Protein AF-0000000066266612 (afdb_homodimer)

pLDDT: mean 92.15, std 7.73, range [61.84, 98.81]

Sequence (566 aa):
MQKLVAFWQLMRADRPIGTYLLAWPTIWALMIAGAGEPPLRIVVIFLLGTFVMRSAGCVINDFADRNYDGHVRRTRQRPIPAGRISATEAMIGFIALLAIAFGLVMQLNTETVMLSFFAAGVAALYPFCKRWTHLPQIVLGIAFSFGIPMAFTALESDQWFIAGLLFLANILWTVAYDTEYAMADREDDLKIGLQSTAILFGRFDRLAIGLLQLATLALLGWILHLITVELWVWLALAAIFLLFAYQHWLIRHREPGKCFQAFLHNHYIGMVFAIGLAVHYWFMQKLVAFWQLMRADRPIGTYLLAWPTIWALMIAGAGEPPLRIVVIFLLGTFVMRSAGCVINDFADRNYDGHVRRTRQRPIPAGRISATEAMIGFIALLAIAFGLVMQLNTETVMLSFFAAGVAALYPFCKRWTHLPQIVLGIAFSFGIPMAFTALESDQWFIAGLLFLANILWTVAYDTEYAMADREDDLKIGLQSTAILFGRFDRLAIGLLQLATLALLGWILHLITVELWVWLALAAIFLLFAYQHWLIRHREPGKCFQAFLHNHYIGMVFAIGLAVHYWF

Solvent-accessible surface area (backbone atoms only — not comparable to full-atom values): 27824 Å² total; per-residue (Å²): 115,68,55,60,51,36,49,40,54,41,35,36,67,84,53,52,62,65,38,45,60,36,38,30,55,29,50,45,26,32,34,60,40,31,67,46,52,40,56,41,65,58,53,52,44,51,52,52,36,38,46,35,48,47,20,30,45,40,34,52,37,50,59,72,36,39,87,53,29,57,78,35,82,87,39,25,72,35,35,55,52,58,63,65,37,52,72,67,56,48,50,52,52,30,50,52,32,50,51,51,37,48,59,48,42,66,75,49,49,69,69,25,41,55,47,48,53,52,35,51,50,42,47,66,44,41,63,57,28,35,79,73,34,54,55,35,43,54,48,46,10,49,37,52,24,40,48,26,58,35,30,21,48,58,57,70,38,85,58,54,69,56,45,50,44,52,35,50,24,43,23,36,41,36,32,29,41,48,29,31,40,37,46,37,41,43,74,63,32,58,76,72,68,51,43,33,49,30,64,72,40,48,95,43,36,66,58,52,33,50,53,28,46,51,50,22,51,52,40,53,49,51,49,45,59,75,69,64,56,58,76,74,42,52,50,30,56,53,50,40,51,53,51,52,51,49,34,52,61,42,37,67,79,62,42,35,70,37,14,38,48,35,33,60,52,48,48,53,47,39,48,39,50,40,49,26,50,48,50,53,56,74,105,115,70,55,61,51,36,49,40,54,42,33,36,66,84,53,52,61,66,38,44,60,35,38,31,54,28,50,45,26,32,34,61,41,31,67,45,51,41,55,40,64,59,53,51,44,50,52,53,36,38,46,36,49,48,20,30,46,39,34,50,37,49,59,72,35,39,88,52,27,55,78,35,84,89,38,27,74,36,36,54,52,58,63,65,38,51,73,67,56,48,49,53,51,31,50,51,32,48,50,52,36,48,59,47,42,65,74,48,49,67,70,25,41,55,48,47,52,54,35,50,49,44,48,67,44,42,63,57,28,34,78,74,35,54,54,35,44,54,49,47,11,50,37,53,24,42,48,28,58,34,31,23,47,58,56,68,39,84,58,55,68,58,45,49,44,51,35,50,23,44,23,36,41,35,34,28,40,49,29,30,41,38,46,37,41,42,72,63,32,60,75,72,68,50,42,32,48,33,64,72,38,49,93,42,38,65,58,51,33,51,52,27,47,50,51,22,51,51,39,53,49,52,48,43,57,74,71,63,56,58,75,73,42,53,49,30,56,54,49,40,51,53,52,52,52,49,34,51,60,43,37,68,80,61,41,36,71,36,14,38,50,35,31,61,51,48,49,54,46,38,48,40,50,42,49,26,49,46,50,53,55,75,103

Foldseek 3Di:
DLLVVLLCVLLVVVPCLQLLLLLLLLLVLLCVLVLLCRPPLLNVLLSLLSSLVSSLLSLLLCLLCVVPQCVFPVRVPRCDNVVVADSVRSVVSNVVSVVVSLVSQVVFDPVLSVLVVVLSVLSNCLSVCQPPDLASQLSVLQSSLSSNVSSNVRSVGPVVVLSVLSSLLSSLLSLLLVLLLCLLCVVRCVVSVTHYVVVVCPVCSLVSSVVSLVSSLVSLVVSCVVVPFDPVLCVLSVVLVVLSVVLSVQCVVSHSVSSVVSSSSCSVNSVSNSVSSNVRSVD/DLLVVLLCVLLVVVPCLQLLLLLLLLLVLLCVLVLNCRPPLLNVLLSLLSSLVSSLLSLLLCLLCLVPQCVFPVRVPRCDNVVVADSVRSVVSNVVSVVVSLVSQVVFDPVLSVLVVVLSVLSNCLSVCQVPDLASQLSVLQSSLSSNVSSNVRSVGPVVVLSVLSSLLSSLLSLLLVLLLCLLCVVRCVVRVTHYVVVVCPVCSLVSSVVSLVSSLVSLVVSCVVVPFDPVLCVLSVVLVVLSVVLSVQCVVSHSVSSVVSSSSCSVNSVSNSVSSNVRSVD

Nearest PDB structures (foldseek):
  4od4-assembly1_A  TM=8.817E-01  e=1.599E-09  Aeropyrum pernix K1
  7bpu-assembly2_B  TM=7.519E-01  e=1.281E-09  Methanocaldococcus jannaschii DSM 2661
  4tq3-assembly1_A  TM=7.484E-01  e=1.674E-07  Archaeoglobus fulgidus DSM 4304
  4tq6-assembly2_B  TM=7.559E-01  e=1.677E-05  Archaeoglobus fulgidus DSM 4304
  8j8j-assembly1_B  TM=6.733E-01  e=4.255E-04  Mycobacterium tuberculosis H37Rv

Radius of gyration: 25.24 Å; Cα contacts (8 Å, |Δi|>4): 787; chains: 2; bounding box: 48×69×57 Å

Structure (mmCIF, N/CA/C/O backbone):
data_AF-0000000066266612-model_v1
#
loop_
_entity.id
_entity.type
_entity.pdbx_description
1 polymer '4-hydroxybenzoate octaprenyltransferase'
#
loop_
_atom_site.group_PDB
_atom_site.id
_atom_site.type_symbol
_atom_site.label_atom_id
_atom_site.label_alt_id
_atom_site.label_comp_id
_atom_site.label_asym_id
_atom_site.label_entity_id
_atom_site.label_seq_id
_atom_site.pdbx_PDB_ins_code
_atom_site.Cartn_x
_atom_site.Cartn_y
_atom_site.Cartn_z
_atom_site.occupancy
_atom_site.B_iso_or_equiv
_atom_site.auth_seq_id
_atom_site.auth_comp_id
_atom_site.auth_asym_id
_atom_site.auth_atom_id
_atom_site.pdbx_PDB_model_num
ATOM 1 N N . MET A 1 1 ? -13.867 -13.344 16.516 1 61.84 1 MET A N 1
ATOM 2 C CA . MET A 1 1 ? -14.031 -12.602 15.273 1 61.84 1 MET A CA 1
ATOM 3 C C . MET A 1 1 ? -14.523 -11.18 15.547 1 61.84 1 MET A C 1
ATOM 5 O O . MET A 1 1 ? -13.969 -10.219 15.008 1 61.84 1 MET A O 1
ATOM 9 N N . GLN A 1 2 ? -15.258 -11.055 16.641 1 75.81 2 GLN A N 1
ATOM 10 C CA . GLN A 1 2 ? -15.875 -9.766 16.938 1 75.81 2 GLN A CA 1
ATOM 11 C C . GLN A 1 2 ? -14.883 -8.812 17.594 1 75.81 2 GLN A C 1
ATOM 13 O O . GLN A 1 2 ? -14.836 -7.625 17.266 1 75.81 2 GLN A O 1
ATOM 18 N N . LYS A 1 3 ? -13.93 -9.391 18.359 1 85.25 3 LYS A N 1
ATOM 19 C CA . LYS A 1 3 ? -12.984 -8.539 19.062 1 85.25 3 LYS A CA 1
ATOM 20 C C . LYS A 1 3 ? -11.906 -8 18.125 1 85.25 3 LYS A C 1
ATOM 22 O O . LYS A 1 3 ? -11.484 -6.852 18.25 1 85.25 3 LYS A O 1
ATOM 27 N N . LEU A 1 4 ? -11.492 -8.781 17.172 1 82.88 4 LEU A N 1
ATOM 28 C CA . LEU A 1 4 ? -10.484 -8.367 16.188 1 82.88 4 LEU A CA 1
ATOM 29 C C . LEU A 1 4 ? -11.008 -7.223 15.328 1 82.88 4 LEU A C 1
ATOM 31 O O . LEU A 1 4 ? -10.273 -6.281 15.023 1 82.88 4 LEU A O 1
ATOM 35 N N . VAL A 1 5 ? -12.156 -7.375 15.055 1 83.06 5 VAL A N 1
ATOM 36 C CA . VAL A 1 5 ? -12.789 -6.332 14.25 1 83.06 5 VAL A CA 1
ATOM 37 C C . VAL A 1 5 ? -12.875 -5.039 15.062 1 83.06 5 VAL A C 1
ATOM 39 O O . VAL A 1 5 ? -12.625 -3.951 14.531 1 83.06 5 VAL A O 1
ATOM 42 N N . ALA A 1 6 ? -13.219 -5.184 16.312 1 86.12 6 ALA A N 1
ATOM 43 C CA . ALA A 1 6 ? -13.312 -4.027 17.203 1 86.12 6 ALA A CA 1
ATOM 44 C C . ALA A 1 6 ? -11.961 -3.346 17.359 1 86.12 6 ALA A C 1
ATOM 46 O O . ALA A 1 6 ? -11.875 -2.115 17.359 1 86.12 6 ALA A O 1
ATOM 47 N N . PHE A 1 7 ? -10.992 -4.102 17.422 1 88.5 7 PHE A N 1
ATOM 48 C CA . PHE A 1 7 ? -9.656 -3.523 17.562 1 88.5 7 PHE A CA 1
ATOM 49 C C . PHE A 1 7 ? -9.234 -2.857 16.25 1 88.5 7 PHE A C 1
ATOM 51 O O . PHE A 1 7 ? -8.57 -1.814 16.266 1 88.5 7 PHE A O 1
ATOM 58 N N . TRP A 1 8 ? -9.539 -3.449 15.164 1 87.5 8 TRP A N 1
ATOM 59 C CA . TRP A 1 8 ? -9.266 -2.881 13.844 1 87.5 8 TRP A CA 1
ATOM 60 C C . TRP A 1 8 ? -9.922 -1.513 13.695 1 87.5 8 TRP A C 1
ATOM 62 O O . TRP A 1 8 ? -9.328 -0.591 13.133 1 87.5 8 TRP A O 1
ATOM 72 N N . GLN A 1 9 ? -11.055 -1.433 14.258 1 87.44 9 GLN A N 1
ATOM 73 C CA . GLN A 1 9 ? -11.789 -0.171 14.234 1 87.44 9 GLN A CA 1
ATOM 74 C C . GLN A 1 9 ? -11.195 0.831 15.219 1 87.44 9 GLN A C 1
ATOM 76 O O . GLN A 1 9 ? -11.109 2.025 14.922 1 87.44 9 GLN A O 1
ATOM 81 N N . LEU A 1 10 ? -10.773 0.302 16.328 1 88.44 10 LEU A N 1
ATOM 82 C CA . LEU A 1 10 ? -10.133 1.136 17.344 1 88.44 10 LEU A CA 1
ATOM 83 C C . LEU A 1 10 ? -8.859 1.767 16.812 1 88.44 10 LEU A C 1
ATOM 85 O O . LEU A 1 10 ? -8.562 2.93 17.094 1 88.44 10 LEU A O 1
ATOM 89 N N . MET A 1 11 ? -8.219 1.008 15.961 1 88.88 11 MET A N 1
ATOM 90 C CA . MET A 1 11 ? -6.969 1.452 15.336 1 88.88 11 MET A CA 1
ATOM 91 C C . MET A 1 11 ? -7.25 2.334 14.125 1 88.88 11 MET A C 1
ATOM 93 O O . MET A 1 11 ? -6.332 2.922 13.555 1 88.88 11 MET A O 1
ATOM 97 N N . ARG A 1 12 ? -8.516 2.439 13.719 1 90.06 12 ARG A N 1
ATOM 98 C CA . ARG A 1 12 ? -8.969 3.16 12.531 1 90.06 12 ARG A CA 1
ATOM 99 C C . ARG A 1 12 ? -8.273 2.633 11.281 1 90.06 12 ARG A C 1
ATOM 101 O O . ARG A 1 12 ? -7.914 3.408 10.391 1 90.06 12 ARG A O 1
ATOM 108 N N . ALA A 1 13 ? -8.062 1.418 11.266 1 85.81 13 ALA A N 1
ATOM 109 C CA . ALA A 1 13 ? -7.469 0.791 10.086 1 85.81 13 ALA A CA 1
ATOM 110 C C . ALA A 1 13 ? -8.461 0.747 8.93 1 85.81 13 ALA A C 1
ATOM 112 O O . ALA A 1 13 ? -8.07 0.641 7.766 1 85.81 13 ALA A O 1
ATOM 113 N N . ASP A 1 14 ? -9.703 0.951 9.227 1 84.19 14 ASP A N 1
ATOM 114 C CA . ASP A 1 14 ? -10.766 0.96 8.227 1 84.19 14 ASP A CA 1
ATOM 115 C C . ASP A 1 14 ? -10.938 2.352 7.617 1 84.19 14 ASP A C 1
ATOM 117 O O . ASP A 1 14 ? -11.617 2.512 6.605 1 84.19 14 ASP A O 1
ATOM 121 N N . ARG A 1 15 ? -10.312 3.34 8.234 1 87.44 15 ARG A N 1
ATOM 122 C CA . ARG A 1 15 ? -10.32 4.723 7.766 1 87.44 15 ARG A CA 1
ATOM 123 C C . ARG A 1 15 ? -8.898 5.266 7.629 1 87.44 15 ARG A C 1
ATOM 125 O O . ARG A 1 15 ? -8.445 6.047 8.469 1 87.44 15 ARG A O 1
ATOM 132 N N . PRO A 1 16 ? -8.391 4.98 6.508 1 90.81 16 PRO A N 1
ATOM 133 C CA . PRO A 1 16 ? -6.934 5.152 6.457 1 90.81 16 PRO A CA 1
ATOM 134 C C . PRO A 1 16 ? -6.516 6.586 6.133 1 90.81 16 PRO A C 1
ATOM 136 O O . PRO A 1 16 ? -5.328 6.859 5.949 1 90.81 16 PRO A O 1
ATOM 139 N N . ILE A 1 17 ? -7.391 7.52 6.152 1 93.19 17 ILE A N 1
ATOM 140 C CA . ILE A 1 17 ? -7.074 8.891 5.758 1 93.19 17 ILE A CA 1
ATOM 141 C C . ILE A 1 17 ? -6.004 9.461 6.684 1 93.19 17 ILE A C 1
ATOM 143 O O . ILE A 1 17 ? -5.059 10.109 6.23 1 93.19 17 ILE A O 1
ATOM 147 N N . GLY A 1 18 ? -6.16 9.219 7.992 1 94.44 18 GLY A N 1
ATOM 148 C CA . GLY A 1 18 ? -5.16 9.703 8.93 1 94.44 18 GLY A CA 1
ATOM 149 C C . GLY A 1 18 ? -3.773 9.148 8.664 1 94.44 18 GLY A C 1
ATOM 150 O O . GLY A 1 18 ? -2.779 9.875 8.773 1 94.44 18 GLY A O 1
ATOM 151 N N . THR A 1 19 ? -3.764 7.926 8.312 1 95.62 19 THR A N 1
ATOM 152 C CA . THR A 1 19 ? -2.494 7.285 7.992 1 95.62 19 THR A CA 1
ATOM 153 C C . THR A 1 19 ? -1.873 7.91 6.746 1 95.62 19 THR A C 1
ATOM 155 O O . THR A 1 19 ? -0.667 8.164 6.703 1 95.62 19 THR A O 1
ATOM 158 N N . TYR A 1 20 ? -2.686 8.203 5.781 1 96.62 20 TYR A N 1
ATOM 159 C CA . TYR A 1 20 ? -2.193 8.82 4.555 1 96.62 20 TYR A CA 1
ATOM 160 C C . TYR A 1 20 ? -1.634 10.211 4.832 1 96.62 20 TYR A C 1
ATOM 162 O O . TYR A 1 20 ? -0.56 10.57 4.34 1 96.62 20 TYR A O 1
ATOM 170 N N . LEU A 1 21 ? -2.348 10.914 5.613 1 97.44 21 LEU A N 1
ATOM 171 C CA . LEU A 1 21 ? -1.968 12.297 5.879 1 97.44 21 LEU A CA 1
ATOM 172 C C . LEU A 1 21 ? -0.696 12.359 6.719 1 97.44 21 LEU A C 1
ATOM 174 O O . LEU A 1 21 ? 0.023 13.367 6.688 1 97.44 21 LEU A O 1
ATOM 178 N N . LEU A 1 22 ? -0.469 11.289 7.438 1 97.06 22 LEU A N 1
ATOM 179 C CA . LEU A 1 22 ? 0.788 11.18 8.164 1 97.06 22 LEU A CA 1
ATOM 180 C C . LEU A 1 22 ? 1.899 10.656 7.262 1 97.06 22 LEU A C 1
ATOM 182 O O . LEU A 1 22 ? 3.051 11.086 7.375 1 97.06 22 LEU A O 1
ATOM 186 N N . ALA A 1 23 ? 1.57 9.844 6.395 1 97.94 23 ALA A N 1
ATOM 187 C CA . ALA A 1 23 ? 2.547 9.156 5.551 1 97.94 23 ALA A CA 1
ATOM 188 C C . ALA A 1 23 ? 3.096 10.102 4.48 1 97.94 23 ALA A C 1
ATOM 190 O O . ALA A 1 23 ? 4.293 10.078 4.184 1 97.94 23 ALA A O 1
ATOM 191 N N . TRP A 1 24 ? 2.291 10.898 3.875 1 98.38 24 TRP A N 1
ATOM 192 C CA . TRP A 1 24 ? 2.707 11.695 2.725 1 98.38 24 TRP A CA 1
ATOM 193 C C . TRP A 1 24 ? 3.824 12.664 3.105 1 98.38 24 TRP A C 1
ATOM 195 O O . TRP A 1 24 ? 4.883 12.672 2.475 1 98.38 24 TRP A O 1
ATOM 205 N N . PRO A 1 25 ? 3.645 13.43 4.172 1 98.5 25 PRO A N 1
ATOM 206 C CA . PRO A 1 25 ? 4.75 14.328 4.527 1 98.5 25 PRO A CA 1
ATOM 207 C C . PRO A 1 25 ? 6.02 13.57 4.914 1 98.5 25 PRO A C 1
ATOM 209 O O . PRO A 1 25 ? 7.129 14.055 4.684 1 98.5 25 PRO A O 1
ATOM 212 N N . THR A 1 26 ? 5.812 12.398 5.488 1 98.56 26 THR A N 1
ATOM 213 C CA . THR A 1 26 ? 6.965 11.562 5.793 1 98.56 26 THR A CA 1
ATOM 214 C C . THR A 1 26 ? 7.668 11.117 4.516 1 98.56 26 THR A C 1
ATOM 216 O O . THR A 1 26 ? 8.898 11.141 4.438 1 98.56 26 THR A O 1
ATOM 219 N N . ILE A 1 27 ? 6.918 10.789 3.52 1 98.62 27 ILE A N 1
ATOM 220 C CA . ILE A 1 27 ? 7.453 10.383 2.225 1 98.62 27 ILE A CA 1
ATOM 221 C C . ILE A 1 27 ? 8.156 11.57 1.566 1 98.62 27 ILE A C 1
ATOM 223 O O . ILE A 1 27 ? 9.234 11.422 0.993 1 98.62 27 ILE A O 1
ATOM 227 N N . TRP A 1 28 ? 7.539 12.836 1.667 1 98.69 28 TRP A N 1
ATOM 228 C CA . TRP A 1 28 ? 8.195 14.031 1.161 1 98.69 28 TRP A CA 1
ATOM 229 C C . TRP A 1 28 ? 9.602 14.172 1.745 1 98.69 28 TRP A C 1
ATOM 231 O O . TRP A 1 28 ? 10.562 14.398 1.012 1 98.69 28 TRP A O 1
ATOM 241 N N . ALA A 1 29 ? 9.648 13.969 3.049 1 98.81 29 ALA A N 1
ATOM 242 C CA . ALA A 1 29 ? 10.898 14.156 3.777 1 98.81 29 ALA A CA 1
ATOM 243 C C . ALA A 1 29 ? 11.93 13.094 3.387 1 98.81 29 ALA A C 1
ATOM 245 O O . ALA A 1 29 ? 13.102 13.406 3.178 1 98.81 29 ALA A O 1
ATOM 246 N N . LEU A 1 30 ? 11.492 11.867 3.252 1 98.69 30 LEU A N 1
ATOM 247 C CA . LEU A 1 30 ? 12.391 10.781 2.869 1 98.69 30 LEU A CA 1
ATOM 248 C C . LEU A 1 30 ? 12.945 11 1.468 1 98.69 30 LEU A C 1
ATOM 250 O O . LEU A 1 30 ? 14.133 10.773 1.226 1 98.69 30 LEU A O 1
ATOM 254 N N . MET A 1 31 ? 12.117 11.477 0.587 1 98.31 31 MET A N 1
ATOM 255 C CA . MET A 1 31 ? 12.539 11.719 -0.791 1 98.31 31 MET A CA 1
ATOM 256 C C . MET A 1 31 ? 13.57 12.844 -0.86 1 98.31 31 MET A C 1
ATOM 258 O O . MET A 1 31 ? 14.57 12.727 -1.563 1 98.31 31 MET A O 1
ATOM 262 N N . ILE A 1 32 ? 13.336 13.859 -0.105 1 98.38 32 ILE A N 1
ATOM 263 C CA . ILE A 1 32 ? 14.227 15.016 -0.143 1 98.38 32 ILE A CA 1
ATOM 264 C C . ILE A 1 32 ? 15.531 14.68 0.581 1 98.38 32 ILE A C 1
ATOM 266 O O . ILE A 1 32 ? 16.609 14.859 0.027 1 98.38 32 ILE A O 1
ATOM 270 N N . ALA A 1 33 ? 15.398 14.109 1.777 1 98.44 33 ALA A N 1
ATOM 271 C CA . ALA A 1 33 ? 16.578 13.789 2.576 1 98.44 33 ALA A CA 1
ATOM 272 C C . ALA A 1 33 ? 17.422 12.719 1.892 1 98.44 33 ALA A C 1
ATOM 274 O O . ALA A 1 33 ? 18.656 12.719 2.014 1 98.44 33 ALA A O 1
ATOM 275 N N . GLY A 1 34 ? 16.766 11.859 1.168 1 98 34 GLY A N 1
ATOM 276 C CA . GLY A 1 34 ? 17.453 10.773 0.489 1 98 34 GLY A CA 1
ATOM 277 C C . GLY A 1 34 ? 17.812 11.094 -0.949 1 98 34 GLY A C 1
ATOM 278 O O . GLY A 1 34 ? 18.281 10.227 -1.69 1 98 34 GLY A O 1
ATOM 279 N N . ALA A 1 35 ? 17.562 12.281 -1.364 1 97.06 35 ALA A N 1
ATOM 280 C CA . ALA A 1 35 ? 17.828 12.719 -2.732 1 97.06 35 ALA A CA 1
ATOM 281 C C . ALA A 1 35 ? 17.203 11.758 -3.746 1 97.06 35 ALA A C 1
ATOM 283 O O . ALA A 1 35 ? 17.875 11.336 -4.695 1 97.06 35 ALA A O 1
ATOM 284 N N . GLY A 1 36 ? 16.031 11.336 -3.408 1 96 36 GLY A N 1
ATOM 285 C CA . GLY A 1 36 ? 15.273 10.516 -4.34 1 96 36 GLY A CA 1
ATOM 286 C C . GLY A 1 36 ? 15.508 9.031 -4.148 1 96 36 GLY A C 1
ATOM 287 O O . GLY A 1 36 ? 14.766 8.203 -4.695 1 96 36 GLY A O 1
ATOM 288 N N . GLU A 1 37 ? 16.5 8.688 -3.383 1 96.69 37 GLU A N 1
ATOM 289 C CA . GLU A 1 37 ? 16.812 7.266 -3.242 1 96.69 37 GLU A CA 1
ATOM 290 C C . GLU A 1 37 ? 17.078 6.902 -1.786 1 96.69 37 GLU A C 1
ATOM 292 O O . GLU A 1 37 ? 18.156 6.375 -1.464 1 96.69 37 GLU A O 1
ATOM 297 N N . PRO A 1 38 ? 16.094 7.176 -0.93 1 97.38 38 PRO A N 1
ATOM 298 C CA . PRO A 1 38 ? 16.266 6.633 0.42 1 97.38 38 PRO A CA 1
ATOM 299 C C . PRO A 1 38 ? 16.281 5.105 0.44 1 97.38 38 PRO A C 1
ATOM 301 O O . PRO A 1 38 ? 15.594 4.461 -0.358 1 97.38 38 PRO A O 1
ATOM 304 N N . PRO A 1 39 ? 17.141 4.551 1.3 1 97.25 39 PRO A N 1
ATOM 305 C CA . PRO A 1 39 ? 17.156 3.09 1.386 1 97.25 39 PRO A CA 1
ATOM 306 C C . PRO A 1 39 ? 15.781 2.496 1.646 1 97.25 39 PRO A C 1
ATOM 308 O O . PRO A 1 39 ? 15.016 3.037 2.447 1 97.25 39 PRO A O 1
ATOM 311 N N . LEU A 1 40 ? 15.477 1.444 0.949 1 96.31 40 LEU A N 1
ATOM 312 C CA . LEU A 1 40 ? 14.18 0.787 1.041 1 96.31 40 LEU A CA 1
ATOM 313 C C . LEU A 1 40 ? 13.875 0.382 2.48 1 96.31 40 LEU A C 1
ATOM 315 O O . LEU A 1 40 ? 12.742 0.52 2.941 1 96.31 40 LEU A O 1
ATOM 319 N N . ARG A 1 41 ? 14.867 -0.11 3.178 1 96.38 41 ARG A N 1
ATOM 320 C CA . ARG A 1 41 ? 14.703 -0.511 4.57 1 96.38 41 ARG A CA 1
ATOM 321 C C . ARG A 1 41 ? 14.156 0.639 5.41 1 96.38 41 ARG A C 1
ATOM 323 O O . ARG A 1 41 ? 13.219 0.454 6.191 1 96.38 41 ARG A O 1
ATOM 330 N N . ILE A 1 42 ? 14.727 1.823 5.207 1 97.81 42 ILE A N 1
ATOM 331 C CA . ILE A 1 42 ? 14.328 2.992 5.984 1 97.81 42 ILE A CA 1
ATOM 332 C C . ILE A 1 42 ? 12.922 3.424 5.59 1 97.81 42 ILE A C 1
ATOM 334 O O . ILE A 1 42 ? 12.102 3.752 6.453 1 97.81 42 ILE A O 1
ATOM 338 N N . VAL A 1 43 ? 12.641 3.375 4.285 1 98.12 43 VAL A N 1
ATOM 339 C CA . VAL A 1 43 ? 11.305 3.73 3.801 1 98.12 43 VAL A CA 1
ATOM 340 C C . VAL A 1 43 ? 10.266 2.816 4.438 1 98.12 43 VAL A C 1
ATOM 342 O O . VAL A 1 43 ? 9.242 3.287 4.949 1 98.12 43 VAL A O 1
ATOM 345 N N . VAL A 1 44 ? 10.508 1.538 4.461 1 97.38 44 VAL A N 1
ATOM 346 C CA . VAL A 1 44 ? 9.562 0.559 4.984 1 97.38 44 VAL A CA 1
ATOM 347 C C . VAL A 1 44 ? 9.398 0.761 6.488 1 97.38 44 VAL A C 1
ATOM 349 O O . VAL A 1 44 ? 8.273 0.726 7.004 1 97.38 44 VAL A O 1
ATOM 352 N N . ILE A 1 45 ? 10.469 1.006 7.191 1 97.5 45 ILE A N 1
ATOM 353 C CA . ILE A 1 45 ? 10.414 1.237 8.633 1 97.5 45 ILE A CA 1
ATOM 354 C C . ILE A 1 45 ? 9.547 2.457 8.922 1 97.5 45 ILE A C 1
ATOM 356 O O . ILE A 1 45 ? 8.688 2.414 9.805 1 97.5 45 ILE A O 1
ATOM 360 N N . PHE A 1 46 ? 9.734 3.502 8.172 1 98.44 46 PHE A N 1
ATOM 361 C CA . PHE A 1 46 ? 8.992 4.738 8.406 1 98.44 46 PHE A CA 1
ATOM 362 C C . PHE A 1 46 ? 7.512 4.551 8.078 1 98.44 46 PHE A C 1
ATOM 364 O O . PHE A 1 46 ? 6.648 5.035 8.812 1 98.44 46 PHE A O 1
ATOM 371 N N . LEU A 1 47 ? 7.211 3.844 7.004 1 97.69 47 LEU A N 1
ATOM 372 C CA . LEU A 1 47 ? 5.816 3.648 6.629 1 97.69 47 LEU A CA 1
ATOM 373 C C . LEU A 1 47 ? 5.102 2.754 7.641 1 97.69 47 LEU A C 1
ATOM 375 O O . LEU A 1 47 ? 3.959 3.023 8.016 1 97.69 47 LEU A O 1
ATOM 379 N N . LEU A 1 48 ? 5.742 1.692 8.062 1 97.06 48 LEU A N 1
ATOM 380 C CA . LEU A 1 48 ? 5.172 0.855 9.117 1 97.06 48 LEU A CA 1
ATOM 381 C C . LEU A 1 48 ? 4.996 1.647 10.406 1 97.06 48 LEU A C 1
ATOM 383 O O . LEU A 1 48 ? 3.979 1.516 11.086 1 97.06 48 LEU A O 1
ATOM 387 N N . GLY A 1 49 ? 5.957 2.434 10.719 1 96.81 49 GLY A N 1
ATOM 388 C CA . GLY A 1 49 ? 5.867 3.275 11.898 1 96.81 49 GLY A CA 1
ATOM 389 C C . GLY A 1 49 ? 4.707 4.254 11.852 1 96.81 49 GLY A C 1
ATOM 390 O O . GLY A 1 49 ? 4.027 4.465 12.852 1 96.81 49 GLY A O 1
ATOM 391 N N . THR A 1 50 ? 4.57 4.84 10.68 1 96.62 50 THR A N 1
ATOM 392 C CA . THR A 1 50 ? 3.467 5.777 10.5 1 96.62 50 THR A CA 1
ATOM 393 C C . THR A 1 50 ? 2.129 5.09 10.758 1 96.62 50 THR A C 1
ATOM 395 O O . THR A 1 50 ? 1.263 5.641 11.445 1 96.62 50 THR A O 1
ATOM 398 N N . PHE A 1 51 ? 1.979 3.945 10.25 1 96.12 51 PHE A N 1
ATOM 399 C CA . PHE A 1 51 ? 0.739 3.205 10.445 1 96.12 51 PHE A CA 1
ATOM 400 C C . PHE A 1 51 ? 0.544 2.863 11.922 1 96.12 51 PHE A C 1
ATOM 402 O O . PHE A 1 51 ? -0.53 3.096 12.477 1 96.12 51 PHE A O 1
ATOM 409 N N . VAL A 1 52 ? 1.567 2.328 12.523 1 96.56 52 VAL A N 1
ATOM 410 C CA . VAL A 1 52 ? 1.498 1.854 13.906 1 96.56 52 VAL A CA 1
ATOM 411 C C . VAL A 1 52 ? 1.261 3.033 14.844 1 96.56 52 VAL A C 1
ATOM 413 O O . VAL A 1 52 ? 0.401 2.967 15.727 1 96.56 52 VAL A O 1
ATOM 416 N N . MET A 1 53 ? 1.921 4.066 14.617 1 95.69 53 MET A N 1
ATOM 417 C CA . MET A 1 53 ? 1.815 5.207 15.523 1 95.69 53 MET A CA 1
ATOM 418 C C . MET A 1 53 ? 0.493 5.941 15.32 1 95.69 53 MET A C 1
ATOM 420 O O . MET A 1 53 ? -0.079 6.473 16.281 1 95.69 53 MET A O 1
ATOM 424 N N . ARG A 1 54 ? 0.021 6.043 14.086 1 95 54 ARG A N 1
ATOM 425 C CA . ARG A 1 54 ? -1.312 6.59 13.867 1 95 54 ARG A CA 1
ATOM 426 C C . ARG A 1 54 ? -2.369 5.777 14.609 1 95 54 ARG A C 1
ATOM 428 O O . ARG A 1 54 ? -3.27 6.34 15.234 1 95 54 ARG A O 1
ATOM 435 N N . SER A 1 55 ? -2.215 4.477 14.484 1 95.19 55 SER A N 1
ATOM 436 C CA . SER A 1 55 ? -3.133 3.574 15.18 1 95.19 55 SER A CA 1
ATOM 437 C C . SER A 1 55 ? -3.062 3.766 16.688 1 95.19 55 SER A C 1
ATOM 439 O O . SER A 1 55 ? -4.094 3.855 17.359 1 95.19 55 SER A O 1
ATOM 441 N N . ALA A 1 56 ? -1.875 3.826 17.172 1 94 56 ALA A N 1
ATOM 442 C CA . ALA A 1 56 ? -1.693 4.059 18.594 1 94 56 ALA A CA 1
ATOM 443 C C . ALA A 1 56 ? -2.324 5.383 19.016 1 94 56 ALA A C 1
ATOM 445 O O . ALA A 1 56 ? -2.957 5.465 20.078 1 94 56 ALA A O 1
ATOM 446 N N . GLY A 1 57 ? -2.088 6.375 18.25 1 91.81 57 GLY A N 1
ATOM 447 C CA . GLY A 1 57 ? -2.691 7.668 18.531 1 91.81 57 GLY A CA 1
ATOM 448 C C . GLY A 1 57 ? -4.203 7.617 18.609 1 91.81 57 GLY A C 1
ATOM 449 O O . GLY A 1 57 ? -4.812 8.266 19.469 1 91.81 57 GLY A O 1
ATOM 450 N N . CYS A 1 58 ? -4.816 6.898 17.766 1 91.94 58 CYS A N 1
ATOM 451 C CA . CYS A 1 58 ? -6.27 6.758 17.766 1 91.94 58 CYS A CA 1
ATOM 452 C C . CYS A 1 58 ? -6.746 6.016 19.016 1 91.94 58 CYS A C 1
ATOM 454 O O . CYS A 1 58 ? -7.77 6.371 19.594 1 91.94 58 CYS A O 1
ATOM 456 N N . VAL A 1 59 ? -6.035 4.988 19.328 1 91.69 59 VAL A N 1
ATOM 457 C CA . VAL A 1 59 ? -6.418 4.188 20.484 1 91.69 59 VAL A CA 1
ATOM 458 C C . VAL A 1 59 ? -6.379 5.051 21.75 1 91.69 59 VAL A C 1
ATOM 460 O O . VAL A 1 59 ? -7.332 5.055 22.531 1 91.69 59 VAL A O 1
ATOM 463 N N . ILE A 1 60 ? -5.336 5.789 21.922 1 89.69 60 ILE A N 1
ATOM 464 C CA . ILE A 1 60 ? -5.195 6.594 23.125 1 89.69 60 ILE A CA 1
ATOM 465 C C . ILE A 1 60 ? -6.199 7.742 23.109 1 89.69 60 ILE A C 1
ATOM 467 O O . ILE A 1 60 ? -6.707 8.156 24.156 1 89.69 60 ILE A O 1
ATOM 471 N N . ASN A 1 61 ? -6.426 8.297 21.969 1 88.44 61 ASN A N 1
ATOM 472 C CA . ASN A 1 61 ? -7.438 9.336 21.828 1 88.44 61 ASN A CA 1
ATOM 473 C C . ASN A 1 61 ? -8.812 8.844 22.266 1 88.44 61 ASN A C 1
ATOM 475 O O . ASN A 1 61 ? -9.523 9.523 23 1 88.44 61 ASN A O 1
ATOM 479 N N . ASP A 1 62 ? -9.188 7.695 21.766 1 88.94 62 ASP A N 1
ATOM 480 C CA . ASP A 1 62 ? -10.477 7.129 22.141 1 88.94 62 ASP A CA 1
ATOM 481 C C . ASP A 1 62 ? -10.523 6.777 23.625 1 88.94 62 ASP A C 1
ATOM 483 O O . ASP A 1 62 ? -11.57 6.879 24.25 1 88.94 62 ASP A O 1
ATOM 487 N N . PHE A 1 63 ? -9.43 6.336 24.094 1 88.25 63 PHE A N 1
ATOM 488 C CA . PHE A 1 63 ? -9.344 6.031 25.531 1 88.25 63 PHE A CA 1
ATOM 489 C C . PHE A 1 63 ? -9.555 7.289 26.359 1 88.25 63 PHE A C 1
ATOM 491 O O . PHE A 1 63 ? -10.312 7.273 27.328 1 88.25 63 PHE A O 1
ATOM 498 N N . ALA A 1 64 ? -8.914 8.32 26 1 85.19 64 ALA A N 1
ATOM 499 C CA . ALA A 1 64 ? -9.016 9.586 26.734 1 85.19 64 ALA A CA 1
ATOM 500 C C . ALA A 1 64 ? -10.43 10.148 26.656 1 85.19 64 ALA A C 1
ATOM 502 O O . ALA A 1 64 ? -10.906 10.781 27.609 1 85.19 64 ALA A O 1
ATOM 503 N N . ASP A 1 65 ? -11.086 9.914 25.547 1 84.31 65 ASP A N 1
ATOM 504 C CA . ASP A 1 65 ? -12.414 10.477 25.328 1 84.31 65 ASP A CA 1
ATOM 505 C C . ASP A 1 65 ? -13.508 9.5 25.75 1 84.31 65 ASP A C 1
ATOM 507 O O . ASP A 1 65 ? -14.688 9.727 25.484 1 84.31 65 ASP A O 1
ATOM 511 N N . ARG A 1 66 ? -13.125 8.492 26.344 1 84.19 66 ARG A N 1
ATOM 512 C CA . ARG A 1 66 ? -14.039 7.375 26.562 1 84.19 66 ARG A CA 1
ATOM 513 C C . ARG A 1 66 ? -15.258 7.809 27.375 1 84.19 66 ARG A C 1
ATOM 515 O O . ARG A 1 66 ? -16.359 7.289 27.172 1 84.19 66 ARG A O 1
ATOM 522 N N . ASN A 1 67 ? -15.109 8.758 28.25 1 80.25 67 ASN A N 1
ATOM 523 C CA . ASN A 1 67 ? -16.219 9.18 29.109 1 80.25 67 ASN A CA 1
ATOM 524 C C . ASN A 1 67 ? -17.109 10.195 28.406 1 80.25 67 ASN A C 1
ATOM 526 O O . ASN A 1 67 ? -18.219 10.484 28.875 1 80.25 67 ASN A O 1
ATOM 530 N N . TYR A 1 68 ? -16.625 10.695 27.297 1 75.69 68 TYR A N 1
ATOM 531 C CA . TYR A 1 68 ? -17.359 11.734 26.594 1 75.69 68 TYR A CA 1
ATOM 532 C C . TYR A 1 68 ? -17.953 11.188 25.297 1 75.69 68 TYR A C 1
ATOM 534 O O . TYR A 1 68 ? -19.031 11.617 24.859 1 75.69 68 TYR A O 1
ATOM 542 N N . ASP A 1 69 ? -17.359 10.227 24.703 1 77.5 69 ASP A N 1
ATOM 543 C CA . ASP A 1 69 ? -17.734 9.719 23.391 1 77.5 69 ASP A CA 1
ATOM 544 C C . ASP A 1 69 ? -19.141 9.117 23.391 1 77.5 69 ASP A C 1
ATOM 546 O O . ASP A 1 69 ? -19.844 9.156 22.391 1 77.5 69 ASP A O 1
ATOM 550 N N . GLY A 1 70 ? -19.469 8.672 24.438 1 74.56 70 GLY A N 1
ATOM 551 C CA . GLY A 1 70 ? -20.781 8.062 24.547 1 74.56 70 GLY A CA 1
ATOM 552 C C . GLY A 1 70 ? -21.906 9.062 24.406 1 74.56 70 GLY A C 1
ATOM 553 O O . GLY A 1 70 ? -23.047 8.688 24.109 1 74.56 70 GLY A O 1
ATOM 554 N N . HIS A 1 71 ? -21.547 10.32 24.516 1 71.81 71 HIS A N 1
ATOM 555 C CA . HIS A 1 71 ? -22.578 11.352 24.516 1 71.81 71 HIS A CA 1
ATOM 556 C C . HIS A 1 71 ? -22.672 12.039 23.156 1 71.81 71 HIS A C 1
ATOM 558 O O . HIS A 1 71 ? -23.516 12.914 22.953 1 71.81 71 HIS A O 1
ATOM 564 N N . VAL A 1 72 ? -21.781 11.648 22.297 1 69.06 72 VAL A N 1
ATOM 565 C CA . VAL A 1 72 ? -21.734 12.25 20.969 1 69.06 72 VAL A CA 1
ATOM 566 C C . VAL A 1 72 ? -22.188 11.227 19.922 1 69.06 72 VAL A C 1
ATOM 568 O O . VAL A 1 72 ? -21.75 10.07 19.953 1 69.06 72 VAL A O 1
ATOM 571 N N . ARG A 1 73 ? -23.062 11.539 19.109 1 70.06 73 ARG A N 1
ATOM 572 C CA . ARG A 1 73 ? -23.688 10.664 18.125 1 70.06 73 ARG A CA 1
ATOM 573 C C . ARG A 1 73 ? -22.656 9.961 17.266 1 70.06 73 ARG A C 1
ATOM 575 O O . ARG A 1 73 ? -22.734 8.758 17.016 1 70.06 73 ARG A O 1
ATOM 582 N N . ARG A 1 74 ? -21.656 10.648 16.875 1 70.31 74 ARG A N 1
ATOM 583 C CA . ARG A 1 74 ? -20.703 10.141 15.898 1 70.31 74 ARG A CA 1
ATOM 584 C C . ARG A 1 74 ? -19.719 9.172 16.562 1 70.31 74 ARG A C 1
ATOM 586 O O . ARG A 1 74 ? -19.156 8.305 15.891 1 70.31 74 ARG A O 1
ATOM 593 N N . THR A 1 75 ? -19.625 9.352 17.875 1 77 75 THR A N 1
ATOM 594 C CA . THR A 1 75 ? -18.562 8.594 18.5 1 77 75 THR A CA 1
ATOM 595 C C . THR A 1 75 ? -19.141 7.559 19.469 1 77 75 THR A C 1
ATOM 597 O O . THR A 1 75 ? -18.391 6.746 20.031 1 77 75 THR A O 1
ATOM 600 N N . ARG A 1 76 ? -20.422 7.598 19.594 1 78.19 76 ARG A N 1
ATOM 601 C CA . ARG A 1 76 ? -21.062 6.68 20.531 1 78.19 76 ARG A CA 1
ATOM 602 C C . ARG A 1 76 ? -20.891 5.23 20.078 1 78.19 76 ARG A C 1
ATOM 604 O O . ARG A 1 76 ? -20.891 4.316 20.906 1 78.19 76 ARG A O 1
ATOM 611 N N . GLN A 1 77 ? -20.578 5.031 18.797 1 81.81 77 GLN A N 1
ATOM 612 C CA . GLN A 1 77 ? -20.469 3.678 18.266 1 81.81 77 GLN A CA 1
ATOM 613 C C . GLN A 1 77 ? -19.016 3.213 18.234 1 81.81 77 GLN A C 1
ATOM 615 O O . GLN A 1 77 ? -18.734 2.088 17.828 1 81.81 77 GLN A O 1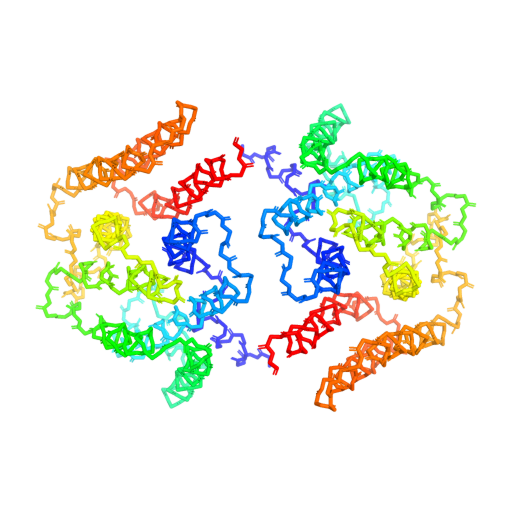
ATOM 620 N N . ARG A 1 78 ? -18.25 4.066 18.781 1 86.38 78 ARG A N 1
ATOM 621 C CA . ARG A 1 78 ? -16.844 3.66 18.891 1 86.38 78 ARG A CA 1
ATOM 622 C C . ARG A 1 78 ? -16.703 2.455 19.812 1 86.38 78 ARG A C 1
ATOM 624 O O . ARG A 1 78 ? -17.547 2.219 20.672 1 86.38 78 ARG A O 1
ATOM 631 N N . PRO A 1 79 ? -15.703 1.704 19.609 1 87.56 79 PRO A N 1
ATOM 632 C CA . PRO A 1 79 ? -15.578 0.405 20.266 1 87.56 79 PRO A CA 1
ATOM 633 C C . PRO A 1 79 ? -15.617 0.516 21.797 1 87.56 79 PRO A C 1
ATOM 635 O O . PRO A 1 79 ? -16.203 -0.337 22.469 1 87.56 79 PRO A O 1
ATOM 638 N N . ILE A 1 80 ? -15.125 1.544 22.391 1 84.88 80 ILE A N 1
ATOM 639 C CA . ILE A 1 80 ? -15.031 1.635 23.844 1 84.88 80 ILE A CA 1
ATOM 640 C C . ILE A 1 80 ? -16.375 2.049 24.422 1 84.88 80 ILE A C 1
ATOM 642 O O . ILE A 1 80 ? -16.969 1.324 25.234 1 84.88 80 ILE A O 1
ATOM 646 N N . PRO A 1 81 ? -16.953 3.125 23.938 1 84.38 81 PRO A N 1
ATOM 647 C CA . PRO A 1 81 ? -18.266 3.5 24.484 1 84.38 81 PRO A CA 1
ATOM 648 C C . PRO A 1 81 ? -19.344 2.467 24.172 1 84.38 81 PRO A C 1
ATOM 650 O O . PRO A 1 81 ? -20.281 2.303 24.953 1 84.38 81 PRO A O 1
ATOM 653 N N . ALA A 1 82 ? -19.172 1.742 23.125 1 87.19 82 ALA A N 1
ATOM 654 C CA . ALA A 1 82 ? -20.141 0.722 22.734 1 87.19 82 ALA A CA 1
ATOM 655 C C . ALA A 1 82 ? -19.938 -0.566 23.531 1 87.19 82 ALA A C 1
ATOM 657 O O . ALA A 1 82 ? -20.719 -1.506 23.406 1 87.19 82 ALA A O 1
ATOM 658 N N . GLY A 1 83 ? -18.828 -0.617 24.281 1 86.19 83 GLY A N 1
ATOM 659 C CA . GLY A 1 83 ? -18.594 -1.749 25.172 1 86.19 83 GLY A CA 1
ATOM 660 C C . GLY A 1 83 ? -17.969 -2.936 24.453 1 86.19 83 GLY A C 1
ATOM 661 O O . GLY A 1 83 ? -17.891 -4.031 25.016 1 86.19 83 GLY A O 1
ATOM 662 N N . ARG A 1 84 ? -17.484 -2.789 23.266 1 91.44 84 ARG A N 1
ATOM 663 C CA . ARG A 1 84 ? -16.922 -3.885 22.484 1 91.44 84 ARG A CA 1
ATOM 664 C C . ARG A 1 84 ? -15.477 -4.164 22.891 1 91.44 84 ARG A C 1
ATOM 666 O O . ARG A 1 84 ? -14.977 -5.273 22.703 1 91.44 84 ARG A O 1
ATOM 673 N N . ILE A 1 85 ? -14.859 -3.168 23.375 1 92.44 85 ILE A N 1
ATOM 674 C CA . ILE A 1 85 ? -13.5 -3.254 23.906 1 92.44 85 ILE A CA 1
ATOM 675 C C . ILE A 1 85 ? -13.414 -2.547 25.25 1 92.44 85 ILE A C 1
ATOM 677 O O . ILE A 1 85 ? -13.922 -1.436 25.406 1 92.44 85 ILE A O 1
ATOM 681 N N . SER A 1 86 ? -12.891 -3.199 26.203 1 92.62 86 SER A N 1
ATOM 682 C CA . SER A 1 86 ? -12.742 -2.572 27.516 1 92.62 86 SER A CA 1
ATOM 683 C C . SER A 1 86 ? -11.594 -1.567 27.516 1 92.62 86 SER A C 1
ATOM 685 O O . SER A 1 86 ? -10.742 -1.588 26.625 1 92.62 86 SER A O 1
ATOM 687 N N . ALA A 1 87 ? -11.617 -0.724 28.547 1 92.06 87 ALA A N 1
ATOM 688 C CA . ALA A 1 87 ? -10.547 0.253 28.703 1 92.06 87 ALA A CA 1
ATOM 689 C C . ALA A 1 87 ? -9.203 -0.439 28.891 1 92.06 87 ALA A C 1
ATOM 691 O O . ALA A 1 87 ? -8.188 0.006 28.359 1 92.06 87 ALA A O 1
ATOM 692 N N . THR A 1 88 ? -9.219 -1.474 29.609 1 93.94 88 THR A N 1
ATOM 693 C CA . THR A 1 88 ? -7.992 -2.229 29.859 1 93.94 88 THR A CA 1
ATOM 694 C C . THR A 1 88 ? -7.473 -2.855 28.562 1 93.94 88 THR A C 1
ATOM 696 O O . THR A 1 88 ? -6.27 -2.812 28.281 1 93.94 88 THR A O 1
ATOM 699 N N . GLU A 1 89 ? -8.352 -3.387 27.844 1 93.62 89 GLU A N 1
ATOM 700 C CA . GLU A 1 89 ? -7.965 -3.98 26.562 1 93.62 89 GLU A CA 1
ATOM 701 C C . GLU A 1 89 ? -7.402 -2.926 25.609 1 93.62 89 GLU A C 1
ATOM 703 O O . GLU A 1 89 ? -6.438 -3.186 24.891 1 93.62 89 GLU A O 1
ATOM 708 N N . ALA A 1 90 ? -8.008 -1.799 25.578 1 93.19 90 ALA A N 1
ATOM 709 C CA . ALA A 1 90 ? -7.535 -0.699 24.75 1 93.19 90 ALA A CA 1
ATOM 710 C C . ALA A 1 90 ? -6.117 -0.285 25.125 1 93.19 90 ALA A C 1
ATOM 712 O O . ALA A 1 90 ? -5.27 -0.07 24.25 1 93.19 90 ALA A O 1
ATOM 713 N N . MET A 1 91 ? -5.867 -0.247 26.422 1 93.62 91 MET A N 1
ATOM 714 C CA . MET A 1 91 ? -4.551 0.163 26.906 1 93.62 91 MET A CA 1
ATOM 715 C C . MET A 1 91 ? -3.496 -0.886 26.578 1 93.62 91 MET A C 1
ATOM 717 O O . MET A 1 91 ? -2.365 -0.545 26.219 1 93.62 91 MET A O 1
ATOM 721 N N . ILE A 1 92 ? -3.85 -2.109 26.656 1 94.62 92 ILE A N 1
ATOM 722 C CA . ILE A 1 92 ? -2.941 -3.186 26.281 1 94.62 92 ILE A CA 1
ATOM 723 C C . ILE A 1 92 ? -2.605 -3.074 24.797 1 94.62 92 ILE A C 1
ATOM 725 O O . ILE A 1 92 ? -1.446 -3.227 24.391 1 94.62 92 ILE A O 1
ATOM 729 N N . GLY A 1 93 ? -3.639 -2.816 23.969 1 93.56 93 GLY A N 1
ATOM 730 C CA . GLY A 1 93 ? -3.402 -2.592 22.562 1 93.56 93 GLY A CA 1
ATOM 731 C C . GLY A 1 93 ? -2.494 -1.409 22.281 1 93.56 93 GLY A C 1
ATOM 732 O O . GLY A 1 93 ? -1.604 -1.487 21.438 1 93.56 93 GLY A O 1
ATOM 733 N N . PHE A 1 94 ? -2.703 -0.384 23.094 1 93.5 94 PHE A N 1
ATOM 734 C CA . PHE A 1 94 ? -1.884 0.814 22.953 1 93.5 94 PHE A CA 1
ATOM 735 C C . PHE A 1 94 ? -0.421 0.507 23.25 1 93.5 94 PHE A C 1
ATOM 737 O O . PHE A 1 94 ? 0.465 0.866 22.469 1 93.5 94 PHE A O 1
ATOM 744 N N . ILE A 1 95 ? -0.192 -0.189 24.281 1 94.69 95 ILE A N 1
ATOM 745 C CA . ILE A 1 95 ? 1.162 -0.525 24.703 1 94.69 95 ILE A CA 1
ATOM 746 C C . ILE A 1 95 ? 1.811 -1.448 23.672 1 94.69 95 ILE A C 1
ATOM 748 O O . ILE A 1 95 ? 2.992 -1.3 23.359 1 94.69 95 ILE A O 1
ATOM 752 N N . ALA A 1 96 ? 1.081 -2.326 23.188 1 96.19 96 ALA A N 1
ATOM 753 C CA . ALA A 1 96 ? 1.59 -3.234 22.156 1 96.19 96 ALA A CA 1
ATOM 754 C C . ALA A 1 96 ? 2.002 -2.473 20.906 1 96.19 96 ALA A C 1
ATOM 756 O O . ALA A 1 96 ? 3.051 -2.75 20.328 1 96.19 96 ALA A O 1
ATOM 757 N N . LEU A 1 97 ? 1.197 -1.573 20.5 1 95.88 97 LEU A N 1
ATOM 758 C CA . LEU A 1 97 ? 1.505 -0.762 19.328 1 95.88 97 LEU A CA 1
ATOM 759 C C . LEU A 1 97 ? 2.754 0.082 19.562 1 95.88 97 LEU A C 1
ATOM 761 O O . LEU A 1 97 ? 3.607 0.192 18.672 1 95.88 97 LEU A O 1
ATOM 765 N N . LEU A 1 98 ? 2.861 0.615 20.766 1 95.38 98 LEU A N 1
ATOM 766 C CA . LEU A 1 98 ? 4.043 1.403 21.094 1 95.38 98 LEU A CA 1
ATOM 767 C C . LEU A 1 98 ? 5.297 0.535 21.078 1 95.38 98 LEU A C 1
ATOM 769 O O . LEU A 1 98 ? 6.363 0.985 20.656 1 95.38 98 LEU A O 1
ATOM 773 N N . ALA A 1 99 ? 5.137 -0.636 21.562 1 96.75 99 ALA A N 1
ATOM 774 C CA . ALA A 1 99 ? 6.266 -1.562 21.562 1 96.75 99 ALA A CA 1
ATOM 775 C C . ALA A 1 99 ? 6.711 -1.886 20.141 1 96.75 99 ALA A C 1
ATOM 777 O O . ALA A 1 99 ? 7.91 -1.942 19.859 1 96.75 99 ALA A O 1
ATOM 778 N N . ILE A 1 100 ? 5.812 -2.053 19.297 1 97 100 ILE A N 1
ATOM 779 C CA . ILE A 1 100 ? 6.125 -2.314 17.906 1 97 100 ILE A CA 1
ATOM 780 C C . ILE A 1 100 ? 6.816 -1.098 17.297 1 97 100 ILE A C 1
ATOM 782 O O . ILE A 1 100 ? 7.84 -1.231 16.609 1 97 100 ILE A O 1
ATOM 786 N N . ALA A 1 101 ? 6.242 0.039 17.562 1 97.12 101 ALA A N 1
ATOM 787 C CA . ALA A 1 101 ? 6.836 1.273 17.047 1 97.12 101 ALA A CA 1
ATOM 788 C C . ALA A 1 101 ? 8.258 1.454 17.578 1 97.12 101 ALA A C 1
ATOM 790 O O . ALA A 1 101 ? 9.156 1.87 16.844 1 97.12 101 ALA A O 1
ATOM 791 N N . PHE A 1 102 ? 8.406 1.113 18.797 1 96.44 102 PHE A N 1
ATOM 792 C CA . PHE A 1 102 ? 9.727 1.222 19.406 1 96.44 102 PHE A CA 1
ATOM 793 C C . PHE A 1 102 ? 10.703 0.24 18.766 1 96.44 102 PHE A C 1
ATOM 795 O O . PHE A 1 102 ? 11.859 0.583 18.516 1 96.44 102 PHE A O 1
ATOM 802 N N . GLY A 1 103 ? 10.258 -0.946 18.562 1 96.62 103 GLY A N 1
ATOM 803 C CA . GLY A 1 103 ? 11.086 -1.913 17.844 1 96.62 103 GLY A CA 1
ATOM 804 C C . GLY A 1 103 ? 11.516 -1.435 16.469 1 96.62 103 GLY A C 1
ATOM 805 O O . GLY A 1 103 ? 12.656 -1.664 16.062 1 96.62 103 GLY A O 1
ATOM 806 N N . LEU A 1 104 ? 10.688 -0.76 15.828 1 96.56 104 LEU A N 1
ATOM 807 C CA . LEU A 1 104 ? 10.984 -0.235 14.5 1 96.56 104 LEU A CA 1
ATOM 808 C C . LEU A 1 104 ? 12.008 0.894 14.578 1 96.56 104 LEU A C 1
ATOM 810 O O . LEU A 1 104 ? 13 0.889 13.844 1 96.56 104 LEU A O 1
ATOM 814 N N . VAL A 1 105 ? 11.789 1.851 15.492 1 97 105 VAL A N 1
ATOM 815 C CA . VAL A 1 105 ? 12.641 3.033 15.531 1 97 105 VAL A CA 1
ATOM 816 C C . VAL A 1 105 ? 14.023 2.656 16.078 1 97 105 VAL A C 1
ATOM 818 O O . VAL A 1 105 ? 15.023 3.291 15.727 1 97 105 VAL A O 1
ATOM 821 N N . MET A 1 106 ? 14.086 1.545 16.812 1 96.75 106 MET A N 1
ATOM 822 C CA . MET A 1 106 ? 15.359 1.083 17.344 1 96.75 106 MET A CA 1
ATOM 823 C C . MET A 1 106 ? 16.281 0.601 16.234 1 96.75 106 MET A C 1
ATOM 825 O O . MET A 1 106 ? 17.484 0.453 16.438 1 96.75 106 MET A O 1
ATOM 829 N N . GLN 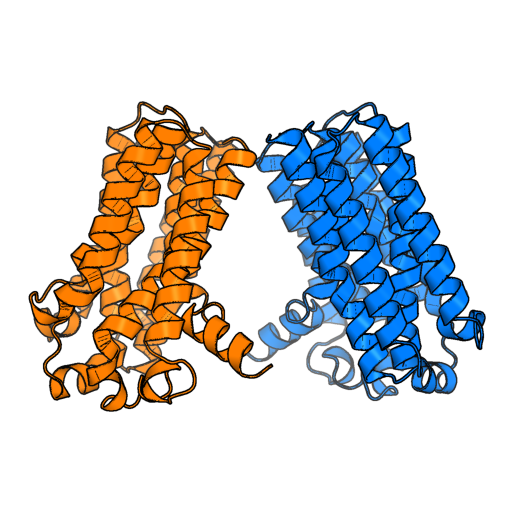A 1 107 ? 15.727 0.397 15.062 1 96.19 107 GLN A N 1
ATOM 830 C CA . GLN A 1 107 ? 16.531 -0.017 13.914 1 96.19 107 GLN A CA 1
ATOM 831 C C . GLN A 1 107 ? 17.203 1.181 13.266 1 96.19 107 GLN A C 1
ATOM 833 O O . GLN A 1 107 ? 17.984 1.02 12.32 1 96.19 107 GLN A O 1
ATOM 838 N N . LEU A 1 108 ? 16.938 2.391 13.75 1 97.12 108 LEU A N 1
ATOM 839 C CA . LEU A 1 108 ? 17.484 3.613 13.18 1 97.12 108 LEU A CA 1
ATOM 840 C C . LEU A 1 108 ? 18.562 4.199 14.086 1 97.12 108 LEU A C 1
ATOM 842 O O . LEU A 1 108 ? 18.922 3.594 15.094 1 97.12 108 LEU A O 1
ATOM 846 N N . ASN A 1 109 ? 19.188 5.273 13.742 1 97.25 109 ASN A N 1
ATOM 847 C CA . ASN A 1 109 ? 20.297 5.859 14.508 1 97.25 109 ASN A CA 1
ATOM 848 C C . ASN A 1 109 ? 19.781 6.527 15.789 1 97.25 109 ASN A C 1
ATOM 850 O O . ASN A 1 109 ? 18.578 6.723 15.953 1 97.25 109 ASN A O 1
ATOM 854 N N . THR A 1 110 ? 20.594 6.863 16.672 1 96.81 110 THR A N 1
ATOM 855 C CA . THR A 1 110 ? 20.281 7.355 18.016 1 96.81 110 THR A CA 1
ATOM 856 C C . THR A 1 110 ? 19.531 8.688 17.938 1 96.81 110 THR A C 1
ATOM 858 O O . THR A 1 110 ? 18.609 8.922 18.719 1 96.81 110 THR A O 1
ATOM 861 N N . GLU A 1 111 ? 19.969 9.531 17.062 1 96.44 111 GLU A N 1
ATOM 862 C CA . GLU A 1 111 ? 19.312 10.828 16.922 1 96.44 111 GLU A CA 1
ATOM 863 C C . GLU A 1 111 ? 17.844 10.664 16.578 1 96.44 111 GLU A C 1
ATOM 865 O O . GLU A 1 111 ? 16.984 11.375 17.125 1 96.44 111 GLU A O 1
ATOM 870 N N . THR A 1 112 ? 17.531 9.734 15.672 1 97.94 112 THR A N 1
ATOM 871 C CA . THR A 1 112 ? 16.156 9.477 15.266 1 97.94 112 THR A CA 1
ATOM 872 C C . THR A 1 112 ? 15.352 8.875 16.422 1 97.94 112 THR A C 1
ATOM 874 O O . THR A 1 112 ? 14.195 9.25 16.641 1 97.94 112 THR A O 1
ATOM 877 N N . VAL A 1 113 ? 15.961 7.992 17.172 1 97.19 113 VAL A N 1
ATOM 878 C CA . VAL A 1 113 ? 15.297 7.383 18.328 1 97.19 113 VAL A CA 1
ATOM 879 C C . VAL A 1 113 ? 14.945 8.461 19.359 1 97.19 113 VAL A C 1
ATOM 881 O O . VAL A 1 113 ? 13.836 8.469 19.891 1 97.19 113 VAL A O 1
ATOM 884 N N . MET A 1 114 ? 15.805 9.344 19.578 1 95.75 114 MET A N 1
ATOM 885 C CA . MET A 1 114 ? 15.555 10.422 20.531 1 95.75 114 MET A CA 1
ATOM 886 C C . MET A 1 114 ? 14.391 11.297 20.078 1 95.75 114 MET A C 1
ATOM 888 O O . MET A 1 114 ? 13.531 11.664 20.875 1 95.75 114 MET A O 1
ATOM 892 N N . LEU A 1 115 ? 14.391 11.602 18.844 1 95.5 115 LEU A N 1
ATOM 893 C CA . LEU A 1 115 ? 13.312 12.414 18.297 1 95.5 115 LEU A CA 1
ATOM 894 C C . LEU A 1 115 ? 11.969 11.695 18.422 1 95.5 115 LEU A C 1
ATOM 896 O O . LEU A 1 115 ? 10.93 12.336 18.578 1 95.5 115 LEU A O 1
ATOM 900 N N . SER A 1 116 ? 12.039 10.375 18.281 1 95.81 116 SER A N 1
ATOM 901 C CA . SER A 1 116 ? 10.805 9.602 18.344 1 95.81 116 SER A CA 1
ATOM 902 C C . SER A 1 116 ? 10.148 9.734 19.719 1 95.81 116 SER A C 1
ATOM 904 O O . SER A 1 116 ? 8.922 9.672 19.828 1 95.81 116 SER A O 1
ATOM 906 N N . PHE A 1 117 ? 10.922 9.961 20.781 1 93.69 117 PHE A N 1
ATOM 907 C CA . PHE A 1 117 ? 10.352 10.164 22.109 1 93.69 117 PHE A CA 1
ATOM 908 C C . PHE A 1 117 ? 9.609 11.5 22.172 1 93.69 117 PHE A C 1
ATOM 910 O O . PHE A 1 117 ? 8.562 11.602 22.812 1 93.69 117 PHE A O 1
ATOM 917 N N . PHE A 1 118 ? 10.141 12.477 21.547 1 91.69 118 PHE A N 1
ATOM 918 C CA . PHE A 1 118 ? 9.453 13.758 21.484 1 91.69 118 PHE A CA 1
ATOM 919 C C . PHE A 1 118 ? 8.156 13.633 20.703 1 91.69 118 PHE A C 1
ATOM 921 O O . PHE A 1 118 ? 7.125 14.18 21.094 1 91.69 118 PHE A O 1
ATOM 928 N N . ALA A 1 119 ? 8.273 12.914 19.594 1 92.69 119 ALA A N 1
ATOM 929 C CA . ALA A 1 119 ? 7.09 12.688 18.766 1 92.69 119 ALA A CA 1
ATOM 930 C C . ALA A 1 119 ? 5.996 11.977 19.562 1 92.69 119 ALA A C 1
ATOM 932 O O . ALA A 1 119 ? 4.832 12.375 19.531 1 92.69 119 ALA A O 1
ATOM 933 N N . ALA A 1 120 ? 6.375 10.938 20.266 1 91.25 120 ALA A N 1
ATOM 934 C CA . ALA A 1 120 ? 5.43 10.18 21.094 1 91.25 120 ALA A CA 1
ATOM 935 C C . ALA A 1 120 ? 4.836 11.055 22.188 1 91.25 120 ALA A C 1
ATOM 937 O O . ALA A 1 120 ? 3.652 10.938 22.516 1 91.25 120 ALA A O 1
ATOM 938 N N . GLY A 1 121 ? 5.648 11.906 22.781 1 89.19 121 GLY A N 1
ATOM 939 C CA . GLY A 1 121 ? 5.176 12.828 23.797 1 89.19 121 GLY A CA 1
ATOM 940 C C . GLY A 1 121 ? 4.117 13.789 23.297 1 89.19 121 GLY A C 1
ATOM 941 O O . GLY A 1 121 ? 3.082 13.977 23.938 1 89.19 121 GLY A O 1
ATOM 942 N N . VAL A 1 122 ? 4.355 14.359 22.172 1 88.5 122 VAL A N 1
ATOM 943 C CA . VAL A 1 122 ? 3.402 15.289 21.578 1 88.5 122 VAL A CA 1
ATOM 944 C C . VAL A 1 122 ? 2.107 14.555 21.234 1 88.5 122 VAL A C 1
ATOM 946 O O . VAL A 1 122 ? 1.013 15.07 21.469 1 88.5 122 VAL A O 1
ATOM 949 N N . ALA A 1 123 ? 2.256 13.344 20.703 1 85.75 123 ALA A N 1
ATOM 950 C CA . ALA A 1 123 ? 1.096 12.539 20.344 1 85.75 123 ALA A CA 1
ATOM 951 C C . ALA A 1 123 ? 0.254 12.203 21.578 1 85.75 123 ALA A C 1
ATOM 953 O O . ALA A 1 123 ? -0.977 12.18 21.5 1 85.75 123 ALA A O 1
ATOM 954 N N . ALA A 1 124 ? 0.887 11.969 22.641 1 82.06 124 ALA A N 1
ATOM 955 C CA . ALA A 1 124 ? 0.194 11.617 23.875 1 82.06 124 ALA A CA 1
ATOM 956 C C . ALA A 1 124 ? -0.503 12.836 24.484 1 82.06 124 ALA A C 1
ATOM 958 O O . ALA A 1 124 ? -1.504 12.695 25.188 1 82.06 124 ALA A O 1
ATOM 959 N N . LEU A 1 125 ? -0.018 13.961 24.156 1 82.44 125 LEU A N 1
ATOM 960 C CA . LEU A 1 125 ? -0.557 15.195 24.719 1 82.44 125 LEU A CA 1
ATOM 961 C C . LEU A 1 125 ? -1.787 15.656 23.953 1 82.44 125 LEU A C 1
ATOM 963 O O . LEU A 1 125 ? -2.674 16.297 24.516 1 82.44 125 LEU A O 1
ATOM 967 N N . TYR A 1 126 ? -1.85 15.266 22.75 1 84.81 126 TYR A N 1
ATOM 968 C CA . TYR A 1 126 ? -2.846 15.789 21.828 1 84.81 126 TYR A CA 1
ATOM 969 C C . TYR A 1 126 ? -4.258 15.547 22.344 1 84.81 126 TYR A C 1
ATOM 971 O O . TYR A 1 126 ? -5.09 16.453 22.359 1 84.81 126 TYR A O 1
ATOM 979 N N . PRO A 1 127 ? -4.531 14.398 22.875 1 81.88 127 PRO A N 1
ATOM 980 C CA . PRO A 1 127 ? -5.914 14.133 23.281 1 81.88 127 PRO A CA 1
ATOM 981 C C . PRO A 1 127 ? -6.375 15.047 24.406 1 81.88 127 PRO A C 1
ATOM 983 O O . PRO A 1 127 ? -7.574 15.305 24.547 1 81.88 127 PRO A O 1
ATOM 986 N N . PHE A 1 128 ? -5.523 15.609 25.094 1 79.44 128 PHE A N 1
ATOM 987 C CA . PHE A 1 128 ? -5.887 16.422 26.25 1 79.44 128 PHE A CA 1
ATOM 988 C C . PHE A 1 128 ? -5.945 17.906 25.859 1 79.44 128 PHE A C 1
ATOM 990 O O . PHE A 1 128 ? -6.484 18.719 26.609 1 79.44 128 PHE A O 1
ATOM 997 N N . CYS A 1 129 ? -5.434 18.172 24.797 1 77.56 129 CYS A N 1
ATOM 998 C CA . CYS A 1 129 ? -5.355 19.562 24.375 1 77.56 129 CYS A CA 1
ATOM 999 C C . CYS A 1 129 ? -6.73 20.078 23.969 1 77.56 129 CYS A C 1
ATOM 1001 O O . CYS A 1 129 ? -6.996 21.281 24.062 1 77.56 129 CYS A O 1
ATOM 1003 N N . LYS A 1 130 ? -7.586 19.297 23.531 1 71.44 130 LYS A N 1
ATOM 1004 C CA . LYS A 1 130 ? -8.914 19.719 23.078 1 71.44 130 LYS A CA 1
ATOM 1005 C C . LYS A 1 130 ? -9.734 20.281 24.25 1 71.44 130 LYS A C 1
ATOM 1007 O O . LYS A 1 130 ? -10.742 20.953 24.031 1 71.44 130 LYS A O 1
ATOM 1012 N N . ARG A 1 131 ? -9.266 20.062 25.375 1 73.62 131 ARG A N 1
ATOM 1013 C CA . ARG A 1 131 ? -9.984 20.531 26.547 1 73.62 131 ARG A CA 1
ATOM 1014 C C . ARG A 1 131 ? -9.367 21.812 27.094 1 73.62 131 ARG A C 1
ATOM 1016 O O . ARG A 1 131 ? -10.023 22.578 27.812 1 73.62 131 ARG A O 1
ATOM 1023 N N . TRP A 1 132 ? -8.133 22.016 26.672 1 74.62 132 TRP A N 1
ATOM 1024 C CA . TRP A 1 132 ? -7.402 23.094 27.344 1 74.62 132 TRP A CA 1
ATOM 1025 C C . TRP A 1 132 ? -7.133 24.25 26.375 1 74.62 132 TRP A C 1
ATOM 1027 O O . TRP A 1 132 ? -6.883 25.375 26.812 1 74.62 132 TRP A O 1
ATOM 1037 N N . THR A 1 133 ? -7.082 23.891 25.156 1 74.88 133 THR A N 1
ATOM 1038 C CA . THR A 1 133 ? -6.707 24.938 24.203 1 74.88 133 THR A CA 1
ATOM 1039 C C . THR A 1 133 ? -7.66 24.953 23.016 1 74.88 133 THR A C 1
ATOM 1041 O O . THR A 1 133 ? -8.25 23.938 22.672 1 74.88 133 THR A O 1
ATOM 1044 N N . HIS A 1 134 ? -7.773 26.172 22.453 1 76 134 HIS A N 1
ATOM 1045 C CA . HIS A 1 134 ? -8.602 26.344 21.266 1 76 134 HIS A CA 1
ATOM 1046 C C . HIS A 1 134 ? -7.82 26 20 1 76 134 HIS A C 1
ATOM 1048 O O . HIS A 1 134 ? -8.367 26.047 18.891 1 76 134 HIS A O 1
ATOM 1054 N N . LEU A 1 135 ? -6.52 25.547 20.25 1 82 135 LEU A N 1
ATOM 1055 C CA . LEU A 1 135 ? -5.734 25.281 19.047 1 82 135 LEU A CA 1
ATOM 1056 C C . LEU A 1 135 ? -5.191 23.859 19.062 1 82 135 LEU A C 1
ATOM 1058 O O . LEU A 1 135 ? -3.994 23.656 18.844 1 82 135 LEU A O 1
ATOM 1062 N N . PRO A 1 136 ? -6.035 22.953 19.266 1 85.81 136 PRO A N 1
ATOM 1063 C CA . PRO A 1 136 ? -5.555 21.562 19.234 1 85.81 136 PRO A CA 1
ATOM 1064 C C . PRO A 1 136 ? -4.996 21.156 17.875 1 85.81 136 PRO A C 1
ATOM 1066 O O . PRO A 1 136 ? -4.109 20.312 17.797 1 85.81 136 PRO A O 1
ATOM 1069 N N . GLN A 1 137 ? -5.402 21.844 16.859 1 90.38 137 GLN A N 1
ATOM 1070 C CA . GLN A 1 137 ? -4.977 21.531 15.508 1 90.38 137 GLN A CA 1
ATOM 1071 C C . GLN A 1 137 ? -3.488 21.797 15.32 1 90.38 137 GLN A C 1
ATOM 1073 O O . GLN A 1 137 ? -2.824 21.141 14.523 1 90.38 137 GLN A O 1
ATOM 1078 N N . ILE A 1 138 ? -2.977 22.734 16.047 1 91.56 138 ILE A N 1
ATOM 1079 C CA . ILE A 1 138 ? -1.549 23.031 15.969 1 91.56 138 ILE A CA 1
ATOM 1080 C C . ILE A 1 138 ? -0.756 21.875 16.578 1 91.56 138 ILE A C 1
ATOM 1082 O O . ILE A 1 138 ? 0.261 21.453 16.031 1 91.56 138 ILE A O 1
ATOM 1086 N N . VAL A 1 139 ? -1.211 21.391 17.688 1 91.06 139 VAL A N 1
ATOM 1087 C CA . VAL A 1 139 ? -0.557 20.266 18.344 1 91.06 139 VAL A CA 1
ATOM 1088 C C . VAL A 1 139 ? -0.611 19.047 17.438 1 91.06 139 VAL A C 1
ATOM 1090 O O . VAL A 1 139 ? 0.377 18.312 17.312 1 91.06 139 VAL A O 1
ATOM 1093 N N . LEU A 1 140 ? -1.754 18.859 16.844 1 92.44 140 LEU A N 1
ATOM 1094 C CA . LEU A 1 140 ? -1.884 17.781 15.891 1 92.44 140 LEU A CA 1
ATOM 1095 C C . LEU A 1 140 ? -0.892 17.938 14.742 1 92.44 140 LEU A C 1
ATOM 1097 O O . LEU A 1 140 ? -0.251 16.969 14.32 1 92.44 140 LEU A O 1
ATOM 1101 N N . GLY A 1 141 ? -0.839 19.125 14.242 1 95.62 141 GLY A N 1
ATOM 1102 C CA . GLY A 1 141 ? 0.098 19.406 13.172 1 95.62 141 GLY A CA 1
ATOM 1103 C C . GLY A 1 141 ? 1.537 19.094 13.531 1 95.62 141 GLY A C 1
ATOM 1104 O O . GLY A 1 141 ? 2.281 18.547 12.719 1 95.62 141 GLY A O 1
ATOM 1105 N N . ILE A 1 142 ? 1.868 19.469 14.711 1 95.12 142 ILE A N 1
ATOM 1106 C CA . ILE A 1 142 ? 3.219 19.188 15.188 1 95.12 142 ILE A CA 1
ATOM 1107 C C . ILE A 1 142 ? 3.428 17.672 15.258 1 95.12 142 ILE A C 1
ATOM 1109 O O . ILE A 1 142 ? 4.43 17.156 14.75 1 95.12 142 ILE A O 1
ATOM 1113 N N . ALA A 1 143 ? 2.514 17.016 15.766 1 93.62 143 ALA A N 1
ATOM 1114 C CA . ALA A 1 143 ? 2.605 15.562 15.891 1 93.62 143 ALA A CA 1
ATOM 1115 C C . ALA A 1 143 ? 2.727 14.906 14.516 1 93.62 143 ALA A C 1
ATOM 1117 O O . ALA A 1 143 ? 3.568 14.023 14.32 1 93.62 143 ALA A O 1
ATOM 1118 N N . PHE A 1 144 ? 1.966 15.375 13.57 1 96.19 144 PHE A N 1
ATOM 1119 C CA . PHE A 1 144 ? 1.909 14.789 12.234 1 96.19 144 PHE A CA 1
ATOM 1120 C C . PHE A 1 144 ? 3.125 15.203 11.414 1 96.19 144 PHE A C 1
ATOM 1122 O O . PHE A 1 144 ? 3.32 14.711 10.297 1 96.19 144 PHE A O 1
ATOM 1129 N N . SER A 1 145 ? 3.947 16.062 12.008 1 97.69 145 SER A N 1
ATOM 1130 C CA . SER A 1 145 ? 5.082 16.547 11.234 1 97.69 145 SER A CA 1
ATOM 1131 C C . SER A 1 145 ? 6.395 15.969 11.742 1 97.69 145 SER A C 1
ATOM 1133 O O . SER A 1 145 ? 7.441 16.141 11.109 1 97.69 145 SER A O 1
ATOM 1135 N N . PHE A 1 146 ? 6.398 15.25 12.742 1 96.44 146 PHE A N 1
ATOM 1136 C CA . PHE A 1 146 ? 7.637 14.789 13.359 1 96.44 146 PHE A CA 1
ATOM 1137 C C . PHE A 1 146 ? 8.328 13.758 12.484 1 96.44 146 PHE A C 1
ATOM 1139 O O . PHE A 1 146 ? 9.539 13.539 12.609 1 96.44 146 PHE A O 1
ATOM 1146 N N . GLY A 1 147 ? 7.527 13.086 11.648 1 97.44 147 GLY A N 1
ATOM 1147 C CA . GLY A 1 147 ? 8.172 12.188 10.703 1 97.44 147 GLY A CA 1
ATOM 1148 C C . GLY A 1 147 ? 9.195 12.891 9.82 1 97.44 147 GLY A C 1
ATOM 1149 O O . GLY A 1 147 ? 10.133 12.258 9.328 1 97.44 147 GLY A O 1
ATOM 1150 N N . ILE A 1 148 ? 9.055 14.188 9.68 1 98.5 148 ILE A N 1
ATOM 1151 C CA . ILE A 1 148 ? 9.906 14.961 8.781 1 98.5 148 ILE A CA 1
ATOM 1152 C C . ILE A 1 148 ? 11.305 15.086 9.367 1 98.5 148 ILE A C 1
ATOM 1154 O O . ILE A 1 148 ? 12.273 14.594 8.773 1 98.5 148 ILE A O 1
ATOM 1158 N N . PRO A 1 149 ? 11.453 15.641 10.586 1 98.25 149 PRO A N 1
ATOM 1159 C CA . PRO A 1 149 ? 12.82 15.68 11.109 1 98.25 149 PRO A CA 1
ATOM 1160 C C . PRO A 1 149 ? 13.406 14.297 11.359 1 98.25 149 PRO A C 1
ATOM 1162 O O . PRO A 1 149 ? 14.617 14.102 11.234 1 98.25 149 PRO A O 1
ATOM 1165 N N . MET A 1 150 ? 12.594 13.32 11.695 1 98.38 150 MET A N 1
ATOM 1166 C CA . MET A 1 150 ? 13.07 11.953 11.898 1 98.38 150 MET A CA 1
ATOM 1167 C C . MET A 1 150 ? 13.656 11.383 10.609 1 98.38 150 MET A C 1
ATOM 1169 O O . MET A 1 150 ? 14.656 10.664 10.641 1 98.38 150 MET A O 1
ATOM 1173 N N . ALA A 1 151 ? 13.047 11.688 9.5 1 98.69 151 ALA A N 1
ATOM 1174 C CA . ALA A 1 151 ? 13.57 11.234 8.219 1 98.69 151 ALA A CA 1
ATOM 1175 C C . ALA A 1 151 ? 14.945 11.844 7.938 1 98.69 151 ALA A C 1
ATOM 1177 O O . ALA A 1 151 ? 15.859 11.148 7.5 1 98.69 151 ALA A O 1
ATOM 1178 N N . PHE A 1 152 ? 15.086 13.156 8.219 1 98.69 152 PHE A N 1
ATOM 1179 C CA . PHE A 1 152 ? 16.344 13.844 7.949 1 98.69 152 PHE A CA 1
ATOM 1180 C C . PHE A 1 152 ? 17.453 13.328 8.859 1 98.69 152 PHE A C 1
ATOM 1182 O O . PHE A 1 152 ? 18.609 13.219 8.438 1 98.69 152 PHE A O 1
ATOM 1189 N N . THR A 1 153 ? 17.094 12.969 10.102 1 98.38 153 THR A N 1
ATOM 1190 C CA . THR A 1 153 ? 18.109 12.391 10.992 1 98.38 153 THR A CA 1
ATOM 1191 C C . THR A 1 153 ? 18.438 10.961 10.57 1 98.38 153 THR A C 1
ATOM 1193 O O . THR A 1 153 ? 19.609 10.578 10.547 1 98.38 153 THR A O 1
ATOM 1196 N N . ALA A 1 154 ? 17.422 10.188 10.234 1 98.44 154 ALA A N 1
ATOM 1197 C CA . ALA A 1 154 ? 17.641 8.797 9.867 1 98.44 154 ALA A CA 1
ATOM 1198 C C . ALA A 1 154 ? 18.562 8.68 8.656 1 98.44 154 ALA A C 1
ATOM 1200 O O . ALA A 1 154 ? 19.359 7.742 8.562 1 98.44 154 ALA A O 1
ATOM 1201 N N . LEU A 1 155 ? 18.453 9.688 7.77 1 98.38 155 LEU A N 1
ATOM 1202 C CA . LEU A 1 155 ? 19.234 9.648 6.539 1 98.38 155 LEU A CA 1
ATOM 1203 C C . LEU A 1 155 ? 20.469 10.531 6.652 1 98.38 155 LEU A C 1
ATOM 1205 O O . LEU A 1 155 ? 21.172 10.758 5.66 1 98.38 155 LEU A O 1
ATOM 1209 N N . GLU A 1 156 ? 20.719 11.125 7.84 1 97.44 156 GLU A N 1
ATOM 1210 C CA . GLU A 1 156 ? 21.891 11.93 8.141 1 97.44 156 GLU A CA 1
ATOM 1211 C C . GLU A 1 156 ? 22.031 13.094 7.164 1 97.44 156 GLU A C 1
ATOM 1213 O O . GLU A 1 156 ? 23.125 13.383 6.684 1 97.44 156 GLU A O 1
ATOM 1218 N N . SER A 1 157 ? 20.828 13.617 6.82 1 97.25 157 SER A N 1
ATOM 1219 C CA . SER A 1 157 ? 20.812 14.797 5.961 1 97.25 157 SER A CA 1
ATOM 1220 C C . SER A 1 157 ? 21.016 16.078 6.766 1 97.25 157 SER A C 1
ATOM 1222 O O . SER A 1 157 ? 20.453 16.234 7.848 1 97.25 157 SER A O 1
ATOM 1224 N N . ASP A 1 158 ? 21.828 17 6.254 1 96.31 158 ASP A N 1
ATOM 1225 C CA . ASP A 1 158 ? 22.125 18.25 6.953 1 96.31 158 ASP A CA 1
ATOM 1226 C C . ASP A 1 158 ? 21.25 19.391 6.441 1 96.31 158 ASP A C 1
ATOM 1228 O O . ASP A 1 158 ? 21.469 20.562 6.797 1 96.31 158 ASP A O 1
ATOM 1232 N N . GLN A 1 159 ? 20.234 19.078 5.652 1 97.44 159 GLN A N 1
ATOM 1233 C CA . GLN A 1 159 ? 19.375 20.109 5.066 1 97.44 159 GLN A CA 1
ATOM 1234 C C . GLN A 1 159 ? 18.281 20.531 6.043 1 97.44 159 GLN A C 1
ATOM 1236 O O . GLN A 1 159 ? 17.094 20.516 5.699 1 97.44 159 GLN A O 1
ATOM 1241 N N . TRP A 1 160 ? 18.703 21.078 7.152 1 97.56 160 TRP A N 1
ATOM 1242 C CA . TRP A 1 160 ? 17.781 21.359 8.25 1 97.56 160 TRP A CA 1
ATOM 1243 C C . TRP A 1 160 ? 16.875 22.547 7.91 1 97.56 160 TRP A C 1
ATOM 1245 O O . TRP A 1 160 ? 15.75 22.625 8.391 1 97.56 160 TRP A O 1
ATOM 1255 N N . PHE A 1 161 ? 17.406 23.469 7.082 1 98.31 161 PHE A N 1
ATOM 1256 C CA . PHE A 1 161 ? 16.562 24.578 6.664 1 98.31 161 PHE A CA 1
ATOM 1257 C C . PHE A 1 161 ? 15.359 24.062 5.883 1 98.31 161 PHE A C 1
ATOM 1259 O O . PHE A 1 161 ? 14.227 24.5 6.133 1 98.31 161 PHE A O 1
ATOM 1266 N N . ILE A 1 162 ? 15.594 23.141 4.988 1 98.56 162 ILE A N 1
ATOM 1267 C CA . ILE A 1 162 ? 14.523 22.547 4.195 1 98.56 162 ILE A CA 1
ATOM 1268 C C . ILE A 1 162 ? 13.602 21.734 5.098 1 98.56 162 ILE A C 1
ATOM 1270 O O . ILE A 1 162 ? 12.375 21.797 4.961 1 98.56 162 ILE A O 1
ATOM 1274 N N . ALA A 1 163 ? 14.148 21 6.004 1 98.56 163 ALA A N 1
ATOM 1275 C CA . ALA A 1 163 ? 13.344 20.234 6.961 1 98.56 163 ALA A CA 1
ATOM 1276 C C . ALA A 1 163 ? 12.406 21.156 7.742 1 98.56 163 ALA A C 1
ATOM 1278 O O . ALA A 1 163 ? 11.234 20.812 7.953 1 98.56 163 ALA A O 1
ATOM 1279 N N . GLY A 1 164 ? 12.945 22.312 8.188 1 98.62 164 GLY A N 1
ATOM 1280 C CA . GLY A 1 164 ? 12.141 23.266 8.922 1 98.62 164 GLY A CA 1
ATOM 1281 C C . GLY A 1 164 ? 10.992 23.844 8.102 1 98.62 164 GLY A C 1
ATOM 1282 O O . GLY A 1 164 ? 9.875 23.969 8.602 1 98.62 164 GLY A O 1
ATOM 1283 N N . LEU A 1 165 ? 11.289 24.141 6.863 1 98.75 165 LEU A N 1
ATOM 1284 C CA . LEU A 1 165 ? 10.25 24.656 5.98 1 98.75 165 LEU A CA 1
ATOM 1285 C C . LEU A 1 165 ? 9.164 23.609 5.75 1 98.75 165 LEU A C 1
ATOM 1287 O O . LEU A 1 165 ? 7.973 23.938 5.746 1 98.75 165 LEU A O 1
ATOM 1291 N N . LEU A 1 166 ? 9.641 22.391 5.539 1 98.75 166 LEU A N 1
ATOM 1292 C CA . LEU A 1 166 ? 8.695 21.297 5.316 1 98.75 166 LEU A CA 1
ATOM 1293 C C . LEU A 1 166 ? 7.844 21.047 6.559 1 98.75 166 LEU A C 1
ATOM 1295 O O . LEU A 1 166 ? 6.645 20.797 6.453 1 98.75 166 LEU A O 1
ATOM 1299 N N . PHE A 1 167 ? 8.445 21.109 7.711 1 98.62 167 PHE A N 1
ATOM 1300 C CA . PHE A 1 167 ? 7.766 20.969 8.992 1 98.62 167 PHE A CA 1
ATOM 1301 C C . PHE A 1 167 ? 6.688 22.031 9.156 1 98.62 167 PHE A C 1
ATOM 1303 O O . PHE A 1 167 ? 5.543 21.719 9.492 1 98.62 167 PHE A O 1
ATOM 1310 N N . LEU A 1 168 ? 7.062 23.25 8.875 1 98.56 168 LEU A N 1
ATOM 1311 C CA . LEU A 1 168 ? 6.125 24.359 8.992 1 98.56 168 LEU A CA 1
ATOM 1312 C C . LEU A 1 168 ? 4.996 24.234 7.977 1 98.56 168 LEU A C 1
ATOM 1314 O O . LEU A 1 168 ? 3.83 24.453 8.305 1 98.56 168 LEU A O 1
ATOM 1318 N N . ALA A 1 169 ? 5.352 23.906 6.754 1 98.75 169 ALA A N 1
ATOM 1319 C CA . ALA A 1 169 ? 4.344 23.719 5.715 1 98.75 169 ALA A CA 1
ATOM 1320 C C . ALA A 1 169 ? 3.314 22.672 6.121 1 98.75 169 ALA A C 1
ATOM 1322 O O . ALA A 1 169 ? 2.111 22.875 5.938 1 98.75 169 ALA A O 1
ATOM 1323 N N . ASN A 1 170 ? 3.789 21.562 6.656 1 98.75 170 ASN A N 1
ATOM 1324 C CA . ASN A 1 170 ? 2.875 20.5 7.031 1 98.75 170 ASN A CA 1
ATOM 1325 C C . ASN A 1 170 ? 1.997 20.906 8.211 1 98.75 170 ASN A C 1
ATOM 1327 O O . ASN A 1 170 ? 0.833 20.5 8.289 1 98.75 170 ASN A O 1
ATOM 1331 N N . ILE A 1 171 ? 2.547 21.641 9.195 1 98.19 171 ILE A N 1
ATOM 1332 C CA . ILE A 1 171 ? 1.741 22.125 10.305 1 98.19 171 ILE A CA 1
ATOM 1333 C C . ILE A 1 171 ? 0.599 23 9.781 1 98.19 171 ILE A C 1
ATOM 1335 O O . ILE A 1 171 ? -0.561 22.797 10.148 1 98.19 171 ILE A O 1
ATOM 1339 N N . LEU A 1 172 ? 0.953 23.938 8.914 1 98.44 172 LEU A N 1
ATOM 1340 C CA . LEU A 1 172 ? -0.06 24.828 8.359 1 98.44 172 LEU A CA 1
ATOM 1341 C C . LEU A 1 172 ? -1.103 24.031 7.57 1 98.44 172 LEU A C 1
ATOM 1343 O O . LEU A 1 172 ? -2.303 24.297 7.691 1 98.44 172 LEU A O 1
ATOM 1347 N N . TRP A 1 173 ? -0.637 23.078 6.766 1 98.56 173 TRP A N 1
ATOM 1348 C CA . TRP A 1 173 ? -1.533 22.219 5.996 1 98.56 173 TRP A CA 1
ATOM 1349 C C . TRP A 1 173 ? -2.441 21.422 6.922 1 98.56 173 TRP A C 1
ATOM 1351 O O . TRP A 1 173 ? -3.645 21.312 6.676 1 98.56 173 TRP A O 1
ATOM 1361 N N . THR A 1 174 ? -1.906 20.906 7.988 1 98 174 THR A N 1
ATOM 1362 C CA . THR A 1 174 ? -2.672 20.125 8.953 1 98 174 THR A CA 1
ATOM 1363 C C . THR A 1 174 ? -3.752 20.969 9.609 1 98 174 THR A C 1
ATOM 1365 O O . THR A 1 174 ? -4.898 20.547 9.734 1 98 174 THR A O 1
ATOM 1368 N N . VAL A 1 175 ? -3.367 22.156 10.016 1 96.31 175 VAL A N 1
ATOM 1369 C CA . VAL A 1 175 ? -4.348 23.047 10.625 1 96.31 175 VAL A CA 1
ATOM 1370 C C . VAL A 1 175 ? -5.477 23.328 9.641 1 96.31 175 VAL A C 1
ATOM 1372 O O . VAL A 1 175 ? -6.652 23.328 10.016 1 96.31 175 VAL A O 1
ATOM 1375 N N . ALA A 1 176 ? -5.141 23.516 8.422 1 97.38 176 ALA A N 1
ATOM 1376 C CA . ALA A 1 176 ? -6.145 23.797 7.395 1 97.38 176 ALA A CA 1
ATOM 1377 C C . ALA A 1 176 ? -7.105 22.625 7.234 1 97.38 176 ALA A C 1
ATOM 1379 O O . ALA A 1 176 ? -8.32 22.781 7.352 1 97.38 176 ALA A O 1
ATOM 1380 N N . TYR A 1 177 ? -6.504 21.391 6.996 1 97.5 177 TYR A N 1
ATOM 1381 C CA . TYR A 1 177 ? -7.422 20.297 6.691 1 97.5 177 TYR A CA 1
ATOM 1382 C C . TYR A 1 177 ? -8.141 19.828 7.949 1 97.5 177 TYR A C 1
ATOM 1384 O O . TYR A 1 177 ? -9.266 19.328 7.875 1 97.5 177 TYR A O 1
ATOM 1392 N N . ASP A 1 178 ? -7.516 19.984 9.109 1 94.94 178 ASP A N 1
ATOM 1393 C CA . ASP A 1 178 ? -8.211 19.578 10.328 1 94.94 178 ASP A CA 1
ATOM 1394 C C . ASP A 1 178 ? -9.297 20.578 10.703 1 94.94 178 ASP A C 1
ATOM 1396 O O . ASP A 1 178 ? -10.227 20.266 11.445 1 94.94 178 ASP A O 1
ATOM 1400 N N . THR A 1 179 ? -9.141 21.844 10.305 1 94.5 179 THR A N 1
ATOM 1401 C CA . THR A 1 179 ? -10.227 22.797 10.461 1 94.5 179 THR A CA 1
ATOM 1402 C C . THR A 1 179 ? -11.422 22.406 9.602 1 94.5 179 THR A C 1
ATOM 1404 O O . THR A 1 179 ? -12.57 22.531 10.023 1 94.5 179 THR A O 1
ATOM 1407 N N . GLU A 1 180 ? -11.156 21.922 8.383 1 95.31 180 GLU A N 1
ATOM 1408 C CA . GLU A 1 180 ? -12.242 21.391 7.562 1 95.31 180 GLU A CA 1
ATOM 1409 C C . GLU A 1 180 ? -12.969 20.266 8.289 1 95.31 180 GLU A C 1
ATOM 1411 O O . GLU A 1 180 ? -14.203 20.203 8.266 1 95.31 180 GLU A O 1
ATOM 1416 N N . TYR A 1 181 ? -12.203 19.438 8.906 1 91.94 181 TYR A N 1
ATOM 1417 C CA . TYR A 1 181 ? -12.7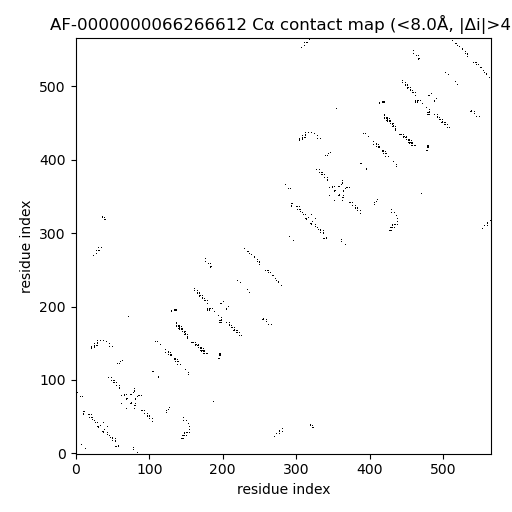66 18.328 9.672 1 91.94 181 TYR A CA 1
ATOM 1418 C C . TYR A 1 181 ? -13.625 18.828 10.82 1 91.94 181 TYR A C 1
ATOM 1420 O O . TYR A 1 181 ? -14.719 18.328 11.055 1 91.94 181 TYR A O 1
ATOM 1428 N N . ALA A 1 182 ? -13.125 19.828 11.547 1 88.5 182 ALA A N 1
ATOM 1429 C CA . ALA A 1 182 ? -13.836 20.422 12.688 1 88.5 182 ALA A CA 1
ATOM 1430 C C . ALA A 1 182 ? -15.117 21.109 12.227 1 88.5 182 ALA A C 1
ATOM 1432 O O . ALA A 1 182 ? -16.109 21.125 12.961 1 88.5 182 ALA A O 1
ATOM 1433 N N . MET A 1 183 ? -15.109 21.641 11.062 1 90.44 183 MET A N 1
ATOM 1434 C CA . MET A 1 183 ? -16.312 22.281 10.516 1 90.44 183 MET A CA 1
ATOM 1435 C C . MET A 1 183 ? -17.422 21.25 10.312 1 90.44 183 MET A C 1
ATOM 1437 O O . MET A 1 183 ? -18.594 21.578 10.484 1 90.44 183 MET A O 1
ATOM 1441 N N . ALA A 1 184 ? -17.031 20.062 10.008 1 87.56 184 ALA A N 1
ATOM 1442 C CA . ALA A 1 184 ? -18 19 9.797 1 87.56 184 ALA A CA 1
ATOM 1443 C C . ALA A 1 184 ? -18.703 18.625 11.109 1 87.56 184 ALA A C 1
ATOM 1445 O O . ALA A 1 184 ? -19.844 18.172 11.102 1 87.56 184 ALA A O 1
ATOM 1446 N N . ASP A 1 185 ? -18.078 18.922 12.203 1 82.81 185 ASP A N 1
ATOM 1447 C CA . ASP A 1 185 ? -18.609 18.531 13.508 1 82.81 185 ASP A CA 1
ATOM 1448 C C . ASP A 1 185 ? -18.922 19.75 14.359 1 82.81 185 ASP A C 1
ATOM 1450 O O . ASP A 1 185 ? -19.094 19.641 15.578 1 82.81 185 ASP A O 1
ATOM 1454 N N . ARG A 1 186 ? -19 20.812 13.852 1 83.12 186 ARG A N 1
ATOM 1455 C CA . ARG A 1 186 ? -19.078 22.078 14.594 1 83.12 186 ARG A CA 1
ATOM 1456 C C . ARG A 1 186 ? -20.281 22.078 15.531 1 83.12 186 ARG A C 1
ATOM 1458 O O . ARG A 1 186 ? -20.156 22.422 16.703 1 83.12 186 ARG A O 1
ATOM 1465 N N . GLU A 1 187 ? -21.422 21.672 15.102 1 80.88 187 GLU A N 1
ATOM 1466 C CA . GLU A 1 187 ? -22.641 21.703 15.898 1 80.88 187 GLU A CA 1
ATOM 1467 C C . GLU A 1 187 ? -22.531 20.781 17.109 1 80.88 187 GLU A C 1
ATOM 1469 O O . GLU A 1 187 ? -22.906 21.156 18.219 1 80.88 187 GLU A O 1
ATOM 1474 N N . ASP A 1 188 ? -21.953 19.656 16.859 1 76.69 188 ASP A N 1
ATOM 1475 C CA . ASP A 1 188 ? -21.812 18.688 17.953 1 76.69 188 ASP A CA 1
ATOM 1476 C C . ASP A 1 188 ? -20.75 19.141 18.953 1 76.69 188 ASP A C 1
ATOM 1478 O O . ASP A 1 188 ? -20.906 18.953 20.156 1 76.69 188 ASP A O 1
ATOM 1482 N N . ASP A 1 189 ? -19.766 19.734 18.453 1 76.62 189 ASP A N 1
ATOM 1483 C CA . ASP A 1 189 ? -18.672 20.188 19.312 1 76.62 189 ASP A CA 1
ATOM 1484 C C . ASP A 1 189 ? -19.125 21.344 20.203 1 76.62 189 ASP A C 1
ATOM 1486 O O . ASP A 1 189 ? -18.719 21.422 21.375 1 76.62 189 ASP A O 1
ATOM 1490 N N . LEU A 1 190 ? -19.891 22.156 19.75 1 73.75 190 LEU A N 1
ATOM 1491 C CA . LEU A 1 190 ? -20.422 23.266 20.531 1 73.75 190 LEU A CA 1
ATOM 1492 C C . LEU A 1 190 ? -21.297 22.781 21.672 1 73.75 190 LEU A C 1
ATOM 1494 O O . LEU A 1 190 ? -21.25 23.312 22.766 1 73.75 190 LEU A O 1
ATOM 1498 N N . LYS A 1 191 ? -22.031 21.766 21.406 1 76.62 191 LYS A N 1
ATOM 1499 C CA . LYS A 1 191 ? -22.953 21.234 22.391 1 76.62 191 LYS A CA 1
ATOM 1500 C C . LYS A 1 191 ? -22.203 20.625 23.578 1 76.62 191 LYS A C 1
ATOM 1502 O O . LYS A 1 191 ? -22.703 20.656 24.703 1 76.62 191 LYS A O 1
ATOM 1507 N N . ILE A 1 192 ? -21.031 20.141 23.266 1 72.81 192 ILE A N 1
ATOM 1508 C CA . ILE A 1 192 ? -20.328 19.438 24.344 1 72.81 192 ILE A CA 1
ATOM 1509 C C . ILE A 1 192 ? -19.156 20.297 24.844 1 72.81 192 ILE A C 1
ATOM 1511 O O . ILE A 1 192 ? -18.328 19.828 25.625 1 72.81 192 ILE A O 1
ATOM 1515 N N . GLY A 1 193 ? -18.953 21.5 24.344 1 69.38 193 GLY A N 1
ATOM 1516 C CA . GLY A 1 193 ? -17.984 22.469 24.859 1 69.38 193 GLY A CA 1
ATOM 1517 C C . GLY A 1 193 ? -16.562 22.188 24.391 1 69.38 193 GLY A C 1
ATOM 1518 O O . GLY A 1 193 ? -15.609 22.5 25.094 1 69.38 193 GLY A O 1
ATOM 1519 N N . LEU A 1 194 ? -16.453 21.5 23.344 1 69 194 LEU A N 1
ATOM 1520 C CA . LEU A 1 194 ? -15.125 21.25 22.797 1 69 194 LEU A CA 1
ATOM 1521 C C . LEU A 1 194 ? -14.617 22.453 22.016 1 69 194 LEU A C 1
ATOM 1523 O O . LEU A 1 194 ? -15.414 23.188 21.422 1 69 194 LEU A O 1
ATOM 1527 N N . GLN A 1 195 ? -13.273 22.609 22.172 1 74.12 195 GLN A N 1
ATOM 1528 C CA . GLN A 1 195 ? -12.664 23.734 21.469 1 74.12 195 GLN A CA 1
ATOM 1529 C C . GLN A 1 195 ? -11.992 23.266 20.188 1 74.12 195 GLN A C 1
ATOM 1531 O O . GLN A 1 195 ? -11.484 22.141 20.109 1 74.12 195 GLN A O 1
ATOM 1536 N N . SER A 1 196 ? -12.195 24.094 19.125 1 75.56 196 SER A N 1
ATOM 1537 C CA . SER A 1 196 ? -11.555 23.812 17.844 1 75.56 196 SER A CA 1
ATOM 1538 C C . SER A 1 196 ? -11.328 25.094 17.031 1 75.56 196 SER A C 1
ATOM 1540 O O . SER A 1 196 ? -11.844 26.156 17.391 1 75.56 196 SER A O 1
ATOM 1542 N N . THR A 1 197 ? -10.539 24.938 16.047 1 79.62 197 THR A N 1
ATOM 1543 C CA . THR A 1 197 ? -10.289 26.078 15.172 1 79.62 197 THR A CA 1
ATOM 1544 C C . THR A 1 197 ? -11.57 26.5 14.453 1 79.62 197 THR A C 1
ATOM 1546 O O . THR A 1 197 ? -11.766 27.688 14.18 1 79.62 197 THR A O 1
ATOM 1549 N N . ALA A 1 198 ? -12.359 25.578 14.188 1 80.44 198 ALA A N 1
ATOM 1550 C CA . ALA A 1 198 ? -13.625 25.922 13.539 1 80.44 198 ALA A CA 1
ATOM 1551 C C . ALA A 1 198 ? -14.453 26.859 14.406 1 80.44 198 ALA A C 1
ATOM 1553 O O . ALA A 1 198 ? -15.133 27.75 13.898 1 80.44 198 ALA A O 1
ATOM 1554 N N . ILE A 1 199 ? -14.336 26.672 15.648 1 76.81 199 ILE A N 1
ATOM 1555 C CA . ILE A 1 199 ? -15.062 27.516 16.609 1 76.81 199 ILE A CA 1
ATOM 1556 C C . ILE A 1 199 ? -14.328 28.828 16.797 1 76.81 199 ILE A C 1
ATOM 1558 O O . ILE A 1 199 ? -14.945 29.906 16.812 1 76.81 199 ILE A O 1
ATOM 1562 N N . LEU A 1 200 ? -13.055 28.719 16.859 1 77.94 200 LEU A N 1
ATOM 1563 C CA . LEU A 1 200 ? -12.227 29.906 17.078 1 77.94 200 LEU A CA 1
ATOM 1564 C C . LEU A 1 200 ? -12.367 30.891 15.906 1 77.94 200 LEU A C 1
ATOM 1566 O O . LEU A 1 200 ? -12.547 32.094 16.109 1 77.94 200 LEU A O 1
ATOM 1570 N N . PHE A 1 201 ? -12.352 30.281 14.695 1 84.31 201 PHE A N 1
ATOM 1571 C CA . PHE A 1 201 ? -12.391 31.125 13.508 1 84.31 201 PHE A CA 1
ATOM 1572 C C . PHE A 1 201 ? -13.812 31.594 13.227 1 84.31 201 PHE A C 1
ATOM 1574 O O . PHE A 1 201 ? -14.016 32.625 12.57 1 84.31 201 PHE A O 1
ATOM 1581 N N . GLY A 1 202 ? -14.758 30.859 13.672 1 83.5 202 GLY A N 1
ATOM 1582 C CA . GLY A 1 202 ? -16.141 31.25 13.508 1 83.5 202 GLY A CA 1
ATOM 1583 C C . GLY A 1 202 ? -16.547 31.469 12.062 1 83.5 202 GLY A C 1
ATOM 1584 O O . GLY A 1 202 ? -16.375 30.578 11.227 1 83.5 202 GLY A O 1
ATOM 1585 N N . ARG A 1 203 ? -16.875 32.75 11.75 1 85 203 ARG A N 1
ATOM 1586 C CA . ARG A 1 203 ? -17.328 33.062 10.406 1 85 203 ARG A CA 1
ATOM 1587 C C . ARG A 1 203 ? -16.156 33.219 9.445 1 85 203 ARG A C 1
ATOM 1589 O O . ARG A 1 203 ? -16.344 33.25 8.227 1 85 203 ARG A O 1
ATOM 1596 N N . PHE A 1 204 ? -14.938 33.188 10.023 1 90.69 204 PHE A N 1
ATOM 1597 C CA . PHE A 1 204 ? -13.758 33.406 9.195 1 90.69 204 PHE A CA 1
ATOM 1598 C C . PHE A 1 204 ? -13.047 32.094 8.922 1 90.69 204 PHE A C 1
ATOM 1600 O O . PHE A 1 204 ? -11.883 32.062 8.523 1 90.69 204 PHE A O 1
ATOM 1607 N N . ASP A 1 205 ? -13.727 31 9.109 1 93.12 205 ASP A N 1
ATOM 1608 C CA . ASP A 1 205 ? -13.109 29.688 8.953 1 93.12 205 ASP A CA 1
ATOM 1609 C C . ASP A 1 205 ? -12.625 29.484 7.52 1 93.12 205 ASP A C 1
ATOM 1611 O O . ASP A 1 205 ? -11.484 29.062 7.297 1 93.12 205 ASP A O 1
ATOM 1615 N N . ARG A 1 206 ? -13.398 29.938 6.547 1 94.88 206 ARG A N 1
ATOM 1616 C CA . ARG A 1 206 ? -13.023 29.75 5.148 1 94.88 206 ARG A CA 1
ATOM 1617 C C . ARG A 1 206 ? -11.812 30.609 4.797 1 94.88 206 ARG A C 1
ATOM 1619 O O . ARG A 1 206 ? -10.906 30.156 4.086 1 94.88 206 ARG A O 1
ATOM 1626 N N . LEU A 1 207 ? -11.875 31.797 5.281 1 95.44 207 LEU A N 1
ATOM 1627 C CA . LEU A 1 207 ? -10.75 32.688 5.035 1 95.44 207 LEU A CA 1
ATOM 1628 C C . LEU A 1 207 ? -9.469 32.156 5.664 1 95.44 207 LEU A C 1
ATOM 1630 O O . LEU A 1 207 ? -8.406 32.156 5.035 1 95.44 207 LEU A O 1
ATOM 1634 N N . ALA A 1 208 ? -9.57 31.719 6.883 1 95.94 208 ALA A N 1
ATOM 1635 C CA . ALA A 1 208 ? -8.414 31.156 7.582 1 95.94 208 ALA A CA 1
ATOM 1636 C C . ALA A 1 208 ? -7.848 29.953 6.84 1 95.94 208 ALA A C 1
ATOM 1638 O O . ALA A 1 208 ? -6.637 29.844 6.652 1 95.94 208 ALA A O 1
ATOM 1639 N N . ILE A 1 209 ? -8.734 29.062 6.383 1 97.44 209 ILE A N 1
ATOM 1640 C CA . ILE A 1 209 ? -8.32 27.875 5.641 1 97.44 209 ILE A CA 1
ATOM 1641 C C . ILE A 1 209 ? -7.602 28.297 4.359 1 97.44 209 ILE A C 1
ATOM 1643 O O . ILE A 1 209 ? -6.535 27.766 4.039 1 97.44 209 ILE A O 1
ATOM 1647 N N . GLY A 1 210 ? -8.172 29.266 3.689 1 97.62 210 GLY A N 1
ATOM 1648 C CA . GLY A 1 210 ? -7.566 29.75 2.459 1 97.62 210 GLY A CA 1
ATOM 1649 C C . GLY A 1 210 ? -6.176 30.312 2.664 1 97.62 210 GLY A C 1
ATOM 1650 O O . GLY A 1 210 ? -5.262 30.031 1.887 1 97.62 210 GLY A O 1
ATOM 1651 N N . LEU A 1 211 ? -6.031 31.094 3.662 1 97.81 211 LEU A N 1
ATOM 1652 C CA . LEU A 1 211 ? -4.738 31.703 3.959 1 97.81 211 LEU A CA 1
ATOM 1653 C C . LEU A 1 211 ? -3.707 30.641 4.328 1 97.81 211 LEU A C 1
ATOM 1655 O O . LEU A 1 211 ? -2.551 30.719 3.912 1 97.81 211 LEU A O 1
ATOM 1659 N N . LEU A 1 212 ? -4.145 29.688 5.109 1 98.06 212 LEU A N 1
ATOM 1660 C CA . LEU A 1 212 ? -3.258 28.594 5.496 1 98.06 212 LEU A CA 1
ATOM 1661 C C . LEU A 1 212 ? -2.854 27.766 4.281 1 98.06 212 LEU A C 1
ATOM 1663 O O . LEU A 1 212 ? -1.693 27.375 4.156 1 98.06 212 LEU A O 1
ATOM 1667 N N . GLN A 1 213 ? -3.775 27.531 3.391 1 98.44 213 GLN A N 1
ATOM 1668 C CA . GLN A 1 213 ? -3.496 26.781 2.166 1 98.44 213 GLN A CA 1
ATOM 1669 C C . GLN A 1 213 ? -2.51 27.531 1.278 1 98.44 213 GLN A C 1
ATOM 1671 O O . GLN A 1 213 ? -1.583 26.938 0.727 1 98.44 213 GLN A O 1
ATOM 1676 N N . LEU A 1 214 ? -2.693 28.828 1.17 1 98.38 214 LEU A N 1
ATOM 1677 C CA . LEU A 1 214 ? -1.788 29.641 0.363 1 98.38 214 LEU A CA 1
ATOM 1678 C C . LEU A 1 214 ? -0.391 29.672 0.974 1 98.38 214 LEU A C 1
ATOM 1680 O O . LEU A 1 214 ? 0.607 29.625 0.252 1 98.38 214 LEU A O 1
ATOM 1684 N N . ALA A 1 215 ? -0.357 29.797 2.281 1 98.62 215 ALA A N 1
ATOM 1685 C CA . ALA A 1 215 ? 0.931 29.766 2.971 1 98.62 215 ALA A CA 1
ATOM 1686 C C . ALA A 1 215 ? 1.634 28.422 2.764 1 98.62 215 ALA A C 1
ATOM 1688 O O . ALA A 1 215 ? 2.85 28.391 2.57 1 98.62 215 ALA A O 1
ATOM 1689 N N . THR A 1 216 ? 0.844 27.344 2.842 1 98.69 216 THR A N 1
ATOM 1690 C CA . THR A 1 216 ? 1.39 26.016 2.584 1 98.69 216 THR A CA 1
ATOM 1691 C C . THR A 1 216 ? 1.979 25.938 1.18 1 98.69 216 THR A C 1
ATOM 1693 O O . THR A 1 216 ? 3.104 25.469 0.999 1 98.69 216 THR A O 1
ATOM 1696 N N . LEU A 1 217 ? 1.27 26.438 0.221 1 98.44 217 LEU A N 1
ATOM 1697 C CA . LEU A 1 217 ? 1.707 26.438 -1.171 1 98.44 217 LEU A CA 1
ATOM 1698 C C . LEU A 1 217 ? 2.99 27.234 -1.343 1 98.44 217 LEU A C 1
ATOM 1700 O O . LEU A 1 217 ? 3.902 26.812 -2.059 1 98.44 217 LEU A O 1
ATOM 1704 N N . ALA A 1 218 ? 3.045 28.375 -0.71 1 98.5 218 ALA A N 1
ATOM 1705 C CA . ALA A 1 218 ? 4.223 29.234 -0.793 1 98.5 218 ALA A CA 1
ATOM 1706 C C . ALA A 1 218 ? 5.453 28.531 -0.222 1 98.5 218 ALA A C 1
ATOM 1708 O O . ALA A 1 218 ? 6.535 28.594 -0.808 1 98.5 218 ALA A O 1
ATOM 1709 N N . LEU A 1 219 ? 5.246 27.891 0.893 1 98.75 219 LEU A N 1
ATOM 1710 C CA . LEU A 1 219 ? 6.363 27.203 1.529 1 98.75 219 LEU A CA 1
ATOM 1711 C C . LEU A 1 219 ? 6.812 26.016 0.691 1 98.75 219 LEU A C 1
ATOM 1713 O O . LEU A 1 219 ? 8.016 25.781 0.528 1 98.75 219 LEU A O 1
ATOM 1717 N N . LEU A 1 220 ? 5.891 25.203 0.141 1 98.56 220 LEU A N 1
ATOM 1718 C CA . LEU A 1 220 ? 6.242 24.094 -0.726 1 98.56 220 LEU A CA 1
ATOM 1719 C C . LEU A 1 220 ? 6.945 24.578 -1.987 1 98.56 220 LEU A C 1
ATOM 1721 O O . LEU A 1 220 ? 7.891 23.953 -2.461 1 98.56 220 LEU A O 1
ATOM 1725 N N . GLY A 1 221 ? 6.469 25.719 -2.5 1 98.25 221 GLY A N 1
ATOM 1726 C CA . GLY A 1 221 ? 7.152 26.328 -3.631 1 98.25 221 GLY A CA 1
ATOM 1727 C C . GLY A 1 221 ? 8.578 26.75 -3.314 1 98.25 221 GLY A C 1
ATOM 1728 O O . GLY A 1 221 ? 9.477 26.562 -4.141 1 98.25 221 GLY A O 1
ATOM 1729 N N . TRP A 1 222 ? 8.75 27.328 -2.154 1 98.31 222 TRP A N 1
ATOM 1730 C CA . TRP A 1 222 ? 10.086 27.734 -1.717 1 98.31 222 TRP A CA 1
ATOM 1731 C C . TRP A 1 222 ? 11.008 26.516 -1.641 1 98.31 222 TRP A C 1
ATOM 1733 O O . TRP A 1 222 ? 12.164 26.594 -2.061 1 98.31 222 TRP A O 1
ATOM 1743 N N . ILE A 1 223 ? 10.523 25.438 -1.187 1 98.31 223 ILE A N 1
ATOM 1744 C CA . ILE A 1 223 ? 11.297 24.203 -1.08 1 98.31 223 ILE A CA 1
ATOM 1745 C C . ILE A 1 223 ? 11.68 23.719 -2.475 1 98.31 223 ILE A C 1
ATOM 1747 O O . ILE A 1 223 ? 12.836 23.344 -2.713 1 98.31 223 ILE A O 1
ATOM 1751 N N . LEU A 1 224 ? 10.727 23.688 -3.398 1 97.62 224 LEU A N 1
ATOM 1752 C CA . LEU A 1 224 ? 11.008 23.266 -4.766 1 97.62 224 LEU A CA 1
ATOM 1753 C C . LEU A 1 224 ? 12.094 24.141 -5.395 1 97.62 224 LEU A C 1
ATOM 1755 O O . LEU A 1 224 ? 12.93 23.656 -6.145 1 97.62 224 LEU A O 1
ATOM 1759 N N . HIS A 1 225 ? 12.086 25.422 -5.07 1 97 225 HIS A N 1
ATOM 1760 C CA . HIS A 1 225 ? 13.117 26.328 -5.555 1 97 225 HIS A CA 1
ATOM 1761 C C . HIS A 1 225 ? 14.477 25.984 -4.973 1 97 225 HIS A C 1
ATOM 1763 O O . HIS A 1 225 ? 15.477 25.969 -5.695 1 97 225 HIS A O 1
ATOM 1769 N N . LEU A 1 226 ? 14.469 25.703 -3.715 1 97.06 226 LEU A N 1
ATOM 1770 C CA . LEU A 1 226 ? 15.719 25.406 -3.02 1 97.06 226 LEU A CA 1
ATOM 1771 C C . LEU A 1 226 ? 16.344 24.125 -3.537 1 97.06 226 LEU A C 1
ATOM 1773 O O . LEU A 1 226 ? 17.578 24 -3.582 1 97.06 226 LEU A O 1
ATOM 1777 N N . ILE A 1 227 ? 15.508 23.156 -3.92 1 95.81 227 ILE A N 1
ATOM 1778 C CA . ILE A 1 227 ? 16.078 21.891 -4.379 1 95.81 227 ILE A CA 1
ATOM 1779 C C . ILE A 1 227 ? 16.25 21.938 -5.895 1 95.81 227 ILE A C 1
ATOM 1781 O O . ILE A 1 227 ? 16.531 20.906 -6.52 1 95.81 227 ILE A O 1
ATOM 1785 N N . THR A 1 228 ? 16.031 23.016 -6.586 1 94.06 228 THR A N 1
ATOM 1786 C CA . THR A 1 228 ? 16.328 23.312 -7.984 1 94.06 228 THR A CA 1
ATOM 1787 C C . THR A 1 228 ? 15.602 22.328 -8.906 1 94.06 228 THR A C 1
ATOM 1789 O O . THR A 1 228 ? 16.234 21.703 -9.758 1 94.06 228 THR A O 1
ATOM 1792 N N . VAL A 1 229 ? 14.359 22.344 -8.797 1 91.88 229 VAL A N 1
ATOM 1793 C CA . VAL A 1 229 ? 13.57 21.406 -9.586 1 91.88 229 VAL A CA 1
ATOM 1794 C C . VAL A 1 229 ? 13.414 21.938 -11.008 1 91.88 229 VAL A C 1
ATOM 1796 O O . VAL A 1 229 ? 13.547 23.141 -11.258 1 91.88 229 VAL A O 1
ATOM 1799 N N . GLU A 1 230 ? 13.156 21.062 -11.969 1 91.38 230 GLU A N 1
ATOM 1800 C CA . GLU A 1 230 ? 12.859 21.422 -13.344 1 91.38 230 GLU A CA 1
ATOM 1801 C C . GLU A 1 230 ? 11.484 22.078 -13.461 1 91.38 230 GLU A C 1
ATOM 1803 O O . GLU A 1 230 ? 10.641 21.922 -12.57 1 91.38 230 GLU A O 1
ATOM 1808 N N . LEU A 1 231 ? 11.227 22.688 -14.516 1 90.44 231 LEU A N 1
ATOM 1809 C CA . LEU A 1 231 ? 10.039 23.516 -14.734 1 90.44 231 LEU A CA 1
ATOM 1810 C C . LEU A 1 231 ? 8.773 22.672 -14.656 1 90.44 231 LEU A C 1
ATOM 1812 O O . LEU A 1 231 ? 7.766 23.125 -14.094 1 90.44 231 LEU A O 1
ATOM 1816 N N . TRP A 1 232 ? 8.906 21.5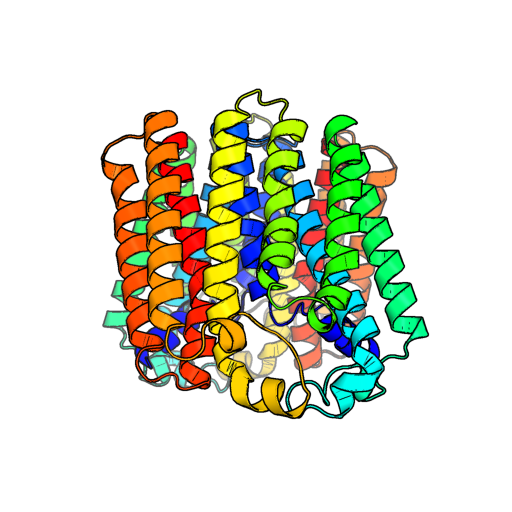 -15.133 1 90.38 232 TRP A N 1
ATOM 1817 C CA . TRP A 1 232 ? 7.695 20.703 -15.234 1 90.38 232 TRP A CA 1
ATOM 1818 C C . TRP A 1 232 ? 7.234 20.234 -13.859 1 90.38 232 TRP A C 1
ATOM 1820 O O . TRP A 1 232 ? 6.059 19.906 -13.664 1 90.38 232 TRP A O 1
ATOM 1830 N N . VAL A 1 233 ? 8.094 20.281 -12.906 1 91.81 233 VAL A N 1
ATOM 1831 C CA . VAL A 1 233 ? 7.758 19.828 -11.562 1 91.81 233 VAL A CA 1
ATOM 1832 C C . VAL A 1 233 ? 6.855 20.859 -10.883 1 91.81 233 VAL A C 1
ATOM 1834 O O . VAL A 1 233 ? 6.105 20.531 -9.961 1 91.81 233 VAL A O 1
ATOM 1837 N N . TRP A 1 234 ? 6.883 22.062 -11.367 1 95.56 234 TRP A N 1
ATOM 1838 C CA . TRP A 1 234 ? 6.035 23.109 -10.812 1 95.56 234 TRP A CA 1
ATOM 1839 C C . TRP A 1 234 ? 4.566 22.844 -11.109 1 95.56 234 TRP A C 1
ATOM 1841 O O . TRP A 1 234 ? 3.682 23.438 -10.492 1 95.56 234 TRP A O 1
ATOM 1851 N N . LEU A 1 235 ? 4.355 21.906 -12.047 1 95.75 235 LEU A N 1
ATOM 1852 C CA . LEU A 1 235 ? 2.986 21.516 -12.359 1 95.75 235 LEU A CA 1
ATOM 1853 C C . LEU A 1 235 ? 2.326 20.844 -11.156 1 95.75 235 LEU A C 1
ATOM 1855 O O . LEU A 1 235 ? 1.105 20.922 -10.992 1 95.75 235 LEU A O 1
ATOM 1859 N N . ALA A 1 236 ? 3.141 20.219 -10.352 1 96.62 236 ALA A N 1
ATOM 1860 C CA . ALA A 1 236 ? 2.604 19.625 -9.125 1 96.62 236 ALA A CA 1
ATOM 1861 C C . ALA A 1 236 ? 2.016 20.703 -8.219 1 96.62 236 ALA A C 1
ATOM 1863 O O . ALA A 1 236 ? 0.951 20.5 -7.625 1 96.62 236 ALA A O 1
ATOM 1864 N N . LEU A 1 237 ? 2.682 21.844 -8.102 1 97.12 237 LEU A N 1
ATOM 1865 C CA . LEU A 1 237 ? 2.189 22.938 -7.277 1 97.12 237 LEU A CA 1
ATOM 1866 C C . LEU A 1 237 ? 0.913 23.531 -7.863 1 97.12 237 LEU A C 1
ATOM 1868 O O . LEU A 1 237 ? 0.003 23.906 -7.125 1 97.12 237 LEU A O 1
ATOM 1872 N N . ALA A 1 238 ? 0.911 23.625 -9.188 1 97.88 238 ALA A N 1
ATOM 1873 C CA . ALA A 1 238 ? -0.294 24.109 -9.859 1 97.88 238 ALA A CA 1
ATOM 1874 C C . ALA A 1 238 ? -1.475 23.188 -9.602 1 97.88 238 ALA A C 1
ATOM 1876 O O . ALA A 1 238 ? -2.596 23.641 -9.375 1 97.88 238 ALA A O 1
ATOM 1877 N N . ALA A 1 239 ? -1.181 21.922 -9.648 1 98.06 239 ALA A N 1
ATOM 1878 C CA . ALA A 1 239 ? -2.223 20.922 -9.375 1 98.06 239 ALA A CA 1
ATOM 1879 C C . ALA A 1 239 ? -2.732 21.047 -7.941 1 98.06 239 ALA A C 1
ATOM 1881 O O . ALA A 1 239 ? -3.938 20.953 -7.695 1 98.06 239 ALA A O 1
ATOM 1882 N N . ILE A 1 240 ? -1.862 21.25 -7.027 1 98.31 240 ILE A N 1
ATOM 1883 C CA . ILE A 1 240 ? -2.24 21.406 -5.629 1 98.31 240 ILE A CA 1
ATOM 1884 C C . ILE A 1 240 ? -3.105 22.656 -5.461 1 98.31 240 ILE A C 1
ATOM 1886 O O . ILE A 1 240 ? -4.102 22.641 -4.73 1 98.31 240 ILE A O 1
ATOM 1890 N N . PHE A 1 241 ? -2.75 23.734 -6.117 1 98.31 241 PHE A N 1
ATOM 1891 C CA . PHE A 1 241 ? -3.545 24.953 -6.074 1 98.31 241 PHE A CA 1
ATOM 1892 C C . PHE A 1 241 ? -4.973 24.688 -6.535 1 98.31 241 PHE A C 1
ATOM 1894 O O . PHE A 1 241 ? -5.93 25.141 -5.898 1 98.31 241 PHE A O 1
ATOM 1901 N N . LEU A 1 242 ? -5.082 23.938 -7.625 1 98.25 242 LEU A N 1
ATOM 1902 C CA . LEU A 1 242 ? -6.402 23.625 -8.148 1 98.25 242 LEU A CA 1
ATOM 1903 C C . LEU A 1 242 ? -7.18 22.75 -7.18 1 98.25 242 LEU A C 1
ATOM 1905 O O . LEU A 1 242 ? -8.391 22.906 -7.027 1 98.25 242 LEU A O 1
ATOM 1909 N N . LEU A 1 243 ? -6.5 21.797 -6.539 1 98.25 243 LEU A N 1
ATOM 1910 C CA . LEU A 1 243 ? -7.148 20.938 -5.559 1 98.25 243 LEU A CA 1
ATOM 1911 C C . LEU A 1 243 ? -7.613 21.75 -4.348 1 98.25 243 LEU A C 1
ATOM 1913 O O . LEU A 1 243 ? -8.695 21.516 -3.816 1 98.25 243 LEU A O 1
ATOM 1917 N N . PHE A 1 244 ? -6.777 22.703 -3.883 1 98.38 244 PHE A N 1
ATOM 1918 C CA . PHE A 1 244 ? -7.172 23.594 -2.793 1 98.38 244 PHE A CA 1
ATOM 1919 C C . PHE A 1 244 ? -8.398 24.406 -3.178 1 98.38 244 PHE A C 1
ATOM 1921 O O . PHE A 1 244 ? -9.305 24.609 -2.365 1 98.38 244 PHE A O 1
ATOM 1928 N N . ALA A 1 245 ? -8.422 24.906 -4.434 1 97.88 245 ALA A N 1
ATOM 1929 C CA . ALA A 1 245 ? -9.578 25.656 -4.918 1 97.88 245 ALA A CA 1
ATOM 1930 C C . ALA A 1 245 ? -10.844 24.797 -4.895 1 97.88 245 ALA A C 1
ATOM 1932 O O . ALA A 1 245 ? -11.914 25.266 -4.523 1 97.88 245 ALA A O 1
ATOM 1933 N N . TYR A 1 246 ? -10.688 23.594 -5.266 1 97.81 246 TYR A N 1
ATOM 1934 C CA . TYR A 1 246 ? -11.812 22.672 -5.227 1 97.81 246 TYR A CA 1
ATOM 1935 C C . TYR A 1 246 ? -12.305 22.469 -3.799 1 97.81 246 TYR A C 1
ATOM 1937 O O . TYR A 1 246 ? -13.516 22.453 -3.547 1 97.81 246 TYR A O 1
ATOM 1945 N N . GLN A 1 247 ? -11.398 22.281 -2.922 1 97.56 247 GLN A N 1
ATOM 1946 C CA . GLN A 1 247 ? -11.773 22.125 -1.52 1 97.56 247 GLN A CA 1
ATOM 1947 C C . GLN A 1 247 ? -12.539 23.359 -1.021 1 97.56 247 GLN A C 1
ATOM 1949 O O . GLN A 1 247 ? -13.508 23.219 -0.276 1 97.56 247 GLN A O 1
ATOM 1954 N N . HIS A 1 248 ? -12.016 24.484 -1.43 1 96.31 248 HIS A N 1
ATOM 1955 C CA . HIS A 1 248 ? -12.695 25.719 -1.043 1 96.31 248 HIS A CA 1
ATOM 1956 C C . HIS A 1 248 ? -14.109 25.766 -1.609 1 96.31 248 HIS A C 1
ATOM 1958 O O . HIS A 1 248 ? -15.016 26.297 -0.969 1 96.31 248 HIS A O 1
ATOM 1964 N N . TRP A 1 249 ? -14.266 25.281 -2.781 1 97.12 249 TRP A N 1
ATOM 1965 C CA . TRP A 1 249 ? -15.594 25.188 -3.381 1 97.12 249 TRP A CA 1
ATOM 1966 C C . TRP A 1 249 ? -16.484 24.234 -2.59 1 97.12 249 TRP A C 1
ATOM 1968 O O . TRP A 1 249 ? -17.672 24.5 -2.396 1 97.12 249 TRP A O 1
ATOM 1978 N N . LEU A 1 250 ? -15.961 23.188 -2.121 1 96.62 250 LEU A N 1
ATOM 1979 C CA . LEU A 1 250 ? -16.719 22.203 -1.348 1 96.62 250 LEU A CA 1
ATOM 1980 C C . LEU A 1 250 ? -17.203 22.812 -0.037 1 96.62 250 LEU A C 1
ATOM 1982 O O . LEU A 1 250 ? -18.344 22.562 0.378 1 96.62 250 LEU A O 1
ATOM 1986 N N . ILE A 1 251 ? -16.406 23.641 0.58 1 96.75 251 ILE A N 1
ATOM 1987 C CA . ILE A 1 251 ? -16.75 24.094 1.926 1 96.75 251 ILE A CA 1
ATOM 1988 C C . ILE A 1 251 ? -17.469 25.438 1.853 1 96.75 251 ILE A C 1
ATOM 1990 O O . ILE A 1 251 ? -17.703 26.078 2.879 1 96.75 251 ILE A O 1
ATOM 1994 N N . ARG A 1 252 ? -17.859 25.891 0.707 1 95.5 252 ARG A N 1
ATOM 1995 C CA . ARG A 1 252 ? -18.375 27.234 0.485 1 95.5 252 ARG A CA 1
ATOM 1996 C C . ARG A 1 252 ? -19.672 27.453 1.258 1 95.5 252 ARG A C 1
ATOM 1998 O O . ARG A 1 252 ? -19.938 28.562 1.732 1 95.5 252 ARG A O 1
ATOM 2005 N N . HIS A 1 253 ? -20.531 26.438 1.508 1 95 253 HIS A N 1
ATOM 2006 C CA . HIS A 1 253 ? -21.797 26.578 2.217 1 95 253 HIS A CA 1
ATOM 2007 C C . HIS A 1 253 ? -21.703 26 3.623 1 95 253 HIS A C 1
ATOM 2009 O O . HIS A 1 253 ? -22.703 25.953 4.348 1 95 253 HIS A O 1
ATOM 2015 N N . ARG A 1 254 ? -20.578 25.484 3.945 1 94.31 254 ARG A N 1
ATOM 2016 C CA . ARG A 1 254 ? -20.297 24.969 5.285 1 94.31 254 ARG A CA 1
ATOM 2017 C C . ARG A 1 254 ? -21.219 23.797 5.633 1 94.31 254 ARG A C 1
ATOM 2019 O O . ARG A 1 254 ? -21.656 23.672 6.777 1 94.31 254 ARG A O 1
ATOM 2026 N N . GLU A 1 255 ? -21.594 23.062 4.586 1 94.62 255 GLU A N 1
ATOM 2027 C CA . GLU A 1 255 ? -22.328 21.828 4.828 1 94.62 255 GLU A CA 1
ATOM 2028 C C . GLU A 1 255 ? -21.438 20.75 5.426 1 94.62 255 GLU A C 1
ATOM 2030 O O . GLU A 1 255 ? -20.375 20.453 4.883 1 94.62 255 GLU A O 1
ATOM 2035 N N . PRO A 1 256 ? -21.859 20.156 6.488 1 91.81 256 PRO A N 1
ATOM 2036 C CA . PRO A 1 256 ? -21 19.219 7.203 1 91.81 256 PRO A CA 1
ATOM 2037 C C . PRO A 1 256 ? -20.469 18.109 6.297 1 91.81 256 PRO A C 1
ATOM 2039 O O . PRO A 1 256 ? -19.281 17.797 6.324 1 91.81 256 PRO A O 1
ATOM 2042 N N . GLY A 1 257 ? -21.281 17.516 5.512 1 93.5 257 GLY A N 1
ATOM 2043 C CA . GLY A 1 257 ? -20.859 16.438 4.625 1 93.5 257 GLY A CA 1
ATOM 2044 C C . GLY A 1 257 ? -19.797 16.859 3.629 1 93.5 257 GLY A C 1
ATOM 2045 O O . GLY A 1 257 ? -18.828 16.141 3.387 1 93.5 257 GLY A O 1
ATOM 2046 N N . LYS A 1 258 ? -19.969 18.016 3.084 1 95.69 258 LYS A N 1
ATOM 2047 C CA . LYS A 1 258 ? -19.031 18.547 2.096 1 95.69 258 LYS A CA 1
ATOM 2048 C C . LYS A 1 258 ? -17.719 18.969 2.756 1 95.69 258 LYS A C 1
ATOM 2050 O O . LYS A 1 258 ? -16.641 18.844 2.154 1 95.69 258 LYS A O 1
ATOM 2055 N N . CYS A 1 259 ? -17.844 19.469 3.941 1 95.12 259 CYS A N 1
ATOM 2056 C CA . CYS A 1 259 ? -16.641 19.797 4.691 1 95.12 259 CYS A CA 1
ATOM 2057 C C . CYS A 1 259 ? -15.812 18.547 4.969 1 95.12 259 CYS A C 1
ATOM 2059 O O . CYS A 1 259 ? -14.586 18.562 4.836 1 95.12 259 CYS A O 1
ATOM 2061 N N . PHE A 1 260 ? -16.469 17.531 5.309 1 93.69 260 PHE A N 1
ATOM 2062 C CA . PHE A 1 260 ? -15.781 16.266 5.547 1 93.69 260 PHE A CA 1
ATOM 2063 C C . PHE A 1 260 ? -15.156 15.734 4.262 1 93.69 260 PHE A C 1
ATOM 2065 O O . PHE A 1 260 ? -14.047 15.203 4.277 1 93.69 260 PHE A O 1
ATOM 2072 N N . GLN A 1 261 ? -15.852 15.898 3.193 1 95.44 261 GLN A N 1
ATOM 2073 C CA . GLN A 1 261 ? -15.32 15.5 1.895 1 95.44 261 GLN A CA 1
ATOM 2074 C C . GLN A 1 261 ? -14.047 16.281 1.561 1 95.44 261 GLN A C 1
ATOM 2076 O O . GLN A 1 261 ? -13.102 15.711 1.013 1 95.44 261 GLN A O 1
ATOM 2081 N N . ALA A 1 262 ? -14.078 17.484 1.863 1 96.62 262 ALA A N 1
ATOM 2082 C CA . ALA A 1 262 ? -12.898 18.312 1.642 1 96.62 262 ALA A CA 1
ATOM 2083 C C . ALA A 1 262 ? -11.719 17.812 2.471 1 96.62 262 ALA A C 1
ATOM 2085 O O . ALA A 1 262 ? -10.586 17.75 1.977 1 96.62 262 ALA A O 1
ATOM 2086 N N . PHE A 1 263 ? -12.016 17.484 3.682 1 96.44 263 PHE A N 1
ATOM 2087 C CA . PHE A 1 263 ? -10.984 16.922 4.551 1 96.44 263 PHE A CA 1
ATOM 2088 C C . PHE A 1 263 ? -10.383 15.672 3.939 1 96.44 263 PHE A C 1
ATOM 2090 O O . PHE A 1 263 ? -9.156 15.547 3.852 1 96.44 263 PHE A O 1
ATOM 2097 N N . LEU A 1 264 ? -11.188 14.82 3.447 1 95.75 264 LEU A N 1
ATOM 2098 C CA . LEU A 1 264 ? -10.742 13.555 2.869 1 95.75 264 LEU A CA 1
ATOM 2099 C C . LEU A 1 264 ? -9.906 13.797 1.614 1 95.75 264 LEU A C 1
ATOM 2101 O O . LEU A 1 264 ? -8.953 13.07 1.345 1 95.75 264 LEU A O 1
ATOM 2105 N N . HIS A 1 265 ? -10.227 14.789 0.922 1 96.56 265 HIS A N 1
ATOM 2106 C CA . HIS A 1 265 ? -9.609 15.109 -0.36 1 96.56 265 HIS A CA 1
ATOM 2107 C C . HIS A 1 265 ? -8.148 15.516 -0.182 1 96.56 265 HIS A C 1
ATOM 2109 O O . HIS A 1 265 ? -7.379 15.5 -1.143 1 96.56 265 HIS A O 1
ATOM 2115 N N . ASN A 1 266 ? -7.719 15.805 1.004 1 98 266 ASN A N 1
ATOM 2116 C CA . ASN A 1 266 ? -6.355 16.266 1.258 1 98 266 ASN A CA 1
ATOM 2117 C C . ASN A 1 266 ? -5.344 15.141 1.022 1 98 266 ASN A C 1
ATOM 2119 O O . ASN A 1 266 ? -4.148 15.406 0.877 1 98 266 ASN A O 1
ATOM 2123 N N . HIS A 1 267 ? -5.84 13.922 0.982 1 96.81 267 HIS A N 1
ATOM 2124 C CA . HIS A 1 267 ? -4.992 12.805 0.575 1 96.81 267 HIS A CA 1
ATOM 2125 C C . HIS A 1 267 ? -4.32 13.086 -0.766 1 96.81 267 HIS A C 1
ATOM 2127 O O . HIS A 1 267 ? -3.133 12.805 -0.941 1 96.81 267 HIS A O 1
ATOM 2133 N N . TYR A 1 268 ? -5.027 13.703 -1.627 1 97.25 268 TYR A N 1
ATOM 2134 C CA . TYR A 1 268 ? -4.535 13.93 -2.984 1 97.25 268 TYR A CA 1
ATOM 2135 C C . TYR A 1 268 ? -3.496 15.039 -3.014 1 97.25 268 TYR A C 1
ATOM 2137 O O . TYR A 1 268 ? -2.592 15.031 -3.854 1 97.25 268 TYR A O 1
ATOM 2145 N N . ILE A 1 269 ? -3.623 15.938 -2.076 1 97.88 269 ILE A N 1
ATOM 2146 C CA . ILE A 1 269 ? -2.605 16.969 -1.965 1 97.88 269 ILE A CA 1
ATOM 2147 C C . ILE A 1 269 ? -1.256 16.344 -1.636 1 97.88 269 ILE A C 1
ATOM 2149 O O . ILE A 1 269 ? -0.255 16.609 -2.301 1 97.88 269 ILE A O 1
ATOM 2153 N N . GLY A 1 270 ? -1.304 15.508 -0.606 1 98.06 270 GLY A N 1
ATOM 2154 C CA . GLY A 1 270 ? -0.078 14.82 -0.234 1 98.06 270 GLY A CA 1
ATOM 2155 C C . GLY A 1 270 ? 0.49 13.969 -1.353 1 98.06 270 GLY A C 1
ATOM 2156 O O . GLY A 1 270 ? 1.699 13.969 -1.592 1 98.06 270 GLY A O 1
ATOM 2157 N N . MET A 1 271 ? -0.336 13.305 -2.043 1 97.81 271 MET A N 1
ATOM 2158 C CA . MET A 1 271 ? 0.057 12.406 -3.127 1 97.81 271 MET A CA 1
ATOM 2159 C C . MET A 1 271 ? 0.686 13.188 -4.277 1 97.81 271 MET A C 1
ATOM 2161 O O . MET A 1 271 ? 1.716 12.789 -4.816 1 97.81 271 MET A O 1
ATOM 2165 N N . VAL A 1 272 ? 0.088 14.266 -4.645 1 98.06 272 VAL A N 1
ATOM 2166 C CA . VAL A 1 272 ? 0.533 15.055 -5.789 1 98.06 272 VAL A CA 1
ATOM 2167 C C . VAL A 1 272 ? 1.928 15.617 -5.523 1 98.06 272 VAL A C 1
ATOM 2169 O O . VAL A 1 272 ? 2.789 15.602 -6.406 1 98.06 272 VAL A O 1
ATOM 2172 N N . PHE A 1 273 ? 2.131 16.156 -4.316 1 98.44 273 PHE A N 1
ATOM 2173 C CA . PHE A 1 273 ? 3.457 16.688 -4.023 1 98.44 273 PHE A CA 1
ATOM 2174 C C . PHE A 1 273 ? 4.5 15.57 -4.023 1 98.44 273 PHE A C 1
ATOM 2176 O O . PHE A 1 273 ? 5.621 15.766 -4.5 1 98.44 273 PHE A O 1
ATOM 2183 N N . ALA A 1 274 ? 4.148 14.398 -3.533 1 98.12 274 ALA A N 1
ATOM 2184 C CA . ALA A 1 274 ? 5.051 13.25 -3.57 1 98.12 274 ALA A CA 1
ATOM 2185 C C . ALA A 1 274 ? 5.395 12.867 -5.008 1 98.12 274 ALA A C 1
ATOM 2187 O O . ALA A 1 274 ? 6.547 12.562 -5.312 1 98.12 274 ALA A O 1
ATOM 2188 N N . ILE A 1 275 ? 4.426 12.867 -5.84 1 96.88 275 ILE A N 1
ATOM 2189 C CA . ILE A 1 275 ? 4.637 12.555 -7.246 1 96.88 275 ILE A CA 1
ATOM 2190 C C . ILE A 1 275 ? 5.562 13.602 -7.875 1 96.88 275 ILE A C 1
ATOM 2192 O O . ILE A 1 275 ? 6.469 13.258 -8.641 1 96.88 275 ILE A O 1
ATOM 2196 N N . GLY A 1 276 ? 5.312 14.844 -7.547 1 97.19 276 GLY A N 1
ATOM 2197 C CA . GLY A 1 276 ? 6.203 15.891 -8.023 1 97.19 276 GLY A CA 1
ATOM 2198 C C . GLY A 1 276 ? 7.648 15.672 -7.625 1 97.19 276 GLY A C 1
ATOM 2199 O O . GLY A 1 276 ? 8.555 15.82 -8.453 1 97.19 276 GLY A O 1
ATOM 2200 N N . LEU A 1 277 ? 7.883 15.297 -6.406 1 97.5 277 LEU A N 1
ATOM 2201 C CA . LEU A 1 277 ? 9.234 15.023 -5.93 1 97.5 277 LEU A CA 1
ATOM 2202 C C . LEU A 1 277 ? 9.828 13.812 -6.637 1 97.5 277 LEU A C 1
ATOM 2204 O O . LEU A 1 277 ? 11 13.812 -7 1 97.5 277 LEU A O 1
ATOM 2208 N N . ALA A 1 278 ? 9.023 12.797 -6.797 1 96.38 278 ALA A N 1
ATOM 2209 C CA . ALA A 1 278 ? 9.484 11.594 -7.492 1 96.38 278 ALA A CA 1
ATOM 2210 C C . ALA A 1 278 ? 9.93 11.93 -8.914 1 96.38 278 ALA A C 1
ATOM 2212 O O . ALA A 1 278 ? 10.977 11.461 -9.367 1 96.38 278 ALA A O 1
ATOM 2213 N N . VAL A 1 279 ? 9.109 12.711 -9.602 1 94.56 279 VAL A N 1
ATOM 2214 C CA . VAL A 1 279 ? 9.445 13.117 -10.961 1 94.56 279 VAL A CA 1
ATOM 2215 C C . VAL A 1 279 ? 10.75 13.898 -10.969 1 94.56 279 VAL A C 1
ATOM 2217 O O . VAL A 1 279 ? 11.602 13.695 -11.836 1 94.56 279 VAL A O 1
ATOM 2220 N N . HIS A 1 280 ? 10.93 14.734 -10 1 95.81 280 HIS A N 1
ATOM 2221 C CA . HIS A 1 280 ? 12.148 15.523 -9.898 1 95.81 280 HIS A CA 1
ATOM 2222 C C . HIS A 1 280 ? 13.375 14.633 -9.719 1 95.81 280 HIS A C 1
ATOM 2224 O O . HIS A 1 280 ? 14.367 14.781 -10.445 1 95.81 280 HIS A O 1
ATOM 2230 N N . TYR A 1 281 ? 13.289 13.703 -8.852 1 96.12 281 TYR A N 1
ATOM 2231 C CA . TYR A 1 281 ? 14.477 12.953 -8.453 1 96.12 281 TYR A CA 1
ATOM 2232 C C . TYR A 1 281 ? 14.719 11.781 -9.398 1 96.12 281 TYR A C 1
ATOM 2234 O O . TYR A 1 281 ? 15.852 11.32 -9.547 1 96.12 281 TYR A O 1
ATOM 2242 N N . TRP A 1 282 ? 13.656 11.328 -10.07 1 93.88 282 TRP A N 1
ATOM 2243 C CA . TRP A 1 282 ? 13.789 10.086 -10.82 1 93.88 282 TRP A CA 1
ATOM 2244 C C . TRP A 1 282 ? 13.867 10.352 -12.32 1 93.88 282 TRP A C 1
ATOM 2246 O O . TRP A 1 282 ? 14.172 9.453 -13.102 1 93.88 282 TRP A O 1
ATOM 2256 N N . PHE A 1 283 ? 13.609 11.609 -12.734 1 88.38 283 PHE A N 1
ATOM 2257 C CA . PHE A 1 283 ? 13.703 11.984 -14.141 1 88.38 283 PHE A CA 1
ATOM 2258 C C . PHE A 1 283 ? 14.391 13.336 -14.305 1 88.38 283 PHE A C 1
ATOM 2260 O O . PHE A 1 283 ? 15.109 13.555 -15.273 1 88.38 283 PHE A O 1
ATOM 2267 N N . MET B 1 1 ? -20.203 9.992 -12.336 1 62.12 1 MET B N 1
ATOM 2268 C CA . MET B 1 1 ? -19.906 9.266 -11.102 1 62.12 1 MET B CA 1
ATOM 2269 C C . MET B 1 1 ? -20.109 7.766 -11.289 1 62.12 1 MET B C 1
ATOM 2271 O O . MET B 1 1 ? -19.234 6.969 -10.93 1 62.12 1 MET B O 1
ATOM 2275 N N . GLN B 1 2 ? -21.031 7.438 -12.18 1 76.12 2 GLN B N 1
ATOM 2276 C CA . GLN B 1 2 ? -21.406 6.035 -12.344 1 76.12 2 GLN B CA 1
ATOM 2277 C C . GLN B 1 2 ? -20.406 5.312 -13.242 1 76.12 2 GLN B C 1
ATOM 2279 O O . GLN B 1 2 ? -20.016 4.176 -12.961 1 76.12 2 GLN B O 1
ATOM 2284 N N . LYS B 1 3 ? -19.812 6.07 -14.195 1 85.88 3 LYS B N 1
ATOM 2285 C CA . LYS B 1 3 ? -18.906 5.426 -15.141 1 85.88 3 LYS B CA 1
ATOM 2286 C C . LYS B 1 3 ? -17.547 5.168 -14.5 1 85.88 3 LYS B C 1
ATOM 2288 O O . LYS B 1 3 ? -16.922 4.137 -14.758 1 85.88 3 LYS B O 1
ATOM 2293 N N . LEU B 1 4 ? -17.094 6.039 -13.664 1 83 4 LEU B N 1
ATOM 2294 C CA . LEU B 1 4 ? -15.812 5.887 -12.984 1 83 4 LEU B CA 1
ATOM 2295 C C . LEU B 1 4 ? -15.836 4.684 -12.047 1 83 4 LEU B C 1
ATOM 2297 O O . LEU B 1 4 ? -14.859 3.936 -11.961 1 83 4 LEU B O 1
ATOM 2301 N N . VAL B 1 5 ? -16.891 4.578 -11.508 1 83.06 5 VAL B N 1
ATOM 2302 C CA . VAL B 1 5 ? -17.062 3.441 -10.609 1 83.06 5 VAL B CA 1
ATOM 2303 C C . VAL B 1 5 ? -17.047 2.141 -11.406 1 83.06 5 VAL B C 1
ATOM 2305 O O . VAL B 1 5 ? -16.438 1.152 -10.984 1 83.06 5 VAL B O 1
ATOM 2308 N N . ALA B 1 6 ? -17.719 2.17 -12.531 1 86.12 6 ALA B N 1
ATOM 2309 C CA . ALA B 1 6 ? -17.766 0.995 -13.398 1 86.12 6 ALA B CA 1
ATOM 2310 C C . ALA B 1 6 ? -16.375 0.623 -13.898 1 86.12 6 ALA B C 1
ATOM 2312 O O . ALA B 1 6 ? -16.016 -0.557 -13.945 1 86.12 6 ALA B O 1
ATOM 2313 N N . PHE B 1 7 ? -15.648 1.566 -14.195 1 88.44 7 PHE B N 1
ATOM 2314 C CA . PHE B 1 7 ? -14.289 1.296 -14.664 1 88.44 7 PHE B CA 1
ATOM 2315 C C . PHE B 1 7 ? -13.422 0.78 -13.523 1 88.44 7 PHE B C 1
ATOM 2317 O O . PHE B 1 7 ? -12.57 -0.09 -13.727 1 88.44 7 PHE B O 1
ATOM 2324 N N . TRP B 1 8 ? -13.57 1.325 -12.375 1 87.5 8 TRP B N 1
ATOM 2325 C CA . TRP B 1 8 ? -12.859 0.872 -11.18 1 87.5 8 TRP B CA 1
ATOM 2326 C C . TRP B 1 8 ? -13.133 -0.603 -10.906 1 87.5 8 TRP B C 1
ATOM 2328 O O . TRP B 1 8 ? -12.234 -1.353 -10.531 1 87.5 8 TRP B O 1
ATOM 2338 N N . GLN B 1 9 ? -14.336 -0.946 -11.18 1 87.5 9 GLN B N 1
ATOM 2339 C CA . GLN B 1 9 ? -14.734 -2.338 -11.008 1 87.5 9 GLN B CA 1
ATOM 2340 C C . GLN B 1 9 ? -14.195 -3.209 -12.133 1 87.5 9 GLN B C 1
ATOM 2342 O O . GLN B 1 9 ? -13.773 -4.348 -11.898 1 87.5 9 GLN B O 1
ATOM 2347 N N . LEU B 1 10 ? -14.195 -2.633 -13.305 1 88.44 10 LEU B N 1
ATOM 2348 C CA . LEU B 1 10 ? -13.664 -3.334 -14.461 1 88.44 10 LEU B CA 1
ATOM 2349 C C . LEU B 1 10 ? -12.18 -3.648 -14.273 1 88.44 10 LEU B C 1
ATOM 2351 O O . LEU B 1 10 ? -11.719 -4.727 -14.664 1 88.44 10 LEU B O 1
ATOM 2355 N N . MET B 1 11 ? -11.523 -2.748 -13.586 1 89 11 MET B N 1
ATOM 2356 C CA . MET B 1 11 ? -10.094 -2.885 -13.305 1 89 11 MET B CA 1
ATOM 2357 C C . MET B 1 11 ? -9.867 -3.773 -12.094 1 89 11 MET B C 1
ATOM 2359 O O . MET B 1 11 ? -8.727 -4.125 -11.781 1 89 11 MET B O 1
ATOM 2363 N N . ARG B 1 12 ? -10.945 -4.145 -11.391 1 90.19 12 ARG B N 1
ATOM 2364 C CA . ARG B 1 12 ? -10.906 -4.91 -10.148 1 90.19 12 ARG B CA 1
ATOM 2365 C C . ARG B 1 12 ? -10.07 -4.203 -9.086 1 90.19 12 ARG B C 1
ATOM 2367 O O . ARG B 1 12 ? -9.336 -4.852 -8.336 1 90.19 12 ARG B O 1
ATOM 2374 N N . ALA B 1 13 ? -10.141 -2.979 -9.094 1 85.88 13 ALA B N 1
ATOM 2375 C CA . ALA B 1 13 ? -9.43 -2.199 -8.078 1 85.88 13 ALA B CA 1
ATOM 2376 C C . ALA B 1 13 ? -10.094 -2.342 -6.711 1 85.88 13 ALA B C 1
ATOM 2378 O O . ALA B 1 13 ? -9.461 -2.115 -5.68 1 85.88 13 ALA B O 1
ATOM 2379 N N . ASP B 1 14 ? -11.297 -2.828 -6.707 1 84.19 14 ASP B N 1
ATOM 2380 C CA . ASP B 1 14 ? -12.047 -3.041 -5.473 1 84.19 14 ASP B CA 1
ATOM 2381 C C . ASP B 1 14 ? -11.758 -4.418 -4.883 1 84.19 14 ASP B C 1
ATOM 2383 O O . ASP B 1 14 ? -12.109 -4.699 -3.734 1 84.19 14 ASP B O 1
ATOM 2387 N N . ARG B 1 15 ? -11.109 -5.266 -5.66 1 87.44 15 ARG B N 1
ATOM 2388 C CA . ARG B 1 15 ? -10.695 -6.602 -5.242 1 87.44 15 ARG B CA 1
ATOM 2389 C C . ARG B 1 15 ? -9.203 -6.816 -5.473 1 87.44 15 ARG B C 1
ATOM 2391 O O . ARG B 1 15 ? -8.812 -7.496 -6.422 1 87.44 15 ARG B O 1
ATOM 2398 N N . PRO B 1 16 ? -8.5 -6.41 -4.496 1 90.75 16 PRO B N 1
ATOM 2399 C CA . PRO B 1 16 ? -7.078 -6.254 -4.805 1 90.75 16 PRO B CA 1
ATOM 2400 C C . PRO B 1 16 ? -6.293 -7.551 -4.641 1 90.75 16 PRO B C 1
ATOM 2402 O O . PRO B 1 16 ? -5.066 -7.555 -4.766 1 90.75 16 PRO B O 1
ATOM 2405 N N . ILE B 1 17 ? -6.918 -8.648 -4.477 1 93.19 17 ILE B N 1
ATOM 2406 C CA . ILE B 1 17 ? -6.219 -9.898 -4.211 1 93.19 17 ILE B CA 1
ATOM 2407 C C . ILE B 1 17 ? -5.312 -10.242 -5.391 1 93.19 17 ILE B C 1
ATOM 2409 O O . ILE B 1 17 ? -4.164 -10.648 -5.199 1 93.19 17 ILE B O 1
ATOM 2413 N N . GLY B 1 18 ? -5.828 -10.086 -6.598 1 94.44 18 GLY B N 1
ATOM 2414 C CA . GLY B 1 18 ? -5.012 -10.359 -7.77 1 94.44 18 GLY B CA 1
ATOM 2415 C C . GLY B 1 18 ? -3.762 -9.5 -7.84 1 94.44 18 GLY B C 1
ATOM 2416 O O . GLY B 1 18 ? -2.689 -9.984 -8.211 1 94.44 18 GLY B O 1
ATOM 2417 N N . THR B 1 19 ? -3.936 -8.297 -7.473 1 95.62 19 THR B N 1
ATOM 2418 C CA . THR B 1 19 ? -2.799 -7.383 -7.457 1 95.62 19 THR B CA 1
ATOM 2419 C C . THR B 1 19 ? -1.768 -7.82 -6.422 1 95.62 19 THR B C 1
ATOM 2421 O O . THR B 1 19 ? -0.564 -7.797 -6.688 1 95.62 19 THR B O 1
ATOM 2424 N N . TYR B 1 20 ? -2.23 -8.258 -5.293 1 96.62 20 TYR B N 1
ATOM 2425 C CA . TYR B 1 20 ? -1.325 -8.719 -4.246 1 96.62 20 TYR B CA 1
ATOM 2426 C C . TYR B 1 20 ? -0.559 -9.961 -4.695 1 96.62 20 TYR B C 1
ATOM 2428 O O . TYR B 1 20 ? 0.654 -10.055 -4.488 1 96.62 20 TYR B O 1
ATOM 2436 N N . LEU B 1 21 ? -1.274 -10.82 -5.293 1 97.5 21 LEU B N 1
ATOM 2437 C CA . LEU B 1 21 ? -0.676 -12.086 -5.684 1 97.5 21 LEU B CA 1
ATOM 2438 C C . LEU B 1 21 ? 0.33 -11.891 -6.812 1 97.5 21 LEU B C 1
ATOM 2440 O O . LEU B 1 21 ? 1.235 -12.711 -6.992 1 97.5 21 LEU B O 1
ATOM 2444 N N . LEU B 1 22 ? 0.139 -10.812 -7.531 1 97.06 22 LEU B N 1
ATOM 2445 C CA . LEU B 1 22 ? 1.121 -10.445 -8.547 1 97.06 22 LEU B CA 1
ATOM 2446 C C . LEU B 1 22 ? 2.277 -9.664 -7.926 1 97.06 22 LEU B C 1
ATOM 2448 O O . LEU B 1 22 ? 3.43 -9.828 -8.328 1 97.06 22 LEU B O 1
ATOM 2452 N N . ALA B 1 23 ? 2.002 -8.922 -6.98 1 97.94 23 ALA B N 1
ATOM 2453 C CA . ALA B 1 23 ? 2.98 -8.016 -6.379 1 97.94 23 ALA B CA 1
ATOM 2454 C C . ALA B 1 23 ? 3.971 -8.781 -5.504 1 97.94 23 ALA B C 1
ATOM 2456 O O . ALA B 1 23 ? 5.168 -8.492 -5.516 1 97.94 23 ALA B O 1
ATOM 2457 N N . TRP B 1 24 ? 3.537 -9.727 -4.742 1 98.38 24 TRP B N 1
ATOM 2458 C CA . TRP B 1 24 ? 4.391 -10.383 -3.752 1 98.38 24 TRP B CA 1
ATOM 2459 C C . TRP B 1 24 ? 5.566 -11.086 -4.422 1 98.38 24 TRP B C 1
ATOM 2461 O O . TRP B 1 24 ? 6.723 -10.844 -4.074 1 98.38 24 TRP B O 1
ATOM 2471 N N . PRO B 1 25 ? 5.301 -11.898 -5.43 1 98.5 25 PRO B N 1
ATOM 2472 C CA . PRO B 1 25 ? 6.453 -12.531 -6.074 1 98.5 25 PRO B CA 1
ATOM 2473 C C . PRO B 1 25 ? 7.391 -11.531 -6.738 1 98.5 25 PRO B C 1
ATOM 2475 O O . PRO B 1 25 ? 8.602 -11.75 -6.801 1 98.5 25 PRO B O 1
ATOM 2478 N N . THR B 1 26 ? 6.797 -10.453 -7.215 1 98.56 26 THR B N 1
ATOM 2479 C CA . THR B 1 26 ? 7.621 -9.391 -7.77 1 98.56 26 THR B CA 1
ATOM 2480 C C . THR B 1 26 ? 8.508 -8.766 -6.691 1 98.56 26 THR B C 1
ATOM 2482 O O . THR B 1 26 ? 9.688 -8.516 -6.918 1 98.56 26 THR B O 1
ATOM 2485 N N . ILE B 1 27 ? 7.969 -8.586 -5.527 1 98.62 27 ILE B N 1
ATOM 2486 C CA . ILE B 1 27 ? 8.703 -8.039 -4.395 1 98.62 27 ILE B CA 1
ATOM 2487 C C . ILE B 1 27 ? 9.789 -9.023 -3.963 1 98.62 27 ILE B C 1
ATOM 2489 O O . ILE B 1 27 ? 10.922 -8.625 -3.668 1 98.62 27 ILE B O 1
ATOM 2493 N N . TRP B 1 28 ? 9.469 -10.391 -3.947 1 98.69 28 TRP B N 1
ATOM 2494 C CA . TRP B 1 28 ? 10.477 -11.398 -3.652 1 98.69 28 TRP B CA 1
ATOM 2495 C C . TRP B 1 28 ? 11.688 -11.242 -4.57 1 98.69 28 TRP B C 1
ATOM 2497 O O . TRP B 1 28 ? 12.828 -11.227 -4.102 1 98.69 28 TRP B O 1
ATOM 2507 N N . ALA B 1 29 ? 11.359 -11.07 -5.836 1 98.81 29 ALA B N 1
ATOM 2508 C CA . ALA B 1 29 ? 12.398 -10.992 -6.855 1 98.81 29 ALA B CA 1
ATOM 2509 C C . ALA B 1 29 ? 13.234 -9.727 -6.699 1 98.81 29 ALA B C 1
ATOM 2511 O O . ALA B 1 29 ? 14.461 -9.758 -6.797 1 98.81 29 ALA B O 1
ATOM 2512 N N . LEU B 1 30 ? 12.594 -8.617 -6.43 1 98.69 30 LEU B N 1
ATOM 2513 C CA . LEU B 1 30 ? 13.289 -7.348 -6.246 1 98.69 30 LEU B CA 1
ATOM 2514 C C . LEU B 1 30 ? 14.219 -7.406 -5.035 1 98.69 30 LEU B C 1
ATOM 2516 O O . LEU B 1 30 ? 15.344 -6.91 -5.09 1 98.69 30 LEU B O 1
ATOM 2520 N N . MET B 1 31 ? 13.758 -8.031 -3.99 1 98.38 31 MET B N 1
ATOM 2521 C CA . MET B 1 31 ? 14.547 -8.133 -2.768 1 98.38 31 MET B CA 1
ATOM 2522 C C . MET B 1 31 ? 15.781 -9 -2.986 1 98.38 31 MET B C 1
ATOM 2524 O O . MET B 1 31 ? 16.875 -8.648 -2.553 1 98.38 31 MET B O 1
ATOM 2528 N N . ILE B 1 32 ? 15.602 -10.07 -3.688 1 98.38 32 ILE B N 1
ATOM 2529 C CA . ILE B 1 32 ? 16.703 -11 -3.904 1 98.38 32 ILE B CA 1
ATOM 2530 C C . ILE B 1 32 ? 17.688 -10.406 -4.918 1 98.38 32 ILE B C 1
ATOM 2532 O O . ILE B 1 32 ? 18.891 -10.328 -4.652 1 98.38 32 ILE B O 1
ATOM 2536 N N . ALA B 1 33 ? 17.141 -9.906 -6.027 1 98.44 33 ALA B N 1
ATOM 2537 C CA . ALA B 1 33 ? 17.984 -9.352 -7.082 1 98.44 33 ALA B CA 1
ATOM 2538 C C . ALA B 1 33 ? 18.719 -8.102 -6.594 1 98.44 33 ALA B C 1
ATOM 2540 O O . ALA B 1 33 ? 19.844 -7.832 -7.02 1 98.44 33 ALA B O 1
ATOM 2541 N N . GLY B 1 34 ? 18.078 -7.391 -5.703 1 98 34 GLY B N 1
ATOM 2542 C CA . GLY B 1 34 ? 18.656 -6.156 -5.184 1 98 34 GLY B CA 1
ATOM 2543 C C . GLY B 1 34 ? 19.422 -6.355 -3.887 1 98 34 GLY B C 1
ATOM 2544 O O . GLY B 1 34 ? 19.844 -5.383 -3.26 1 98 34 GLY B O 1
ATOM 2545 N N . ALA B 1 35 ? 19.531 -7.555 -3.455 1 97.06 35 ALA B N 1
ATOM 2546 C CA . ALA B 1 35 ? 20.234 -7.875 -2.209 1 97.06 35 ALA B CA 1
ATOM 2547 C C . ALA B 1 35 ? 19.672 -7.051 -1.05 1 97.06 35 ALA B C 1
ATOM 2549 O O . ALA B 1 35 ? 20.438 -6.465 -0.278 1 97.06 35 ALA B O 1
ATOM 2550 N N . GLY B 1 36 ? 18.391 -6.914 -1.083 1 96.06 36 GLY B N 1
ATOM 2551 C CA . GLY B 1 36 ? 17.734 -6.254 0.028 1 96.06 36 GLY B CA 1
ATOM 2552 C C . GLY B 1 36 ? 17.562 -4.762 -0.173 1 96.06 36 GLY B C 1
ATOM 2553 O O . GLY B 1 36 ? 16.812 -4.105 0.559 1 96.06 36 GLY B O 1
ATOM 2554 N N . GLU B 1 37 ? 18.234 -4.223 -1.141 1 96.69 37 GLU B N 1
ATOM 2555 C CA . GLU B 1 37 ? 18.188 -2.775 -1.314 1 96.69 37 GLU B CA 1
ATOM 2556 C C . GLU B 1 37 ? 18 -2.402 -2.783 1 96.69 37 GLU B C 1
ATOM 2558 O O . GLU B 1 37 ? 18.812 -1.661 -3.344 1 96.69 37 GLU B O 1
ATOM 2563 N N . PRO B 1 38 ? 16.922 -2.906 -3.379 1 97.44 38 PRO B N 1
ATOM 2564 C CA . PRO B 1 38 ? 16.625 -2.379 -4.715 1 97.44 38 PRO B CA 1
ATOM 2565 C C . PRO B 1 38 ? 16.312 -0.886 -4.699 1 97.44 38 PRO B C 1
ATOM 2567 O O . PRO B 1 38 ? 15.719 -0.385 -3.74 1 97.44 38 PRO B O 1
ATOM 2570 N N . PRO B 1 39 ? 16.781 -0.191 -5.73 1 97.25 39 PRO B N 1
ATOM 2571 C CA . PRO B 1 39 ? 16.453 1.235 -5.781 1 97.25 39 PRO B CA 1
ATOM 2572 C C . PRO B 1 39 ? 14.961 1.501 -5.676 1 97.25 39 PRO B C 1
ATOM 2574 O O . PRO B 1 39 ? 14.156 0.784 -6.277 1 97.25 39 PRO B O 1
ATOM 2577 N N . LEU B 1 40 ? 14.625 2.479 -4.898 1 96.38 40 LEU B N 1
ATOM 2578 C CA . LEU B 1 40 ? 13.227 2.83 -4.645 1 96.38 40 LEU B CA 1
ATOM 2579 C C . LEU B 1 40 ? 12.5 3.117 -5.953 1 96.38 40 LEU B C 1
ATOM 2581 O O . LEU B 1 40 ? 11.344 2.719 -6.125 1 96.38 40 LEU B O 1
ATOM 2585 N N . ARG B 1 41 ? 13.141 3.803 -6.855 1 96.38 41 ARG B N 1
ATOM 2586 C CA . ARG B 1 41 ? 12.555 4.121 -8.156 1 96.38 41 ARG B CA 1
ATOM 2587 C C . ARG B 1 41 ? 12.086 2.857 -8.867 1 96.38 41 ARG B C 1
ATOM 2589 O O . ARG B 1 41 ? 10.969 2.811 -9.383 1 96.38 41 ARG B O 1
ATOM 2596 N N . ILE B 1 42 ? 12.938 1.839 -8.836 1 97.81 42 ILE B N 1
ATOM 2597 C CA . ILE B 1 42 ? 12.633 0.591 -9.523 1 97.81 42 ILE B CA 1
ATOM 2598 C C . ILE B 1 42 ? 11.492 -0.13 -8.812 1 97.81 42 ILE B C 1
ATOM 2600 O O . ILE B 1 42 ? 10.578 -0.656 -9.453 1 97.81 42 ILE B O 1
ATOM 2604 N N . VAL B 1 43 ? 11.539 -0.117 -7.48 1 98.12 43 VAL B N 1
ATOM 2605 C CA . VAL B 1 43 ? 10.477 -0.743 -6.691 1 98.12 43 VAL B CA 1
ATOM 2606 C C . VAL B 1 43 ? 9.133 -0.098 -7.027 1 98.12 43 VAL B C 1
ATOM 2608 O O . VAL B 1 43 ? 8.148 -0.795 -7.281 1 98.12 43 VAL B O 1
ATOM 2611 N N . VAL B 1 44 ? 9.078 1.203 -7.07 1 97.38 44 VAL B N 1
ATOM 2612 C CA . VAL B 1 44 ? 7.844 1.936 -7.32 1 97.38 44 VAL B CA 1
ATOM 2613 C C . VAL B 1 44 ? 7.359 1.659 -8.742 1 97.38 44 VAL B C 1
ATOM 2615 O O . VAL B 1 44 ? 6.164 1.433 -8.969 1 97.38 44 VAL B O 1
ATOM 2618 N N . ILE B 1 45 ? 8.258 1.639 -9.695 1 97.5 45 ILE B N 1
ATOM 2619 C CA . ILE B 1 45 ? 7.902 1.361 -11.086 1 97.5 45 ILE B CA 1
ATOM 2620 C C . ILE B 1 45 ? 7.277 -0.026 -11.188 1 97.5 45 ILE B C 1
ATOM 2622 O O . ILE B 1 45 ? 6.238 -0.197 -11.836 1 97.5 45 ILE B O 1
ATOM 2626 N N . PHE B 1 46 ? 7.867 -0.987 -10.531 1 98.44 46 PHE B N 1
ATOM 2627 C CA . PHE B 1 46 ? 7.383 -2.359 -10.609 1 98.44 46 PHE B CA 1
ATOM 2628 C C . PHE B 1 46 ? 6.027 -2.492 -9.93 1 98.44 46 PHE B C 1
ATOM 2630 O O . PHE B 1 46 ? 5.137 -3.178 -10.43 1 98.44 46 PHE B O 1
ATOM 2637 N N . LEU B 1 47 ? 5.855 -1.84 -8.789 1 97.69 47 LEU B N 1
ATOM 2638 C CA . LEU B 1 47 ? 4.586 -1.944 -8.078 1 97.69 47 LEU B CA 1
ATOM 2639 C C . LEU B 1 47 ? 3.467 -1.26 -8.852 1 97.69 47 LEU B C 1
ATOM 2641 O O . LEU B 1 47 ? 2.354 -1.783 -8.945 1 97.69 47 LEU B O 1
ATOM 2645 N N . LEU B 1 48 ? 3.727 -0.094 -9.398 1 97.06 48 LEU B N 1
ATOM 2646 C CA . LEU B 1 48 ? 2.746 0.566 -10.25 1 97.06 48 LEU B CA 1
ATOM 2647 C C . LEU B 1 48 ? 2.439 -0.28 -11.484 1 97.06 48 LEU B C 1
ATOM 2649 O O . LEU B 1 48 ? 1.28 -0.395 -11.891 1 97.06 48 LEU B O 1
ATOM 2653 N N . GLY B 1 49 ? 3.441 -0.84 -12.039 1 96.88 49 GLY B N 1
ATOM 2654 C CA . GLY B 1 49 ? 3.254 -1.714 -13.188 1 96.88 49 GLY B CA 1
ATOM 2655 C C . GLY B 1 49 ? 2.389 -2.922 -12.883 1 96.88 49 GLY B C 1
ATOM 2656 O O . GLY B 1 49 ? 1.545 -3.307 -13.695 1 96.88 49 GLY B O 1
ATOM 2657 N N . THR B 1 50 ? 2.674 -3.5 -11.742 1 96.62 50 THR B N 1
ATOM 2658 C CA . THR B 1 50 ? 1.883 -4.652 -11.328 1 96.62 50 THR B CA 1
ATOM 2659 C C . THR B 1 50 ? 0.404 -4.285 -11.227 1 96.62 50 THR B C 1
ATOM 2661 O O . THR B 1 50 ? -0.458 -5.035 -11.695 1 96.62 50 THR B O 1
ATOM 2664 N N . PHE B 1 51 ? 0.135 -3.189 -10.648 1 96.06 51 PHE B N 1
ATOM 2665 C CA . PHE B 1 51 ? -1.248 -2.746 -10.523 1 96.06 51 PHE B CA 1
ATOM 2666 C C . PHE B 1 51 ? -1.87 -2.502 -11.891 1 96.06 51 PHE B C 1
ATOM 2668 O O . PHE B 1 51 ? -2.971 -2.98 -12.172 1 96.06 51 PHE B O 1
ATOM 2675 N N . VAL B 1 52 ? -1.17 -1.771 -12.711 1 96.56 52 VAL B N 1
ATOM 2676 C CA . VAL B 1 52 ? -1.679 -1.364 -14.016 1 96.56 52 VAL B CA 1
ATOM 2677 C C . VAL B 1 52 ? -1.872 -2.594 -14.906 1 96.56 52 VAL B C 1
ATOM 2679 O O . VAL B 1 52 ? -2.914 -2.746 -15.547 1 96.56 52 VAL B O 1
ATOM 2682 N N . MET B 1 53 ? -0.971 -3.453 -14.875 1 95.62 53 MET B N 1
ATOM 2683 C CA . MET B 1 53 ? -1.039 -4.613 -15.758 1 95.62 53 MET B CA 1
ATOM 2684 C C . MET B 1 53 ? -2.072 -5.617 -15.258 1 95.62 53 MET B C 1
ATOM 2686 O O . MET B 1 53 ? -2.73 -6.289 -16.047 1 95.62 53 MET B O 1
ATOM 2690 N N . ARG B 1 54 ? -2.186 -5.781 -13.945 1 94.94 54 ARG B N 1
ATOM 2691 C CA . ARG B 1 54 ? -3.268 -6.605 -13.414 1 94.94 54 ARG B CA 1
ATOM 2692 C C . ARG B 1 54 ? -4.629 -6.07 -13.852 1 94.94 54 ARG B C 1
ATOM 2694 O O . ARG B 1 54 ? -5.504 -6.836 -14.258 1 94.94 54 ARG B O 1
ATOM 2701 N N . SER B 1 55 ? -4.738 -4.766 -13.734 1 95.19 55 SER B N 1
ATOM 2702 C CA . SER B 1 55 ? -5.977 -4.113 -14.148 1 95.19 55 SER B CA 1
ATOM 2703 C C . SER B 1 55 ? -6.238 -4.328 -15.641 1 95.19 55 SER B C 1
ATOM 2705 O O . SER B 1 55 ? -7.355 -4.66 -16.031 1 95.19 55 SER B O 1
ATOM 2707 N N . ALA B 1 56 ? -5.223 -4.133 -16.406 1 94 56 ALA B N 1
ATOM 2708 C CA . ALA B 1 56 ? -5.352 -4.359 -17.844 1 94 56 ALA B CA 1
ATOM 2709 C C . ALA B 1 56 ? -5.758 -5.801 -18.125 1 94 56 ALA B C 1
ATOM 2711 O O . ALA B 1 56 ? -6.598 -6.055 -19 1 94 56 ALA B O 1
ATOM 2712 N N . GLY B 1 57 ? -5.133 -6.695 -17.469 1 91.75 57 GLY B N 1
ATOM 2713 C CA . GLY B 1 57 ? -5.488 -8.094 -17.625 1 91.75 57 GLY B CA 1
ATOM 2714 C C . GLY B 1 57 ? -6.945 -8.383 -17.328 1 91.75 57 GLY B C 1
ATOM 2715 O O . GLY B 1 57 ? -7.586 -9.172 -18.016 1 91.75 57 GLY B O 1
ATOM 2716 N N . CYS B 1 58 ? -7.477 -7.801 -16.344 1 91.94 58 CYS B N 1
ATOM 2717 C CA . CYS B 1 58 ? -8.875 -7.984 -15.984 1 91.94 58 CYS B CA 1
ATOM 2718 C C . CYS B 1 58 ? -9.797 -7.402 -17.047 1 91.94 58 CYS B C 1
ATOM 2720 O O . CYS B 1 58 ? -10.828 -7.992 -17.375 1 91.94 58 CYS B O 1
ATOM 2722 N N . VAL B 1 59 ? -9.438 -6.246 -17.5 1 91.62 59 VAL B N 1
ATOM 2723 C CA . VAL B 1 59 ? -10.258 -5.586 -18.516 1 91.62 59 VAL B CA 1
ATOM 2724 C C . VAL B 1 59 ? -10.344 -6.453 -19.766 1 91.62 59 VAL B C 1
ATOM 2726 O O . VAL B 1 59 ? -11.43 -6.691 -20.297 1 91.62 59 VAL B O 1
ATOM 2729 N N . ILE B 1 60 ? -9.234 -6.941 -20.203 1 89.69 60 ILE B N 1
ATOM 2730 C CA . ILE B 1 60 ? -9.219 -7.73 -21.438 1 89.69 60 ILE B CA 1
ATOM 2731 C C . ILE B 1 60 ? -9.906 -9.07 -21.188 1 89.69 60 ILE B C 1
ATOM 2733 O O . ILE B 1 60 ? -10.555 -9.617 -22.094 1 89.69 60 ILE B O 1
ATOM 2737 N N . ASN B 1 61 ? -9.727 -9.633 -20.047 1 88.38 61 ASN B N 1
ATOM 2738 C CA . ASN B 1 61 ? -10.414 -10.867 -19.703 1 88.38 61 ASN B CA 1
ATOM 2739 C C . ASN B 1 61 ? -11.93 -10.703 -19.766 1 88.38 61 ASN B C 1
ATOM 2741 O O . ASN B 1 61 ? -12.633 -11.547 -20.328 1 88.38 61 ASN B O 1
ATOM 2745 N N . ASP B 1 62 ? -12.406 -9.656 -19.156 1 88.94 62 ASP B N 1
ATOM 2746 C CA . ASP B 1 62 ? -13.844 -9.398 -19.188 1 88.94 62 ASP B CA 1
ATOM 2747 C C . ASP B 1 62 ? -14.328 -9.102 -20.609 1 88.94 62 ASP B C 1
ATOM 2749 O O . ASP B 1 62 ? -15.453 -9.453 -20.969 1 88.94 62 ASP B O 1
ATOM 2753 N N . PHE B 1 63 ? -13.508 -8.438 -21.328 1 88.31 63 PHE B N 1
ATOM 2754 C CA . PHE B 1 63 ? -13.844 -8.164 -22.719 1 88.31 63 PHE B CA 1
ATOM 2755 C C . PHE B 1 63 ? -13.977 -9.461 -23.516 1 88.31 63 PHE B C 1
ATOM 2757 O O . PHE B 1 63 ? -14.93 -9.641 -24.266 1 88.31 63 PHE B O 1
ATOM 2764 N N . ALA B 1 64 ? -13.055 -10.32 -23.344 1 85.12 64 ALA B N 1
ATOM 2765 C CA . ALA B 1 64 ? -13.047 -11.594 -24.062 1 85.12 64 ALA B CA 1
ATOM 2766 C C . ALA B 1 64 ? -14.242 -12.461 -23.656 1 85.12 64 ALA B C 1
ATOM 2768 O O . ALA B 1 64 ? -14.789 -13.203 -24.484 1 85.12 64 ALA B O 1
ATOM 2769 N N . ASP B 1 65 ? -14.648 -12.336 -22.422 1 84.19 65 ASP B N 1
ATOM 2770 C CA . ASP B 1 65 ? -15.727 -13.18 -21.891 1 84.19 65 ASP B CA 1
ATOM 2771 C C . ASP B 1 65 ? -17.078 -12.477 -22 1 84.19 65 ASP B C 1
ATOM 2773 O O . ASP B 1 65 ? -18.078 -12.953 -21.453 1 84.19 65 ASP B O 1
ATOM 2777 N N . ARG B 1 66 ? -17.078 -11.43 -22.641 1 84.19 66 ARG B N 1
ATOM 2778 C CA . ARG B 1 66 ? -18.234 -10.539 -22.594 1 84.19 66 ARG B CA 1
ATOM 2779 C C . ARG B 1 66 ? -19.484 -11.258 -23.078 1 84.19 66 ARG B C 1
ATOM 2781 O O . ARG B 1 66 ? -20.594 -10.984 -22.609 1 84.19 66 ARG B O 1
ATOM 2788 N N . ASN B 1 67 ? -19.375 -12.172 -24 1 80.25 67 ASN B N 1
ATOM 2789 C CA . ASN B 1 67 ? -20.531 -12.852 -24.562 1 80.25 67 ASN B CA 1
ATOM 2790 C C . ASN B 1 67 ? -20.969 -14.023 -23.703 1 80.25 67 ASN B C 1
ATOM 2792 O O . ASN B 1 67 ? -22.078 -14.555 -23.891 1 80.25 67 ASN B O 1
ATOM 2796 N N . TYR B 1 68 ? -20.125 -14.367 -22.766 1 75.94 68 TYR B N 1
ATOM 2797 C CA . TYR B 1 68 ? -20.438 -15.516 -21.922 1 75.94 68 TYR B CA 1
ATOM 2798 C C . TYR B 1 68 ? -20.797 -15.078 -20.5 1 75.94 68 TYR B C 1
ATOM 2800 O O . TYR B 1 68 ? -21.609 -15.727 -19.844 1 75.94 68 TYR B O 1
ATOM 2808 N N . ASP B 1 69 ? -20.297 -14 -20.047 1 77.62 69 ASP B N 1
ATOM 2809 C CA . ASP B 1 69 ? -20.438 -13.555 -18.672 1 77.62 69 ASP B CA 1
ATOM 2810 C C . ASP B 1 69 ? -21.891 -13.281 -18.312 1 77.62 69 ASP B C 1
ATOM 2812 O O . ASP B 1 69 ? -22.297 -13.445 -17.172 1 77.62 69 ASP B O 1
ATOM 2816 N N . GLY B 1 70 ? -22.547 -12.945 -19.25 1 74.56 70 GLY B N 1
ATOM 2817 C CA . GLY B 1 70 ? -23.953 -12.641 -19 1 74.56 70 GLY B CA 1
ATOM 2818 C C . GLY B 1 70 ? -24.766 -13.859 -18.609 1 74.56 70 GLY B C 1
ATOM 2819 O O . GLY B 1 70 ? -25.844 -13.727 -18.031 1 74.56 70 GLY B O 1
ATOM 2820 N N . HIS B 1 71 ? -24.172 -15.008 -18.828 1 72.12 71 HIS B N 1
ATOM 2821 C CA . HIS B 1 71 ? -24.906 -16.25 -18.609 1 72.12 71 HIS B CA 1
ATOM 2822 C C . HIS B 1 71 ? -24.516 -16.891 -17.281 1 72.12 71 HIS B C 1
ATOM 2824 O O . HIS B 1 71 ? -25.078 -17.922 -16.906 1 72.12 71 HIS B O 1
ATOM 2830 N N . VAL B 1 72 ? -23.547 -16.297 -16.672 1 69.06 72 VAL B N 1
ATOM 2831 C CA . VAL B 1 72 ? -23.062 -16.828 -15.414 1 69.06 72 VAL B CA 1
ATOM 2832 C C . VAL B 1 72 ? -23.453 -15.906 -14.266 1 69.06 72 VAL B C 1
ATOM 2834 O O . VAL B 1 72 ? -23.281 -14.688 -14.359 1 69.06 72 VAL B O 1
ATOM 2837 N N . ARG B 1 73 ? -24 -16.375 -13.258 1 70.25 73 ARG B N 1
ATOM 2838 C CA . ARG B 1 73 ? -24.547 -15.633 -12.125 1 70.25 73 ARG B CA 1
ATOM 2839 C C . ARG B 1 73 ? -23.5 -14.703 -11.523 1 70.25 73 ARG B C 1
ATOM 2841 O O . ARG B 1 73 ? -23.797 -13.539 -11.234 1 70.25 73 ARG B O 1
ATOM 2848 N N . ARG B 1 74 ? -22.328 -15.141 -11.422 1 70.94 74 ARG B N 1
ATOM 2849 C CA . ARG B 1 74 ? -21.281 -14.414 -10.703 1 70.94 74 ARG B CA 1
ATOM 2850 C C . ARG B 1 74 ? -20.734 -13.273 -11.555 1 70.94 74 ARG B C 1
ATOM 2852 O O . ARG B 1 74 ? -20.203 -12.289 -11.023 1 70.94 74 ARG B O 1
ATOM 2859 N N . THR B 1 75 ? -20.938 -13.469 -12.852 1 77.12 75 THR B N 1
ATOM 2860 C CA . THR B 1 75 ? -20.25 -12.508 -13.711 1 77.12 75 THR B CA 1
ATOM 2861 C C . THR B 1 75 ? -21.25 -11.656 -14.477 1 77.12 75 THR B C 1
ATOM 2863 O O . THR B 1 75 ? -20.875 -10.719 -15.18 1 77.12 75 THR B O 1
ATOM 2866 N N . ARG B 1 76 ? -22.484 -11.984 -14.281 1 78.38 76 ARG B N 1
ATOM 2867 C CA . ARG B 1 76 ? -23.531 -11.258 -15.008 1 78.38 76 ARG B CA 1
ATOM 2868 C C . ARG B 1 76 ? -23.562 -9.797 -14.594 1 78.38 76 ARG B C 1
ATOM 2870 O O . ARG B 1 76 ? -23.984 -8.93 -15.367 1 78.38 76 ARG B O 1
ATOM 2877 N N . GLN B 1 77 ? -23.016 -9.484 -13.406 1 81.94 77 GLN B N 1
ATOM 2878 C CA . GLN B 1 77 ? -23.078 -8.125 -12.883 1 81.94 77 GLN B CA 1
ATOM 2879 C C . GLN B 1 77 ? -21.797 -7.352 -13.203 1 81.94 77 GLN B C 1
ATOM 2881 O O . GLN B 1 77 ? -21.672 -6.18 -12.836 1 81.94 77 GLN B O 1
ATOM 2886 N N . ARG B 1 78 ? -21.016 -8.031 -13.93 1 86.5 78 ARG B N 1
ATOM 2887 C CA . ARG B 1 78 ? -19.812 -7.332 -14.367 1 86.5 78 ARG B CA 1
ATOM 2888 C C . ARG B 1 78 ? -20.172 -6.148 -15.266 1 86.5 78 ARG B C 1
ATOM 2890 O O . ARG B 1 78 ? -21.234 -6.137 -15.891 1 86.5 78 ARG B O 1
ATOM 2897 N N . PRO B 1 79 ? -19.344 -5.191 -15.297 1 87.81 79 PRO B N 1
ATOM 2898 C CA . PRO B 1 79 ? -19.672 -3.918 -15.945 1 87.81 79 PRO B CA 1
ATOM 2899 C C . PRO B 1 79 ? -20.062 -4.082 -17.406 1 87.81 79 PRO B C 1
ATOM 2901 O O . PRO B 1 79 ? -20.969 -3.402 -17.891 1 87.81 79 PRO B O 1
ATOM 2904 N N . ILE B 1 80 ? -19.516 -4.988 -18.125 1 85.12 80 ILE B N 1
ATOM 2905 C CA . ILE B 1 80 ? -19.766 -5.102 -19.562 1 85.12 80 ILE B CA 1
ATOM 2906 C C . ILE B 1 80 ? -21.094 -5.82 -19.812 1 85.12 80 ILE B C 1
ATOM 2908 O O . ILE B 1 80 ? -22 -5.266 -20.438 1 85.12 80 ILE B O 1
ATOM 2912 N N . PRO B 1 81 ? -21.266 -6.977 -19.219 1 84.38 81 PRO B N 1
ATOM 2913 C CA . PRO B 1 81 ? -22.547 -7.648 -19.438 1 84.38 81 PRO B CA 1
ATOM 2914 C C . PRO B 1 81 ? -23.719 -6.871 -18.844 1 84.38 81 PRO B C 1
ATOM 2916 O O . PRO B 1 81 ? -24.844 -6.941 -19.359 1 84.38 81 PRO B O 1
ATOM 2919 N N . ALA B 1 82 ? -23.484 -6.094 -17.859 1 87.25 82 ALA B N 1
ATOM 2920 C CA . ALA B 1 82 ? -24.516 -5.301 -17.219 1 87.25 82 ALA B CA 1
ATOM 2921 C C . ALA B 1 82 ? -24.812 -4.023 -18 1 87.25 82 ALA B C 1
ATOM 2923 O O . ALA B 1 82 ? -25.734 -3.279 -17.672 1 87.25 82 ALA B O 1
ATOM 2924 N N . GLY B 1 83 ? -23.969 -3.752 -19 1 86.31 83 GLY B N 1
ATOM 2925 C CA . GLY B 1 83 ? -24.203 -2.621 -19.891 1 86.31 83 GLY B CA 1
ATOM 2926 C C . GLY B 1 83 ? -23.703 -1.307 -19.328 1 86.31 83 GLY B C 1
ATOM 2927 O O . GLY B 1 83 ? -24.016 -0.238 -19.859 1 86.31 83 GLY B O 1
ATOM 2928 N N . ARG B 1 84 ? -22.922 -1.305 -18.297 1 91.44 84 ARG B N 1
ATOM 2929 C CA . ARG B 1 84 ? -22.438 -0.087 -17.656 1 91.44 84 ARG B CA 1
ATOM 2930 C C . ARG B 1 84 ? -21.25 0.492 -18.391 1 91.44 84 ARG B C 1
ATOM 2932 O O . ARG B 1 84 ? -20.969 1.689 -18.297 1 91.44 84 ARG B O 1
ATOM 2939 N N . ILE B 1 85 ? -20.562 -0.371 -19.031 1 92.5 85 ILE B N 1
ATOM 2940 C CA . ILE B 1 85 ? -19.422 -0.001 -19.875 1 92.5 85 ILE B CA 1
ATOM 2941 C C . ILE B 1 85 ? -19.516 -0.707 -21.219 1 92.5 85 ILE B C 1
ATOM 2943 O O . ILE B 1 85 ? -19.781 -1.908 -21.281 1 92.5 85 ILE B O 1
ATOM 2947 N N . SER B 1 86 ? -19.406 0.031 -22.25 1 92.62 86 SER B N 1
ATOM 2948 C CA . SER B 1 86 ? -19.438 -0.581 -23.578 1 92.62 86 SER B CA 1
ATOM 2949 C C . SER B 1 86 ? -18.141 -1.311 -23.891 1 92.62 86 SER B C 1
ATOM 2951 O O . SER B 1 86 ? -17.125 -1.08 -23.234 1 92.62 86 SER B O 1
ATOM 2953 N N . ALA B 1 87 ? -18.234 -2.188 -24.906 1 92.06 87 ALA B N 1
ATOM 2954 C CA . ALA B 1 87 ? -17.047 -2.912 -25.344 1 92.06 87 ALA B CA 1
ATOM 2955 C C . ALA B 1 87 ? -15.969 -1.948 -25.844 1 92.06 87 ALA B C 1
ATOM 2957 O O . ALA B 1 87 ? -14.781 -2.143 -25.578 1 92.06 87 ALA B O 1
ATOM 2958 N N . THR B 1 88 ? -16.375 -0.957 -26.5 1 94 88 THR B N 1
ATOM 2959 C CA . THR B 1 88 ? -15.453 0.039 -27.031 1 94 88 THR B CA 1
ATOM 2960 C C . THR B 1 88 ? -14.781 0.801 -25.891 1 94 88 THR B C 1
ATOM 2962 O O . THR B 1 88 ? -13.57 1.033 -25.922 1 94 88 THR B O 1
ATOM 2965 N N . GLU B 1 89 ? -15.555 1.151 -24.953 1 93.56 89 GLU B N 1
ATOM 2966 C CA . GLU B 1 89 ? -15.008 1.85 -23.797 1 93.56 89 GLU B CA 1
ATOM 2967 C C . GLU B 1 89 ? -14.016 0.972 -23.047 1 93.56 89 GLU B C 1
ATOM 2969 O O . GLU B 1 89 ? -12.984 1.457 -22.578 1 93.56 89 GLU B O 1
ATOM 2974 N N . ALA B 1 90 ? -14.328 -0.253 -22.891 1 93.19 90 ALA B N 1
ATOM 2975 C CA . ALA B 1 90 ? -13.438 -1.198 -22.234 1 93.19 90 ALA B CA 1
ATOM 2976 C C . ALA B 1 90 ? -12.102 -1.299 -22.969 1 93.19 90 ALA B C 1
ATOM 2978 O O . ALA B 1 90 ? -11.039 -1.297 -22.328 1 93.19 90 ALA B O 1
ATOM 2979 N N . MET B 1 91 ? -12.172 -1.314 -24.281 1 93.62 91 MET B N 1
ATOM 2980 C CA . MET B 1 91 ? -10.961 -1.437 -25.078 1 93.62 91 MET B CA 1
ATOM 2981 C C . MET B 1 91 ? -10.117 -0.172 -24.984 1 93.62 91 MET B C 1
ATOM 2983 O O . MET B 1 91 ? -8.883 -0.244 -24.938 1 93.62 91 MET B O 1
ATOM 2987 N N . ILE B 1 92 ? -10.742 0.942 -24.938 1 94.62 92 ILE B N 1
ATOM 2988 C CA . ILE B 1 92 ? -10.023 2.203 -24.766 1 94.62 92 ILE B CA 1
ATOM 2989 C C . ILE B 1 92 ? -9.32 2.209 -23.422 1 94.62 92 ILE B C 1
ATOM 2991 O O . ILE B 1 92 ? -8.164 2.625 -23.312 1 94.62 92 ILE B O 1
ATOM 2995 N N . GLY B 1 93 ? -10.039 1.75 -22.375 1 93.62 93 GLY B N 1
ATOM 2996 C CA . GLY B 1 93 ? -9.414 1.622 -21.062 1 93.62 93 GLY B CA 1
ATOM 2997 C C . GLY B 1 93 ? -8.227 0.679 -21.062 1 93.62 93 GLY B C 1
ATOM 2998 O O . GLY B 1 93 ? -7.195 0.977 -20.453 1 93.62 93 GLY B O 1
ATOM 2999 N N . PHE B 1 94 ? -8.398 -0.385 -21.828 1 93.56 94 PHE B N 1
ATOM 3000 C CA . PHE B 1 94 ? -7.324 -1.368 -21.922 1 93.56 94 PHE B CA 1
ATOM 3001 C C . PHE B 1 94 ? -6.086 -0.752 -22.562 1 93.56 94 PHE B C 1
ATOM 3003 O O . PHE B 1 94 ? -4.977 -0.884 -22.047 1 93.56 94 PHE B O 1
ATOM 3010 N N . ILE B 1 95 ? -6.273 -0.052 -23.594 1 94.75 95 ILE B N 1
ATOM 3011 C CA . ILE B 1 95 ? -5.176 0.565 -24.328 1 94.75 95 ILE B CA 1
ATOM 3012 C C . ILE B 1 95 ? -4.516 1.638 -23.469 1 94.75 95 ILE B C 1
ATOM 3014 O O . ILE B 1 95 ? -3.289 1.766 -23.453 1 94.75 95 ILE B O 1
ATOM 3018 N N . ALA B 1 96 ? -5.285 2.342 -22.781 1 96.19 96 ALA B N 1
ATOM 3019 C CA . ALA B 1 96 ? -4.758 3.369 -21.891 1 96.19 96 ALA B CA 1
ATOM 3020 C C . ALA B 1 96 ? -3.891 2.752 -20.797 1 96.19 96 ALA B C 1
ATOM 3022 O O . ALA B 1 96 ? -2.818 3.271 -20.484 1 96.19 96 ALA B O 1
ATOM 3023 N N . LEU B 1 97 ? -4.348 1.707 -20.234 1 95.88 97 LEU B N 1
ATOM 3024 C CA . LEU B 1 97 ? -3.59 1.019 -19.188 1 95.88 97 LEU B CA 1
ATOM 3025 C C . LEU B 1 97 ? -2.281 0.467 -19.75 1 95.88 97 LEU B C 1
ATOM 3027 O O . LEU B 1 97 ? -1.235 0.573 -19.109 1 95.88 97 LEU B O 1
ATOM 3031 N N . LEU B 1 98 ? -2.354 -0.056 -20.953 1 95.38 98 LEU B N 1
ATOM 3032 C CA . LEU B 1 98 ? -1.146 -0.571 -21.594 1 95.38 98 LEU B CA 1
ATOM 3033 C C . LEU B 1 98 ? -0.151 0.553 -21.859 1 95.38 98 LEU B C 1
ATOM 3035 O O . LEU B 1 98 ? 1.06 0.364 -21.719 1 95.38 98 LEU B O 1
ATOM 3039 N N . ALA B 1 99 ? -0.683 1.643 -22.266 1 96.75 99 ALA B N 1
ATOM 3040 C CA . ALA B 1 99 ? 0.174 2.797 -22.531 1 96.75 99 ALA B CA 1
ATOM 3041 C C . ALA B 1 99 ? 0.875 3.252 -21.25 1 96.75 99 ALA B C 1
ATOM 3043 O O . ALA B 1 99 ? 2.064 3.58 -21.266 1 96.75 99 ALA B O 1
ATOM 3044 N N . ILE B 1 100 ? 0.196 3.234 -20.203 1 97 100 ILE B N 1
ATOM 3045 C CA . ILE B 1 100 ? 0.778 3.6 -18.906 1 97 100 ILE B CA 1
ATOM 3046 C C . ILE B 1 100 ? 1.851 2.586 -18.516 1 97 100 ILE B C 1
ATOM 3048 O O . ILE B 1 100 ? 2.953 2.963 -18.125 1 97 100 ILE B O 1
ATOM 3052 N N . ALA B 1 101 ? 1.499 1.353 -18.672 1 97.19 101 ALA B N 1
ATOM 3053 C CA . ALA B 1 101 ? 2.459 0.296 -18.359 1 97.19 101 ALA B CA 1
ATOM 3054 C C . ALA B 1 101 ? 3.709 0.42 -19.234 1 97.19 101 ALA B C 1
ATOM 3056 O O . ALA B 1 101 ? 4.828 0.236 -18.75 1 97.19 101 ALA B O 1
ATOM 3057 N N . PHE B 1 102 ? 3.486 0.748 -20.422 1 96.5 102 PHE B N 1
ATOM 3058 C CA . PHE B 1 102 ? 4.605 0.916 -21.344 1 96.5 102 PHE B CA 1
ATOM 3059 C C . PHE B 1 102 ? 5.465 2.107 -20.938 1 96.5 102 PHE B C 1
ATOM 3061 O O . PHE B 1 102 ? 6.695 2.035 -20.984 1 96.5 102 PHE B O 1
ATOM 3068 N N . GLY B 1 103 ? 4.828 3.172 -20.594 1 96.62 103 GLY B N 1
ATOM 3069 C CA . GLY B 1 103 ? 5.566 4.316 -20.094 1 96.62 103 GLY B CA 1
ATOM 3070 C C . GLY B 1 103 ? 6.414 3.986 -18.875 1 96.62 103 GLY B C 1
ATOM 3071 O O . GLY B 1 103 ? 7.539 4.477 -18.75 1 96.62 103 GLY B O 1
ATOM 3072 N N . LEU B 1 104 ? 5.945 3.162 -18.062 1 96.62 104 LEU B N 1
ATOM 3073 C CA . LEU B 1 104 ? 6.668 2.756 -16.859 1 96.62 104 LEU B CA 1
ATOM 3074 C C . LEU B 1 104 ? 7.863 1.877 -17.219 1 96.62 104 LEU B C 1
ATOM 3076 O O . LEU B 1 104 ? 8.984 2.123 -16.766 1 96.62 104 LEU B O 1
ATOM 3080 N N . VAL B 1 105 ? 7.645 0.874 -18.078 1 97 105 VAL B N 1
ATOM 3081 C CA . VAL B 1 105 ? 8.703 -0.093 -18.359 1 97 105 VAL B CA 1
ATOM 3082 C C . VAL B 1 105 ? 9.789 0.562 -19.219 1 97 105 VAL B C 1
ATOM 3084 O O . VAL B 1 105 ? 10.953 0.174 -19.141 1 97 105 VAL B O 1
ATOM 3087 N N . MET B 1 106 ? 9.422 1.64 -19.906 1 96.75 106 MET B N 1
ATOM 3088 C CA . MET B 1 106 ? 10.391 2.355 -20.734 1 96.75 106 MET B CA 1
ATOM 3089 C C . MET B 1 106 ? 11.43 3.059 -19.859 1 96.75 106 MET B C 1
ATOM 3091 O O . MET B 1 106 ? 12.484 3.457 -20.359 1 96.75 106 MET B O 1
ATOM 3095 N N . GLN B 1 107 ? 11.148 3.164 -18.594 1 96.19 107 GLN B N 1
ATOM 3096 C CA . GLN B 1 107 ? 12.094 3.777 -17.672 1 96.19 107 GLN B CA 1
ATOM 3097 C C . GLN B 1 107 ? 13.164 2.779 -17.25 1 96.19 107 GLN B C 1
ATOM 3099 O O . GLN B 1 107 ? 14.102 3.135 -16.531 1 96.19 107 GLN B O 1
ATOM 3104 N N . LEU B 1 108 ? 13.047 1.534 -17.672 1 97.12 108 LEU B N 1
ATOM 3105 C CA . LEU B 1 108 ? 13.977 0.479 -17.297 1 97.12 108 LEU B CA 1
ATOM 3106 C C . LEU B 1 108 ? 14.898 0.116 -18.453 1 97.12 108 LEU B C 1
ATOM 3108 O O . LEU B 1 108 ? 14.852 0.755 -19.516 1 97.12 108 LEU B O 1
ATOM 3112 N N . ASN B 1 109 ? 15.82 -0.774 -18.312 1 97.25 109 ASN B N 1
ATOM 3113 C CA . ASN B 1 109 ? 16.797 -1.127 -19.344 1 97.25 109 ASN B CA 1
ATOM 3114 C C . ASN B 1 109 ? 16.156 -1.924 -20.484 1 97.25 109 ASN B C 1
ATOM 3116 O O . ASN B 1 109 ? 15.016 -2.385 -20.344 1 97.25 109 ASN B O 1
ATOM 3120 N N . THR B 1 110 ? 16.766 -2.098 -21.547 1 96.88 110 THR B N 1
ATOM 3121 C CA . THR B 1 110 ? 16.25 -2.68 -22.781 1 96.88 110 THR B CA 1
ATOM 3122 C C . THR B 1 110 ? 15.859 -4.137 -22.562 1 96.88 110 THR B C 1
ATOM 3124 O O . THR B 1 110 ? 14.844 -4.598 -23.094 1 96.88 110 THR B O 1
ATOM 3127 N N . GLU B 1 111 ? 16.672 -4.848 -21.844 1 96.38 111 GLU B N 1
ATOM 3128 C CA . GLU B 1 111 ? 16.375 -6.254 -21.578 1 96.38 111 GLU B CA 1
ATOM 3129 C C . GLU B 1 111 ? 15.031 -6.414 -20.891 1 96.38 111 GLU B C 1
ATOM 3131 O O . GLU B 1 111 ? 14.25 -7.305 -21.234 1 96.38 111 GLU B O 1
ATOM 3136 N N . THR B 1 112 ? 14.758 -5.555 -19.906 1 97.88 112 THR B N 1
ATOM 3137 C CA . THR B 1 112 ? 13.5 -5.598 -19.172 1 97.88 112 THR B CA 1
ATOM 3138 C C . THR B 1 112 ? 12.328 -5.223 -20.078 1 97.88 112 THR B C 1
ATOM 3140 O O . THR B 1 112 ? 11.266 -5.844 -20.016 1 97.88 112 THR B O 1
ATOM 3143 N N . VAL B 1 113 ? 12.516 -4.242 -20.938 1 97.12 113 VAL B N 1
ATOM 3144 C CA . VAL B 1 113 ? 11.477 -3.824 -21.875 1 97.12 113 VAL B CA 1
ATOM 3145 C C . VAL B 1 113 ? 11.125 -4.98 -22.797 1 97.12 113 VAL B C 1
ATOM 3147 O O . VAL B 1 113 ? 9.945 -5.246 -23.047 1 97.12 113 VAL B O 1
ATOM 3150 N N . MET B 1 114 ? 12.078 -5.656 -23.266 1 95.69 114 MET B N 1
ATOM 3151 C CA . MET B 1 114 ? 11.844 -6.789 -24.156 1 95.69 114 MET B CA 1
ATOM 3152 C C . MET B 1 114 ? 11.062 -7.887 -23.453 1 95.69 114 MET B C 1
ATOM 3154 O O . MET B 1 114 ? 10.133 -8.461 -24.031 1 95.69 114 MET B O 1
ATOM 3158 N N . LEU B 1 115 ? 11.43 -8.156 -22.25 1 95.5 115 LEU B N 1
ATOM 3159 C CA . LEU B 1 115 ? 10.719 -9.172 -21.484 1 95.5 115 LEU B CA 1
ATOM 3160 C C . LEU B 1 115 ? 9.266 -8.773 -21.266 1 95.5 115 LEU B C 1
ATOM 3162 O O . LEU B 1 115 ? 8.391 -9.633 -21.188 1 95.5 115 LEU B O 1
ATOM 3166 N N . SER B 1 116 ? 9.07 -7.461 -21.094 1 95.75 116 SER B N 1
ATOM 3167 C CA . SER B 1 116 ? 7.719 -6.984 -20.844 1 95.75 116 SER B CA 1
ATOM 3168 C C . SER B 1 116 ? 6.789 -7.301 -22.016 1 95.75 116 SER B C 1
ATOM 3170 O O . SER B 1 116 ? 5.594 -7.523 -21.812 1 95.75 116 SER B O 1
ATOM 3172 N N . PHE B 1 117 ? 7.309 -7.375 -23.234 1 93.62 117 PHE B N 1
ATOM 3173 C CA . PHE B 1 117 ? 6.492 -7.746 -24.375 1 93.62 117 PHE B CA 1
ATOM 3174 C C . PHE B 1 117 ? 6.074 -9.211 -24.297 1 93.62 117 PHE B C 1
ATOM 3176 O O . PHE B 1 117 ? 4.949 -9.555 -24.672 1 93.62 117 PHE B O 1
ATOM 3183 N N . PHE B 1 118 ? 6.941 -10.023 -23.859 1 91.69 118 PHE B N 1
ATOM 3184 C CA . PHE B 1 118 ? 6.594 -11.422 -23.656 1 91.69 118 PHE B CA 1
ATOM 3185 C C . PHE B 1 118 ? 5.535 -11.57 -22.562 1 91.69 118 PHE B C 1
ATOM 3187 O O . PHE B 1 118 ? 4.582 -12.336 -22.719 1 91.69 118 PHE B O 1
ATOM 3194 N N . ALA B 1 119 ? 5.758 -10.812 -21.5 1 92.75 119 ALA B N 1
ATOM 3195 C CA . ALA B 1 119 ? 4.789 -10.828 -20.406 1 92.75 119 ALA B CA 1
ATOM 3196 C C . ALA B 1 119 ? 3.406 -10.406 -20.891 1 92.75 119 ALA B C 1
ATOM 3198 O O . ALA B 1 119 ? 2.406 -11.055 -20.578 1 92.75 119 ALA B O 1
ATOM 3199 N N . ALA B 1 120 ? 3.361 -9.32 -21.625 1 91.19 120 ALA B N 1
ATOM 3200 C CA . ALA B 1 120 ? 2.102 -8.812 -22.172 1 91.19 120 ALA B CA 1
ATOM 3201 C C . ALA B 1 120 ? 1.467 -9.828 -23.109 1 91.19 120 ALA B C 1
ATOM 3203 O O . ALA B 1 120 ? 0.244 -9.992 -23.141 1 91.19 120 ALA B O 1
ATOM 3204 N N . GLY B 1 121 ? 2.277 -10.508 -23.922 1 89 121 GLY B N 1
ATOM 3205 C CA . GLY B 1 121 ? 1.785 -11.539 -24.812 1 89 121 GLY B CA 1
ATOM 3206 C C . GLY B 1 121 ? 1.125 -12.703 -24.094 1 89 121 GLY B C 1
ATOM 3207 O O . GLY B 1 121 ? 0.027 -13.125 -24.469 1 89 121 GLY B O 1
ATOM 3208 N N . VAL B 1 122 ? 1.743 -13.172 -23.078 1 88.5 122 VAL B N 1
ATOM 3209 C CA . VAL B 1 122 ? 1.196 -14.273 -22.281 1 88.5 122 VAL B CA 1
ATOM 3210 C C . VAL B 1 122 ? -0.102 -13.828 -21.609 1 88.5 122 VAL B C 1
ATOM 3212 O O . VAL B 1 122 ? -1.082 -14.578 -21.594 1 88.5 122 VAL B O 1
ATOM 3215 N N . ALA B 1 123 ? -0.097 -12.602 -21.094 1 85.69 123 ALA B N 1
ATOM 3216 C CA . ALA B 1 123 ? -1.282 -12.062 -20.438 1 85.69 123 ALA B CA 1
ATOM 3217 C C . ALA B 1 123 ? -2.453 -11.953 -21.422 1 85.69 123 ALA B C 1
ATOM 3219 O O . ALA B 1 123 ? -3.602 -12.211 -21.047 1 85.69 123 ALA B O 1
ATOM 3220 N N . ALA B 1 124 ? -2.162 -11.617 -22.609 1 81.88 124 ALA B N 1
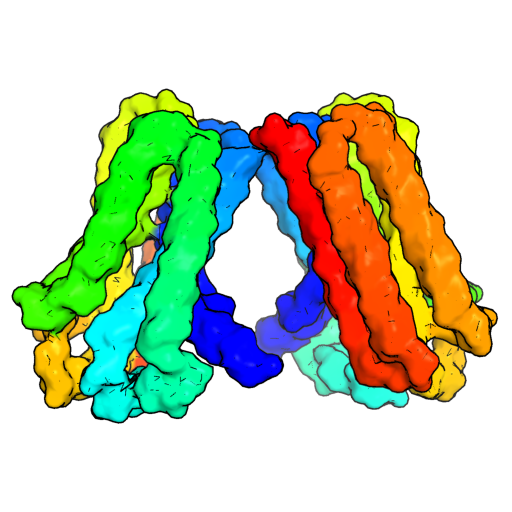ATOM 3221 C CA . ALA B 1 124 ? -3.197 -11.469 -23.641 1 81.88 124 ALA B CA 1
ATOM 3222 C C . ALA B 1 124 ? -3.732 -12.828 -24.078 1 81.88 124 ALA B C 1
ATOM 3224 O O . ALA B 1 124 ? -4.883 -12.93 -24.516 1 81.88 124 ALA B O 1
ATOM 3225 N N . LEU B 1 125 ? -2.955 -13.805 -23.922 1 82.38 125 LEU B N 1
ATOM 3226 C CA . LEU B 1 125 ? -3.33 -15.148 -24.359 1 82.38 125 LEU B CA 1
ATOM 3227 C C . LEU B 1 125 ? -4.199 -15.844 -23.312 1 82.38 125 LEU B C 1
ATOM 3229 O O . LEU B 1 125 ? -5.027 -16.688 -23.656 1 82.38 125 LEU B O 1
ATOM 3233 N N . TYR B 1 126 ? -4.059 -15.445 -22.141 1 84.75 126 TYR B N 1
ATOM 3234 C CA . TYR B 1 126 ? -4.656 -16.156 -21 1 84.75 126 TYR B CA 1
ATOM 3235 C C . TYR B 1 126 ? -6.172 -16.234 -21.156 1 84.75 126 TYR B C 1
ATOM 3237 O O . TYR B 1 126 ? -6.758 -17.312 -20.984 1 84.75 126 TYR B O 1
ATOM 3245 N N . PRO B 1 127 ? -6.805 -15.188 -21.562 1 81.69 127 PRO B N 1
ATOM 3246 C CA . PRO B 1 127 ? -8.266 -15.242 -21.609 1 81.69 127 PRO B CA 1
ATOM 3247 C C . PRO B 1 127 ? -8.781 -16.266 -22.625 1 81.69 127 PRO B C 1
ATOM 3249 O O . PRO B 1 127 ? -9.891 -16.781 -22.469 1 81.69 127 PRO B O 1
ATOM 3252 N N . PHE B 1 128 ? -8.031 -16.641 -23.516 1 79.31 128 PHE B N 1
ATOM 3253 C CA . PHE B 1 128 ? -8.469 -17.562 -24.562 1 79.31 128 PHE B CA 1
ATOM 3254 C C . PHE B 1 128 ? -8.102 -19 -24.219 1 79.31 128 PHE B C 1
ATOM 3256 O O . PHE B 1 128 ? -8.625 -19.938 -24.812 1 79.31 128 PHE B O 1
ATOM 3263 N N . CYS B 1 129 ? -7.289 -19.109 -23.328 1 77.56 129 CYS B N 1
ATOM 3264 C CA . CYS B 1 129 ? -6.809 -20.438 -22.969 1 77.56 129 CYS B CA 1
ATOM 3265 C C . CYS B 1 129 ? -7.887 -21.234 -22.234 1 77.56 129 CYS B C 1
ATOM 3267 O O . CYS B 1 129 ? -7.902 -22.469 -22.297 1 77.56 129 CYS B O 1
ATOM 3269 N N . LYS B 1 130 ? -8.75 -20.656 -21.578 1 71 130 LYS B N 1
ATOM 3270 C CA . LYS B 1 130 ? -9.797 -21.344 -20.812 1 71 130 LYS B CA 1
ATOM 3271 C C . LYS B 1 130 ? -10.742 -22.094 -21.75 1 71 130 LYS B C 1
ATOM 3273 O O . LYS B 1 130 ? -11.492 -22.969 -21.297 1 71 130 LYS B O 1
ATOM 3278 N N . ARG B 1 131 ? -10.641 -21.812 -22.953 1 73.69 131 ARG B N 1
ATOM 3279 C CA . ARG B 1 131 ? -11.516 -22.469 -23.922 1 73.69 131 ARG B CA 1
ATOM 3280 C C . ARG B 1 131 ? -10.789 -23.594 -24.641 1 73.69 131 ARG B C 1
ATOM 3282 O O . ARG B 1 131 ? -11.422 -24.5 -25.188 1 73.69 131 ARG B O 1
ATOM 3289 N N . TRP B 1 132 ? -9.477 -23.5 -24.547 1 74.62 132 TRP B N 1
ATOM 3290 C CA . TRP B 1 132 ? -8.719 -24.406 -25.406 1 74.62 132 TRP B CA 1
ATOM 3291 C C . TRP B 1 132 ? -7.973 -25.453 -24.578 1 74.62 132 TRP B C 1
ATOM 3293 O O . TRP B 1 132 ? -7.621 -26.516 -25.094 1 74.62 132 TRP B O 1
ATOM 3303 N N . THR B 1 133 ? -7.68 -25.047 -23.391 1 74.88 133 THR B N 1
ATOM 3304 C CA . THR B 1 133 ? -6.859 -25.969 -22.609 1 74.88 133 THR B CA 1
ATOM 3305 C C . THR B 1 133 ? -7.461 -26.172 -21.219 1 74.88 133 THR B C 1
ATOM 3307 O O . THR B 1 133 ? -8.164 -25.297 -20.703 1 74.88 133 THR B O 1
ATOM 3310 N N . HIS B 1 134 ? -7.152 -27.375 -20.703 1 75.94 134 HIS B N 1
ATOM 3311 C CA . HIS B 1 134 ? -7.598 -27.703 -19.344 1 75.94 134 HIS B CA 1
ATOM 3312 C C . HIS B 1 134 ? -6.633 -27.172 -18.297 1 75.94 134 HIS B C 1
ATOM 3314 O O . HIS B 1 134 ? -6.871 -27.312 -17.094 1 75.94 134 HIS B O 1
ATOM 3320 N N . LEU B 1 135 ? -5.566 -26.438 -18.844 1 81.94 135 LEU B N 1
ATOM 3321 C CA . LEU B 1 135 ? -4.59 -25.969 -17.859 1 81.94 135 LEU B CA 1
ATOM 3322 C C . LEU B 1 135 ? -4.395 -24.453 -17.969 1 81.94 135 LEU B C 1
ATOM 3324 O O . LEU B 1 135 ? -3.262 -23.984 -18.031 1 81.94 135 LEU B O 1
ATOM 3328 N N . PRO B 1 136 ? -5.445 -23.766 -17.922 1 85.88 136 PRO B N 1
ATOM 3329 C CA . PRO B 1 136 ? -5.293 -22.312 -17.984 1 85.88 136 PRO B CA 1
ATOM 3330 C C . PRO B 1 136 ? -4.52 -21.75 -16.781 1 85.88 136 PRO B C 1
ATOM 3332 O O . PRO B 1 136 ? -3.854 -20.719 -16.906 1 85.88 136 PRO B O 1
ATOM 3335 N N . GLN B 1 137 ? -4.508 -22.469 -15.727 1 90.44 137 GLN B N 1
ATOM 3336 C CA . GLN B 1 137 ? -3.842 -22.031 -14.5 1 90.44 137 GLN B CA 1
ATOM 3337 C C . GLN B 1 137 ? -2.33 -21.969 -14.695 1 90.44 137 GLN B C 1
ATOM 3339 O O . GLN B 1 137 ? -1.655 -21.141 -14.07 1 90.44 137 GLN B O 1
ATOM 3344 N N . ILE B 1 138 ? -1.817 -22.781 -15.555 1 91.5 138 ILE B N 1
ATOM 3345 C CA . ILE B 1 138 ? -0.387 -22.75 -15.836 1 91.5 138 ILE B CA 1
ATOM 3346 C C . ILE B 1 138 ? -0.045 -21.469 -16.594 1 91.5 138 ILE B C 1
ATOM 3348 O O . ILE B 1 138 ? 0.957 -20.812 -16.297 1 91.5 138 ILE B O 1
ATOM 3352 N N . VAL B 1 139 ? -0.848 -21.141 -17.547 1 91.06 139 VAL B N 1
ATOM 3353 C CA . VAL B 1 139 ? -0.643 -19.922 -18.312 1 91.06 139 VAL B CA 1
ATOM 3354 C C . VAL B 1 139 ? -0.743 -18.703 -17.391 1 91.06 139 VAL B C 1
ATOM 3356 O O . VAL B 1 139 ? 0.061 -17.766 -17.484 1 91.06 139 VAL B O 1
ATOM 3359 N N . LEU B 1 140 ? -1.719 -18.766 -16.531 1 92.38 140 LEU B N 1
ATOM 3360 C CA . LEU B 1 140 ? -1.844 -17.703 -15.531 1 92.38 140 LEU B CA 1
ATOM 3361 C C . LEU B 1 140 ? -0.588 -17.609 -14.672 1 92.38 140 LEU B C 1
ATOM 3363 O O . LEU B 1 140 ? -0.094 -16.516 -14.398 1 92.38 140 LEU B O 1
ATOM 3367 N N . GLY B 1 141 ? -0.148 -18.734 -14.234 1 95.62 141 GLY B N 1
ATOM 3368 C CA . GLY B 1 141 ? 1.066 -18.781 -13.43 1 95.62 141 GLY B CA 1
ATOM 3369 C C . GLY B 1 141 ? 2.266 -18.172 -14.133 1 95.62 141 GLY B C 1
ATOM 3370 O O . GLY B 1 141 ? 3.043 -17.438 -13.516 1 95.62 141 GLY B O 1
ATOM 3371 N N . ILE B 1 142 ? 2.369 -18.484 -15.367 1 95.12 142 ILE B N 1
ATOM 3372 C CA . ILE B 1 142 ? 3.461 -17.922 -16.156 1 95.12 142 ILE B CA 1
ATOM 3373 C C . ILE B 1 142 ? 3.307 -16.406 -16.234 1 95.12 142 ILE B C 1
ATOM 3375 O O . ILE B 1 142 ? 4.258 -15.664 -15.977 1 95.12 142 ILE B O 1
ATOM 3379 N N . ALA B 1 143 ? 2.17 -15.984 -16.484 1 93.56 143 ALA B N 1
ATOM 3380 C CA . ALA B 1 143 ? 1.903 -14.547 -16.578 1 93.56 143 ALA B CA 1
ATOM 3381 C C . ALA B 1 143 ? 2.211 -13.844 -15.266 1 93.56 143 ALA B C 1
ATOM 3383 O O . ALA B 1 143 ? 2.861 -12.797 -15.258 1 93.56 143 ALA B O 1
ATOM 3384 N N . PHE B 1 144 ? 1.832 -14.445 -14.172 1 96.12 144 PHE B N 1
ATOM 3385 C CA . PHE B 1 144 ? 1.98 -13.852 -12.852 1 96.12 144 PHE B CA 1
ATOM 3386 C C . PHE B 1 144 ? 3.422 -13.961 -12.367 1 96.12 144 PHE B C 1
ATOM 3388 O O . PHE B 1 144 ? 3.775 -13.406 -11.328 1 96.12 144 PHE B O 1
ATOM 3395 N N . SER B 1 145 ? 4.234 -14.617 -13.172 1 97.62 145 SER B N 1
ATOM 3396 C CA . SER B 1 145 ? 5.605 -14.828 -12.719 1 97.62 145 SER B CA 1
ATOM 3397 C C . SER B 1 145 ? 6.59 -13.977 -13.523 1 97.62 145 SER B C 1
ATOM 3399 O O . SER B 1 145 ? 7.77 -13.898 -13.18 1 97.62 145 SER B O 1
ATOM 3401 N N . PHE B 1 146 ? 6.191 -13.305 -14.477 1 96.44 146 PHE B N 1
ATOM 3402 C CA . PHE B 1 146 ? 7.102 -12.602 -15.367 1 96.44 146 PHE B CA 1
ATOM 3403 C C . PHE B 1 146 ? 7.742 -11.414 -14.656 1 96.44 146 PHE B C 1
ATOM 3405 O O . PHE B 1 146 ? 8.797 -10.938 -15.07 1 96.44 146 PHE B O 1
ATOM 3412 N N . GLY B 1 147 ? 7.039 -10.914 -13.625 1 97.44 147 GLY B N 1
ATOM 3413 C CA . GLY B 1 147 ? 7.68 -9.875 -12.836 1 97.44 147 GLY B CA 1
ATOM 3414 C C . GLY B 1 147 ? 9.016 -10.305 -12.258 1 97.44 147 GLY B C 1
ATOM 3415 O O . GLY B 1 147 ? 9.883 -9.469 -11.992 1 97.44 147 GLY B O 1
ATOM 3416 N N . ILE B 1 148 ? 9.211 -11.602 -12.125 1 98.44 148 ILE B N 1
ATOM 3417 C CA . ILE B 1 148 ? 10.398 -12.148 -11.484 1 98.44 148 ILE B CA 1
ATOM 3418 C C . ILE B 1 148 ? 11.609 -11.961 -12.406 1 98.44 148 ILE B C 1
ATOM 3420 O O . ILE B 1 148 ? 12.562 -11.258 -12.055 1 98.44 148 ILE B O 1
ATOM 3424 N N . PRO B 1 149 ? 11.578 -12.5 -13.633 1 98.25 149 PRO B N 1
ATOM 3425 C CA . PRO B 1 149 ? 12.742 -12.258 -14.484 1 98.25 149 PRO B CA 1
ATOM 3426 C C . PRO B 1 149 ? 12.922 -10.781 -14.828 1 98.25 149 PRO B C 1
ATOM 3428 O O . PRO B 1 149 ? 14.055 -10.32 -15 1 98.25 149 PRO B O 1
ATOM 3431 N N . MET B 1 150 ? 11.867 -10.023 -14.93 1 98.38 150 MET B N 1
ATOM 3432 C CA . MET B 1 150 ? 11.969 -8.594 -15.203 1 98.38 150 MET B CA 1
ATOM 3433 C C . MET B 1 150 ? 12.703 -7.871 -14.078 1 98.38 150 MET B C 1
ATOM 3435 O O . MET B 1 150 ? 13.484 -6.949 -14.336 1 98.38 150 MET B O 1
ATOM 3439 N N . ALA B 1 151 ? 12.477 -8.273 -12.859 1 98.62 151 ALA B N 1
ATOM 3440 C CA . ALA B 1 151 ? 13.188 -7.68 -11.734 1 98.62 151 ALA B CA 1
ATOM 3441 C C . ALA B 1 151 ? 14.68 -7.969 -11.812 1 98.62 151 ALA B C 1
ATOM 3443 O O . ALA B 1 151 ? 15.508 -7.078 -11.602 1 98.62 151 ALA B O 1
ATOM 3444 N N . PHE B 1 152 ? 15.031 -9.219 -12.164 1 98.69 152 PHE B N 1
ATOM 3445 C CA . PHE B 1 152 ? 16.438 -9.602 -12.234 1 98.69 152 PHE B CA 1
ATOM 3446 C C . PHE B 1 152 ? 17.141 -8.883 -13.375 1 98.69 152 PHE B C 1
ATOM 3448 O O . PHE B 1 152 ? 18.312 -8.508 -13.25 1 98.69 152 PHE B O 1
ATOM 3455 N N . THR B 1 153 ? 16.422 -8.633 -14.484 1 98.38 153 THR B N 1
ATOM 3456 C CA . THR B 1 153 ? 17.016 -7.875 -15.57 1 98.38 153 THR B CA 1
ATOM 3457 C C . THR B 1 153 ? 17.125 -6.398 -15.211 1 98.38 153 THR B C 1
ATOM 3459 O O . THR B 1 153 ? 18.156 -5.762 -15.469 1 98.38 153 THR B O 1
ATOM 3462 N N . ALA B 1 154 ? 16.094 -5.867 -14.609 1 98.44 154 ALA B N 1
ATOM 3463 C CA . ALA B 1 154 ? 16.078 -4.445 -14.266 1 98.44 154 ALA B CA 1
ATOM 3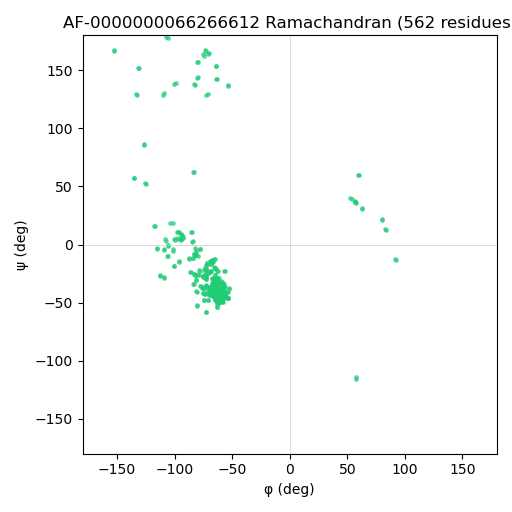464 C C . ALA B 1 154 ? 17.219 -4.098 -13.32 1 98.44 154 ALA B C 1
ATOM 3466 O O . ALA B 1 154 ? 17.781 -3.008 -13.398 1 98.44 154 ALA B O 1
ATOM 3467 N N . LEU B 1 155 ? 17.562 -5.074 -12.461 1 98.38 155 LEU B N 1
ATOM 3468 C CA . LEU B 1 155 ? 18.594 -4.836 -11.461 1 98.38 155 LEU B CA 1
ATOM 3469 C C . LEU B 1 155 ? 19.922 -5.422 -11.906 1 98.38 155 LEU B C 1
ATOM 3471 O O . LEU B 1 155 ? 20.875 -5.465 -11.125 1 98.38 155 LEU B O 1
ATOM 3475 N N . GLU B 1 156 ? 20 -5.977 -13.133 1 97.44 156 GLU B N 1
ATOM 3476 C CA . GLU B 1 156 ? 21.203 -6.516 -13.742 1 97.44 156 GLU B CA 1
ATOM 3477 C C . GLU B 1 156 ? 21.828 -7.59 -12.859 1 97.44 156 GLU B C 1
ATOM 3479 O O . GLU B 1 156 ? 23.047 -7.617 -12.672 1 97.44 156 GLU B O 1
ATOM 3484 N N . SER B 1 157 ? 20.906 -8.367 -12.234 1 97.19 157 SER B N 1
ATOM 3485 C CA . SER B 1 157 ? 21.359 -9.5 -11.43 1 97.19 157 SER B CA 1
ATOM 3486 C C . SER B 1 157 ? 21.641 -10.719 -12.297 1 97.19 157 SER B C 1
ATOM 3488 O O . SER B 1 157 ? 20.875 -11.039 -13.195 1 97.19 157 SER B O 1
ATOM 3490 N N . ASP B 1 158 ? 22.734 -11.422 -12.039 1 96.31 158 ASP B N 1
ATOM 3491 C CA . ASP B 1 158 ? 23.125 -12.586 -12.828 1 96.31 158 ASP B CA 1
ATOM 3492 C C . ASP B 1 158 ? 22.672 -13.883 -12.148 1 96.31 158 ASP B C 1
ATOM 3494 O O . ASP B 1 158 ? 23.047 -14.977 -12.578 1 96.31 158 ASP B O 1
ATOM 3498 N N . GLN B 1 159 ? 21.844 -13.789 -11.117 1 97.44 159 GLN B N 1
ATOM 3499 C CA . GLN B 1 159 ? 21.391 -14.961 -10.367 1 97.44 159 GLN B CA 1
ATOM 3500 C C . GLN B 1 159 ? 20.219 -15.641 -11.055 1 97.44 159 GLN B C 1
ATOM 3502 O O . GLN B 1 159 ? 19.188 -15.875 -10.43 1 97.44 159 GLN B O 1
ATOM 3507 N N . TRP B 1 160 ? 20.469 -16.109 -12.242 1 97.62 160 TRP B N 1
ATOM 3508 C CA . TRP B 1 160 ? 19.406 -16.609 -13.086 1 97.62 160 TRP B CA 1
ATOM 3509 C C . TRP B 1 160 ? 18.891 -17.953 -12.578 1 97.62 160 TRP B C 1
ATOM 3511 O O . TRP B 1 160 ? 17.734 -18.312 -12.766 1 97.62 160 TRP B O 1
ATOM 3521 N N . PHE B 1 161 ? 19.797 -18.703 -11.938 1 98.31 161 PHE B N 1
ATOM 3522 C CA . PHE B 1 161 ? 19.344 -19.969 -11.352 1 98.31 161 PHE B CA 1
ATOM 3523 C C . PHE B 1 161 ? 18.297 -19.719 -10.281 1 98.31 161 PHE B C 1
ATOM 3525 O O . PHE B 1 161 ? 17.266 -20.391 -10.258 1 98.31 161 PHE B O 1
ATOM 3532 N N . ILE B 1 162 ? 18.531 -18.75 -9.445 1 98.56 162 ILE B N 1
ATOM 3533 C CA . ILE B 1 162 ? 17.594 -18.391 -8.391 1 98.56 162 ILE B CA 1
ATOM 3534 C C . ILE B 1 162 ? 16.312 -17.828 -9.016 1 98.56 162 ILE B C 1
ATOM 3536 O O . ILE B 1 162 ? 15.211 -18.156 -8.578 1 98.56 162 ILE B O 1
ATOM 3540 N N . ALA B 1 163 ? 16.438 -17.016 -10.016 1 98.56 163 ALA B N 1
ATOM 3541 C CA . ALA B 1 163 ? 15.281 -16.484 -10.719 1 98.56 163 ALA B CA 1
ATOM 3542 C C . ALA B 1 163 ? 14.398 -17.594 -11.266 1 98.56 163 ALA B C 1
ATOM 3544 O O . ALA B 1 163 ? 13.172 -17.531 -11.172 1 98.56 163 ALA B O 1
ATOM 3545 N N . GLY B 1 164 ? 15.055 -18.609 -11.852 1 98.62 164 GLY B N 1
ATOM 3546 C CA . GLY B 1 164 ? 14.328 -19.75 -12.391 1 98.62 164 GLY B CA 1
ATOM 3547 C C . GLY B 1 164 ? 13.57 -20.531 -11.336 1 98.62 164 GLY B C 1
ATOM 3548 O O . GLY B 1 164 ? 12.414 -20.922 -11.547 1 98.62 164 GLY B O 1
ATOM 3549 N N . LEU B 1 165 ? 14.227 -20.734 -10.219 1 98.75 165 LEU B N 1
ATOM 3550 C CA . LEU B 1 165 ? 13.578 -21.438 -9.125 1 98.75 165 LEU B CA 1
ATOM 3551 C C . LEU B 1 165 ? 12.375 -20.656 -8.602 1 98.75 165 LEU B C 1
ATOM 3553 O O . LEU B 1 165 ? 11.328 -21.234 -8.312 1 98.75 165 LEU B O 1
ATOM 3557 N N . LEU B 1 166 ? 12.609 -19.344 -8.484 1 98.75 166 LEU B N 1
ATOM 3558 C CA . LEU B 1 166 ? 11.531 -18.484 -8.008 1 98.75 166 LEU B CA 1
ATOM 3559 C C . LEU B 1 166 ? 10.367 -18.484 -8.992 1 98.75 166 LEU B C 1
ATOM 3561 O O . LEU B 1 166 ? 9.203 -18.5 -8.586 1 98.75 166 LEU B O 1
ATOM 3565 N N . PHE B 1 167 ? 10.656 -18.438 -10.258 1 98.62 167 PHE B N 1
ATOM 3566 C CA . PHE B 1 167 ? 9.672 -18.484 -11.328 1 98.62 167 PHE B CA 1
ATOM 3567 C C . PHE B 1 167 ? 8.852 -19.766 -11.258 1 98.62 167 PHE B C 1
ATOM 3569 O O . PHE B 1 167 ? 7.617 -19.719 -11.289 1 98.62 167 PHE B O 1
ATOM 3576 N N . LEU B 1 168 ? 9.547 -20.859 -11.102 1 98.62 168 LEU B N 1
ATOM 3577 C CA . LEU B 1 168 ? 8.875 -22.156 -11.016 1 98.62 168 LEU B CA 1
ATOM 3578 C C . LEU B 1 168 ? 8.031 -22.25 -9.75 1 98.62 168 LEU B C 1
ATOM 3580 O O . LEU B 1 168 ? 6.902 -22.734 -9.789 1 98.62 168 LEU B O 1
ATOM 3584 N N . ALA B 1 169 ? 8.594 -21.812 -8.641 1 98.75 169 ALA B N 1
ATOM 3585 C CA . ALA B 1 169 ? 7.855 -21.828 -7.379 1 98.75 169 ALA B CA 1
ATOM 3586 C C . ALA B 1 169 ? 6.551 -21.047 -7.492 1 98.75 169 ALA B C 1
ATOM 3588 O O . ALA B 1 169 ? 5.504 -21.5 -7.023 1 98.75 169 ALA B O 1
ATOM 3589 N N . ASN B 1 170 ? 6.629 -19.891 -8.102 1 98.75 170 ASN B N 1
ATOM 3590 C CA . ASN B 1 170 ? 5.434 -19.062 -8.211 1 98.75 170 ASN B CA 1
ATOM 3591 C C . ASN B 1 170 ? 4.406 -19.672 -9.156 1 98.75 170 ASN B C 1
ATOM 3593 O O . ASN B 1 170 ? 3.199 -19.547 -8.93 1 98.75 170 ASN B O 1
ATOM 3597 N N . ILE B 1 171 ? 4.852 -20.297 -10.258 1 98.19 171 ILE B N 1
ATOM 3598 C CA . ILE B 1 171 ? 3.924 -20.984 -11.148 1 98.19 171 ILE B CA 1
ATOM 3599 C C . 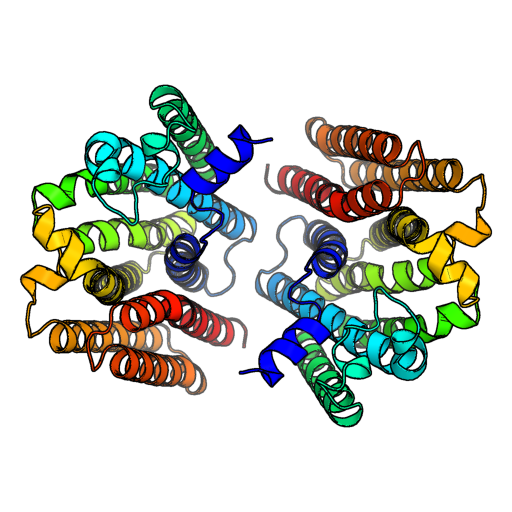ILE B 1 171 ? 3.168 -22.062 -10.383 1 98.19 171 ILE B C 1
ATOM 3601 O O . ILE B 1 171 ? 1.938 -22.141 -10.445 1 98.19 171 ILE B O 1
ATOM 3605 N N . LEU B 1 172 ? 3.926 -22.875 -9.656 1 98.5 172 LEU B N 1
ATOM 3606 C CA . LEU B 1 172 ? 3.303 -23.953 -8.891 1 98.5 172 LEU B CA 1
ATOM 3607 C C . LEU B 1 172 ? 2.338 -23.391 -7.852 1 98.5 172 LEU B C 1
ATOM 3609 O O . LEU B 1 172 ? 1.233 -2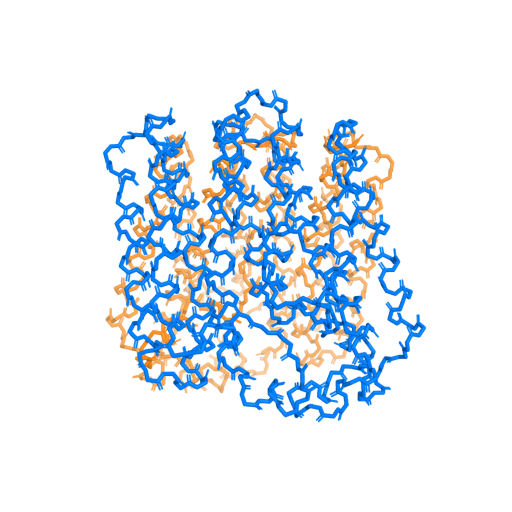3.922 -7.68 1 98.5 172 LEU B O 1
ATOM 3613 N N . TRP B 1 173 ? 2.762 -22.344 -7.152 1 98.62 173 TRP B N 1
ATOM 3614 C CA . TRP B 1 173 ? 1.916 -21.688 -6.164 1 98.62 173 TRP B CA 1
ATOM 3615 C C . TRP B 1 173 ? 0.653 -21.125 -6.812 1 98.62 173 TRP B C 1
ATOM 3617 O O . TRP B 1 173 ? -0.446 -21.281 -6.273 1 98.62 173 TRP B O 1
ATOM 3627 N N . THR B 1 174 ? 0.781 -20.531 -7.965 1 98.06 174 THR B N 1
ATOM 3628 C CA . THR B 1 174 ? -0.352 -19.969 -8.688 1 98.06 174 THR B CA 1
ATOM 3629 C C . THR B 1 174 ? -1.345 -21.047 -9.086 1 98.06 174 THR B C 1
ATOM 3631 O O . THR B 1 174 ? -2.555 -20.891 -8.906 1 98.06 174 THR B O 1
ATOM 3634 N N . VAL B 1 175 ? -0.822 -22.125 -9.602 1 96.38 175 VAL B N 1
ATOM 3635 C CA . VAL B 1 175 ? -1.702 -23.234 -9.977 1 96.38 175 VAL B CA 1
ATOM 3636 C C . VAL B 1 175 ? -2.463 -23.734 -8.75 1 96.38 175 VAL B C 1
ATOM 3638 O O . VAL B 1 175 ? -3.662 -24 -8.82 1 96.38 175 VAL B O 1
ATOM 3641 N N . ALA B 1 176 ? -1.796 -23.797 -7.664 1 97.44 176 ALA B N 1
ATOM 3642 C CA . ALA B 1 176 ? -2.426 -24.266 -6.43 1 97.44 176 ALA B CA 1
ATOM 3643 C C . ALA B 1 176 ? -3.555 -23.344 -6.004 1 97.44 176 ALA B C 1
ATOM 3645 O O . ALA B 1 176 ? -4.695 -23.766 -5.824 1 97.44 176 ALA B O 1
ATOM 3646 N N . TYR B 1 177 ? -3.209 -22 -5.883 1 97.5 177 TYR B N 1
ATOM 3647 C CA . TYR B 1 177 ? -4.242 -21.125 -5.328 1 97.5 177 TYR B CA 1
ATOM 3648 C C . TYR B 1 177 ? -5.336 -20.859 -6.355 1 97.5 177 TYR B C 1
ATOM 3650 O O . TYR B 1 177 ? -6.492 -20.609 -5.992 1 97.5 177 TYR B O 1
ATOM 3658 N N . ASP B 1 178 ? -4.996 -20.906 -7.641 1 94.94 178 ASP B N 1
ATOM 3659 C CA . ASP B 1 178 ? -6.047 -20.703 -8.633 1 94.94 178 ASP B CA 1
ATOM 3660 C C . ASP B 1 178 ? -6.938 -21.938 -8.758 1 94.94 178 ASP B C 1
ATOM 3662 O O . ASP B 1 178 ? -8.07 -21.844 -9.242 1 94.94 178 ASP B O 1
ATOM 3666 N N . THR B 1 179 ? -6.41 -23.109 -8.453 1 94.44 179 THR B N 1
ATOM 3667 C CA . THR B 1 179 ? -7.266 -24.281 -8.359 1 94.44 179 THR B CA 1
ATOM 3668 C C . THR B 1 179 ? -8.273 -24.141 -7.227 1 94.44 179 THR B C 1
ATOM 3670 O O . THR B 1 179 ? -9.43 -24.531 -7.363 1 94.44 179 THR B O 1
ATOM 3673 N N . GLU B 1 180 ? -7.832 -23.578 -6.098 1 95.31 180 GLU B N 1
ATOM 3674 C CA . GLU B 1 180 ? -8.773 -23.281 -5.027 1 95.31 180 GLU B CA 1
ATOM 3675 C C . GLU B 1 180 ? -9.891 -22.359 -5.52 1 95.31 180 GLU B C 1
ATOM 3677 O O . GLU B 1 180 ? -11.062 -22.562 -5.188 1 95.31 180 GLU B O 1
ATOM 3682 N N . TYR B 1 181 ? -9.492 -21.391 -6.273 1 91.81 181 TYR B N 1
ATOM 3683 C CA . TYR B 1 181 ? -10.453 -20.469 -6.848 1 91.81 181 TYR B CA 1
ATOM 3684 C C . TYR B 1 181 ? -11.438 -21.188 -7.762 1 91.81 181 TYR B C 1
ATOM 3686 O O . TYR B 1 181 ? -12.641 -20.938 -7.707 1 91.81 181 TYR B O 1
ATOM 3694 N N . ALA B 1 182 ? -10.93 -22.062 -8.625 1 88.62 182 ALA B N 1
ATOM 3695 C CA . ALA B 1 182 ? -11.75 -22.828 -9.562 1 88.62 182 ALA B CA 1
ATOM 3696 C C . ALA B 1 182 ? -12.695 -23.781 -8.828 1 88.62 182 ALA B C 1
ATOM 3698 O O . ALA B 1 182 ? -13.805 -24.031 -9.289 1 88.62 182 ALA B O 1
ATOM 3699 N N . MET B 1 183 ? -12.281 -24.266 -7.711 1 90.38 183 MET B N 1
ATOM 3700 C CA . MET B 1 183 ? -13.133 -25.125 -6.902 1 90.38 183 MET B CA 1
ATOM 3701 C C . MET B 1 183 ? -14.359 -24.375 -6.406 1 90.38 183 MET B C 1
ATOM 3703 O O . MET B 1 183 ? -15.445 -24.953 -6.293 1 90.38 183 MET B O 1
ATOM 3707 N N . ALA B 1 184 ? -14.188 -23.125 -6.176 1 87.62 184 ALA B N 1
ATOM 3708 C CA . ALA B 1 184 ? -15.289 -22.297 -5.703 1 87.62 184 ALA B CA 1
ATOM 3709 C C . ALA B 1 184 ? -16.344 -22.125 -6.789 1 87.62 184 ALA B C 1
ATOM 3711 O O . ALA B 1 184 ? -17.531 -21.938 -6.488 1 87.62 184 ALA B O 1
ATOM 3712 N N . ASP B 1 185 ? -15.961 -22.297 -8.016 1 82.88 185 ASP B N 1
ATOM 3713 C CA . ASP B 1 185 ? -16.875 -22.062 -9.141 1 82.88 185 ASP B CA 1
ATOM 3714 C C . ASP B 1 185 ? -17.109 -23.359 -9.922 1 82.88 185 ASP B C 1
ATOM 3716 O O . ASP B 1 185 ? -17.609 -23.328 -11.047 1 82.88 185 ASP B O 1
ATOM 3720 N N . ARG B 1 186 ? -16.812 -24.391 -9.438 1 83.06 186 ARG B N 1
ATOM 3721 C CA . ARG B 1 186 ? -16.797 -25.656 -10.172 1 83.06 186 ARG B CA 1
ATOM 3722 C C . ARG B 1 186 ? -18.156 -25.953 -10.789 1 83.06 186 ARG B C 1
ATOM 3724 O O . ARG B 1 186 ? -18.25 -26.297 -11.969 1 83.06 186 ARG B O 1
ATOM 3731 N N . GLU B 1 187 ? -19.219 -25.797 -10.07 1 80.81 187 GLU B N 1
ATOM 3732 C CA . GLU B 1 187 ? -20.562 -26.125 -10.547 1 80.81 187 GLU B CA 1
ATOM 3733 C C . GLU B 1 187 ? -20.953 -25.234 -11.719 1 80.81 187 GLU B C 1
ATOM 3735 O O . GLU B 1 187 ? -21.5 -25.719 -12.719 1 80.81 187 GLU B O 1
ATOM 3740 N N . ASP B 1 188 ? -20.609 -24.016 -11.602 1 76.56 188 ASP B N 1
ATOM 3741 C CA . ASP B 1 188 ? -20.969 -23.062 -12.656 1 76.56 188 ASP B CA 1
ATOM 3742 C C . ASP B 1 188 ? -20.109 -23.297 -13.898 1 76.56 188 ASP B C 1
ATOM 3744 O O . ASP B 1 188 ? -20.594 -23.188 -15.023 1 76.56 188 ASP B O 1
ATOM 3748 N N . ASP B 1 189 ? -18.922 -23.641 -13.672 1 76.38 189 ASP B N 1
ATOM 3749 C CA . ASP B 1 189 ? -18 -23.859 -14.781 1 76.38 189 ASP B CA 1
ATOM 3750 C C . ASP B 1 189 ? -18.375 -25.109 -15.578 1 76.38 189 ASP B C 1
ATOM 3752 O O . ASP B 1 189 ? -18.281 -25.125 -16.812 1 76.38 189 ASP B O 1
ATOM 3756 N N . LEU B 1 190 ? -18.812 -26.062 -14.984 1 73.94 190 LEU B N 1
ATOM 3757 C CA . LEU B 1 190 ? -19.25 -27.297 -15.633 1 73.94 190 LEU B CA 1
ATOM 3758 C C . LEU B 1 190 ? -20.469 -27.031 -16.516 1 73.94 190 LEU B C 1
ATOM 3760 O O . LEU B 1 190 ? -20.578 -27.578 -17.609 1 73.94 190 LEU B O 1
ATOM 3764 N N . LYS B 1 191 ? -21.312 -26.203 -16.047 1 76.38 191 LYS B N 1
ATOM 3765 C CA . LYS B 1 191 ? -22.562 -25.906 -16.75 1 76.38 191 LYS B CA 1
ATOM 3766 C C . LYS B 1 191 ? -22.281 -25.188 -18.078 1 76.38 191 LYS B C 1
ATOM 3768 O O . LYS B 1 191 ? -23.016 -25.359 -19.047 1 76.38 191 LYS B O 1
ATOM 3773 N N . ILE B 1 192 ? -21.188 -24.453 -18.047 1 72.56 192 ILE B N 1
ATOM 3774 C CA . ILE B 1 192 ? -20.953 -23.641 -19.25 1 72.56 192 ILE B CA 1
ATOM 3775 C C . ILE B 1 192 ? -19.781 -24.219 -20.031 1 72.56 192 ILE B C 1
ATOM 3777 O O . ILE B 1 192 ? -19.312 -23.594 -20.984 1 72.56 192 ILE B O 1
ATOM 3781 N N . GLY B 1 193 ? -19.203 -25.344 -19.641 1 69.19 193 GLY B N 1
ATOM 3782 C CA . GLY B 1 193 ? -18.203 -26.062 -20.406 1 69.19 193 GLY B CA 1
ATOM 3783 C C . GLY B 1 193 ? -16.812 -25.469 -20.281 1 69.19 193 GLY B C 1
ATOM 3784 O O . GLY B 1 193 ? -16 -25.594 -21.219 1 69.19 193 GLY B O 1
ATOM 3785 N N . LEU B 1 194 ? -16.594 -24.75 -19.281 1 69 194 LEU B N 1
ATOM 3786 C CA . LEU B 1 194 ? -15.258 -24.188 -19.078 1 69 194 LEU B CA 1
ATOM 3787 C C . LEU B 1 194 ? -14.328 -25.234 -18.469 1 69 194 LEU B C 1
ATOM 3789 O O . LEU B 1 194 ? -14.766 -26.109 -17.719 1 69 194 LEU B O 1
ATOM 3793 N N . GLN B 1 195 ? -13.062 -25.109 -18.969 1 73.94 195 GLN B N 1
ATOM 3794 C CA . GLN B 1 195 ? -12.07 -26.047 -18.453 1 73.94 195 GLN B CA 1
ATOM 3795 C C . GLN B 1 195 ? -11.219 -25.406 -17.359 1 73.94 195 GLN B C 1
ATOM 3797 O O . GLN B 1 195 ? -10.977 -24.188 -17.391 1 73.94 195 GLN B O 1
ATOM 3802 N N . SER B 1 196 ? -10.969 -26.234 -16.312 1 75.69 196 SER B N 1
ATOM 3803 C CA . SER B 1 196 ? -10.109 -25.781 -15.227 1 75.69 196 SER B CA 1
ATOM 3804 C C . SER B 1 196 ? -9.422 -26.953 -14.539 1 75.69 196 SER B C 1
ATOM 3806 O O . SER B 1 196 ? -9.766 -28.109 -14.789 1 75.69 196 SER B O 1
ATOM 3808 N N . THR B 1 197 ? -8.477 -26.609 -13.758 1 79.62 197 THR B N 1
ATOM 3809 C CA . THR B 1 197 ? -7.773 -27.656 -13.008 1 79.62 197 THR B CA 1
ATOM 3810 C C . THR B 1 197 ? -8.711 -28.328 -12.016 1 79.62 197 THR B C 1
ATOM 3812 O O . THR B 1 197 ? -8.57 -29.516 -11.727 1 79.62 197 THR B O 1
ATOM 3815 N N . ALA B 1 198 ? -9.594 -27.578 -11.531 1 80.31 198 ALA B N 1
ATOM 3816 C CA . ALA B 1 198 ? -10.555 -28.172 -10.602 1 80.31 198 ALA B CA 1
ATOM 3817 C C . ALA B 1 198 ? -11.344 -29.297 -11.266 1 80.31 198 ALA B C 1
ATOM 3819 O O . ALA B 1 198 ? -11.672 -30.297 -10.625 1 80.31 198 ALA B O 1
ATOM 3820 N N . ILE B 1 199 ? -11.57 -29.125 -12.5 1 76.81 199 ILE B N 1
ATOM 3821 C CA . ILE B 1 199 ? -12.305 -30.125 -13.266 1 76.81 199 ILE B CA 1
ATOM 3822 C C . ILE B 1 199 ? -11.367 -31.25 -13.672 1 76.81 199 ILE B C 1
ATOM 3824 O O . ILE B 1 199 ? -11.727 -32.438 -13.562 1 76.81 199 ILE B O 1
ATOM 3828 N N . LEU B 1 200 ? -10.203 -30.875 -14.039 1 77.88 200 LEU B N 1
ATOM 3829 C CA . LEU B 1 200 ? -9.219 -31.859 -14.484 1 77.88 200 LEU B CA 1
ATOM 3830 C C . LEU B 1 200 ? -8.844 -32.812 -13.344 1 77.88 200 LEU B C 1
ATOM 3832 O O . LEU B 1 200 ? -8.805 -34 -13.531 1 77.88 200 LEU B O 1
ATOM 3836 N N . PHE B 1 201 ? -8.664 -32.188 -12.148 1 84.25 201 PHE B N 1
ATOM 3837 C CA . PHE B 1 201 ? -8.219 -32.969 -11.016 1 84.25 201 PHE B CA 1
ATOM 3838 C C . PHE B 1 201 ? -9.391 -33.75 -10.406 1 84.25 201 PHE B C 1
ATOM 3840 O O . PHE B 1 201 ? -9.188 -34.75 -9.742 1 84.25 201 PHE B O 1
ATOM 3847 N N . GLY B 1 202 ? -10.547 -33.25 -10.586 1 83.31 202 GLY B N 1
ATOM 3848 C CA . GLY B 1 202 ? -11.734 -33.938 -10.102 1 83.31 202 GLY B CA 1
ATOM 3849 C C . GLY B 1 202 ? -11.695 -34.188 -8.602 1 83.31 202 GLY B C 1
ATOM 3850 O O . GLY B 1 202 ? -11.539 -33.25 -7.812 1 83.31 202 GLY B O 1
ATOM 3851 N N . ARG B 1 203 ? -11.656 -35.5 -8.258 1 84.88 203 ARG B N 1
ATOM 3852 C CA . ARG B 1 203 ? -11.68 -35.875 -6.852 1 84.88 203 ARG B CA 1
ATOM 3853 C C . ARG B 1 203 ? -10.305 -35.719 -6.211 1 84.88 203 ARG B C 1
ATOM 3855 O O . ARG B 1 203 ? -10.18 -35.75 -4.988 1 84.88 203 ARG B O 1
ATOM 3862 N N . PHE B 1 204 ? -9.305 -35.469 -7.074 1 90.69 204 PHE B N 1
ATOM 3863 C CA . PHE B 1 204 ? -7.941 -35.375 -6.562 1 90.69 204 PHE B CA 1
ATOM 3864 C C . PHE B 1 204 ? -7.5 -33.938 -6.438 1 90.69 204 PHE B C 1
ATOM 3866 O O . PHE B 1 204 ? -6.305 -33.625 -6.344 1 90.69 204 PHE B O 1
ATOM 3873 N N . ASP B 1 205 ? -8.422 -33.031 -6.426 1 93.06 205 ASP B N 1
ATOM 3874 C CA . ASP B 1 205 ? -8.094 -31.609 -6.387 1 93.06 205 ASP B CA 1
ATOM 3875 C C . ASP B 1 205 ? -7.328 -31.25 -5.113 1 93.06 205 ASP B C 1
ATOM 3877 O O . ASP B 1 205 ? -6.293 -30.594 -5.168 1 93.06 205 ASP B O 1
ATOM 3881 N N . ARG B 1 206 ? -7.723 -31.844 -3.998 1 94.81 206 ARG B N 1
ATOM 3882 C CA . ARG B 1 206 ? -7.059 -31.531 -2.734 1 94.81 206 ARG B CA 1
ATOM 3883 C C . ARG B 1 206 ? -5.641 -32.094 -2.711 1 94.81 206 ARG B C 1
ATOM 3885 O O . ARG B 1 206 ? -4.715 -31.438 -2.236 1 94.81 206 ARG B O 1
ATOM 3892 N N . LEU B 1 207 ? -5.559 -33.281 -3.195 1 95.44 207 LEU B N 1
ATOM 3893 C CA . LEU B 1 207 ? -4.238 -33.906 -3.258 1 95.44 207 LEU B CA 1
ATOM 3894 C C . LEU B 1 207 ? -3.307 -33.094 -4.168 1 95.44 207 LEU B C 1
ATOM 3896 O O . LEU B 1 207 ? -2.146 -32.875 -3.818 1 95.44 207 LEU B O 1
ATOM 3900 N N . ALA B 1 208 ? -3.789 -32.75 -5.309 1 95.94 208 ALA B N 1
ATOM 3901 C CA . ALA B 1 208 ? -2.994 -31.969 -6.258 1 95.94 208 ALA B CA 1
ATOM 3902 C C . ALA B 1 208 ? -2.545 -30.641 -5.645 1 95.94 208 ALA B C 1
ATOM 3904 O O . ALA B 1 208 ? -1.376 -30.266 -5.754 1 95.94 208 ALA B O 1
ATOM 3905 N N . ILE B 1 209 ? -3.461 -29.953 -4.961 1 97.5 209 ILE B N 1
ATOM 3906 C CA . ILE B 1 209 ? -3.15 -28.688 -4.316 1 97.5 209 ILE B CA 1
ATOM 3907 C C . ILE B 1 209 ? -2.066 -28.891 -3.26 1 97.5 209 ILE B C 1
ATOM 3909 O O . ILE B 1 209 ? -1.098 -28.141 -3.197 1 97.5 209 ILE B O 1
ATOM 3913 N N . GLY B 1 210 ? -2.229 -29.938 -2.488 1 97.69 210 GLY B N 1
ATOM 3914 C CA . GLY B 1 210 ? -1.245 -30.25 -1.46 1 97.69 210 GLY B CA 1
ATOM 3915 C C . GLY B 1 210 ? 0.143 -30.5 -2.016 1 97.69 210 GLY B C 1
ATOM 3916 O O . GLY B 1 210 ? 1.134 -30 -1.482 1 97.69 210 GLY B O 1
ATOM 3917 N N . LEU B 1 211 ? 0.206 -31.25 -3.041 1 97.81 211 LEU B N 1
ATOM 3918 C CA . LEU B 1 211 ? 1.486 -31.562 -3.664 1 97.81 211 LEU B CA 1
ATOM 3919 C C . LEU B 1 211 ? 2.133 -30.312 -4.25 1 97.81 211 LEU B C 1
ATOM 3921 O O . LEU B 1 211 ? 3.346 -30.125 -4.133 1 97.81 211 LEU B O 1
ATOM 3925 N N . LEU B 1 212 ? 1.323 -29.516 -4.871 1 98.12 212 LEU B N 1
ATOM 3926 C CA . LEU B 1 212 ? 1.822 -28.266 -5.438 1 98.12 212 LEU B CA 1
ATOM 3927 C C . LEU B 1 212 ? 2.32 -27.328 -4.34 1 98.12 212 LEU B C 1
ATOM 3929 O O . LEU B 1 212 ? 3.355 -26.688 -4.492 1 98.12 212 LEU B O 1
ATOM 3933 N N . GLN B 1 213 ? 1.62 -27.281 -3.244 1 98.44 213 GLN B N 1
ATOM 3934 C CA . GLN B 1 213 ? 2.02 -26.453 -2.107 1 98.44 213 GLN B CA 1
ATOM 3935 C C . GLN B 1 213 ? 3.334 -26.938 -1.507 1 98.44 213 GLN B C 1
ATOM 3937 O O . GLN B 1 213 ? 4.215 -26.141 -1.187 1 98.44 213 GLN B O 1
ATOM 3942 N N . LEU B 1 214 ? 3.475 -28.234 -1.391 1 98.44 214 LEU B N 1
ATOM 3943 C CA . LEU B 1 214 ? 4.707 -28.812 -0.854 1 98.44 214 LEU B CA 1
ATOM 3944 C C . LEU B 1 214 ? 5.879 -28.547 -1.791 1 98.44 214 LEU B C 1
ATOM 3946 O O . LEU B 1 214 ? 6.988 -28.25 -1.337 1 98.44 214 LEU B O 1
ATOM 3950 N N . ALA B 1 215 ? 5.617 -28.703 -3.068 1 98.62 215 ALA B N 1
ATOM 3951 C CA . ALA B 1 215 ? 6.652 -28.406 -4.055 1 98.62 215 ALA B CA 1
ATOM 3952 C C . ALA B 1 215 ? 7.07 -26.938 -3.992 1 98.62 215 ALA B C 1
ATOM 3954 O O . ALA B 1 215 ? 8.258 -26.625 -4.102 1 98.62 215 ALA B O 1
ATOM 3955 N N . THR B 1 216 ? 6.066 -26.062 -3.842 1 98.69 216 THR B N 1
ATOM 3956 C CA . THR B 1 216 ? 6.355 -24.641 -3.689 1 98.69 216 THR B CA 1
ATOM 3957 C C . THR B 1 216 ? 7.242 -24.391 -2.473 1 98.69 216 THR B C 1
ATOM 3959 O O . THR B 1 216 ? 8.242 -23.672 -2.561 1 98.69 216 THR B O 1
ATOM 3962 N N . LEU B 1 217 ? 6.922 -25 -1.381 1 98.44 217 LEU B N 1
ATOM 3963 C CA . LEU B 1 217 ? 7.676 -24.859 -0.141 1 98.44 217 LEU B CA 1
ATOM 3964 C C . LEU B 1 217 ? 9.109 -25.359 -0.315 1 98.44 217 LEU B C 1
ATOM 3966 O O . LEU B 1 217 ? 10.047 -24.719 0.166 1 98.44 217 LEU B O 1
ATOM 3970 N N . ALA B 1 218 ? 9.25 -26.453 -0.978 1 98.5 218 ALA B N 1
ATOM 3971 C CA . ALA B 1 218 ? 10.57 -27.031 -1.213 1 98.5 218 ALA B CA 1
ATOM 3972 C C . ALA B 1 218 ? 11.438 -26.094 -2.049 1 98.5 218 ALA B C 1
ATOM 3974 O O . ALA B 1 218 ? 12.617 -25.906 -1.75 1 98.5 218 ALA B O 1
ATOM 3975 N N . LEU B 1 219 ? 10.828 -25.562 -3.059 1 98.75 219 LEU B N 1
ATOM 3976 C CA . LEU B 1 219 ? 11.57 -24.656 -3.93 1 98.75 219 LEU B CA 1
ATOM 3977 C C . LEU B 1 219 ? 11.938 -23.375 -3.195 1 98.75 219 LEU B C 1
ATOM 3979 O O . LEU B 1 219 ? 13.055 -22.875 -3.326 1 98.75 219 LEU B O 1
ATOM 3983 N N . LEU B 1 220 ? 11.031 -22.781 -2.408 1 98.56 220 LEU B N 1
ATOM 3984 C CA . LEU B 1 220 ? 11.328 -21.578 -1.622 1 98.56 220 LEU B CA 1
ATOM 3985 C C . LEU B 1 220 ? 12.414 -21.875 -0.59 1 98.56 220 LEU B C 1
ATOM 3987 O O . LEU B 1 220 ? 13.289 -21.031 -0.35 1 98.56 220 LEU B O 1
ATOM 3991 N N . GLY B 1 221 ? 12.336 -23.078 -0.009 1 98.25 221 GLY B N 1
ATOM 3992 C CA . GLY B 1 221 ? 13.398 -23.484 0.901 1 98.25 221 GLY B CA 1
ATOM 3993 C C . GLY B 1 221 ? 14.75 -23.578 0.232 1 98.25 221 GLY B C 1
ATOM 3994 O O . GLY B 1 221 ? 15.766 -23.188 0.812 1 98.25 221 GLY B O 1
ATOM 3995 N N . TRP B 1 222 ? 14.75 -24.156 -0.953 1 98.38 222 TRP B N 1
ATOM 3996 C CA . TRP B 1 222 ? 15.984 -24.25 -1.717 1 98.38 222 TRP B CA 1
ATOM 3997 C C . TRP B 1 222 ? 16.578 -22.875 -1.985 1 98.38 222 TRP B C 1
ATOM 3999 O O . TRP B 1 222 ? 17.781 -22.672 -1.866 1 98.38 222 TRP B O 1
ATOM 4009 N N . ILE B 1 223 ? 15.773 -21.922 -2.27 1 98.38 223 ILE B N 1
ATOM 4010 C CA . ILE B 1 223 ? 16.203 -20.562 -2.527 1 98.38 223 ILE B CA 1
ATOM 4011 C C . ILE B 1 223 ? 16.797 -19.953 -1.259 1 98.38 223 ILE B C 1
ATOM 4013 O O . ILE B 1 223 ? 17.875 -19.344 -1.303 1 98.38 223 ILE B O 1
ATOM 4017 N N . LEU B 1 224 ? 16.125 -20.141 -0.133 1 97.69 224 LEU B N 1
ATOM 4018 C CA . LEU B 1 224 ? 16.641 -19.625 1.135 1 97.69 224 LEU B CA 1
ATOM 4019 C C . LEU B 1 224 ? 18 -20.219 1.447 1 97.69 224 LEU B C 1
ATOM 4021 O O . LEU B 1 224 ? 18.875 -19.531 1.979 1 97.69 224 LEU B O 1
ATOM 4025 N N . HIS B 1 225 ? 18.203 -21.469 1.102 1 97.06 225 HIS B N 1
ATOM 4026 C CA . HIS B 1 225 ? 19.5 -22.109 1.29 1 97.06 225 HIS B CA 1
ATOM 4027 C C . HIS B 1 225 ? 20.562 -21.484 0.401 1 97.06 225 HIS B C 1
ATOM 4029 O O . HIS B 1 225 ? 21.672 -21.219 0.853 1 97.06 225 HIS B O 1
ATOM 4035 N N . LEU B 1 226 ? 20.172 -21.234 -0.808 1 97.12 226 LEU B N 1
ATOM 4036 C CA . LEU B 1 226 ? 21.125 -20.703 -1.781 1 97.12 226 LEU B CA 1
ATOM 4037 C C . LEU B 1 226 ? 21.547 -19.297 -1.398 1 97.12 226 LEU B C 1
ATOM 4039 O O . LEU B 1 226 ? 22.688 -18.906 -1.653 1 97.12 226 LEU B O 1
ATOM 4043 N N . ILE B 1 227 ? 20.656 -18.531 -0.795 1 95.88 227 ILE B N 1
ATOM 4044 C CA . ILE B 1 227 ? 21.016 -17.156 -0.453 1 95.88 227 ILE B CA 1
ATOM 4045 C C . ILE B 1 227 ? 21.562 -17.109 0.97 1 95.88 227 ILE B C 1
ATOM 4047 O O . ILE B 1 227 ? 21.766 -16.031 1.534 1 95.88 227 ILE B O 1
ATOM 4051 N N . THR B 1 228 ? 21.766 -18.203 1.672 1 94.12 228 THR B N 1
ATOM 4052 C CA . THR B 1 228 ? 22.453 -18.391 2.945 1 94.12 228 THR B CA 1
ATOM 4053 C C . THR B 1 228 ? 21.797 -17.562 4.043 1 94.12 228 THR B C 1
ATOM 4055 O O . THR B 1 228 ? 22.453 -16.766 4.723 1 94.12 228 THR B O 1
ATOM 4058 N N . VAL B 1 229 ? 20.578 -17.859 4.238 1 92.12 229 VAL B N 1
ATOM 4059 C CA . VAL B 1 229 ? 19.828 -17.094 5.227 1 92.12 229 VAL B CA 1
ATOM 4060 C C . VAL B 1 229 ? 20.156 -17.609 6.629 1 92.12 229 VAL B C 1
ATOM 4062 O O . VAL B 1 229 ? 20.594 -18.75 6.793 1 92.12 229 VAL B O 1
ATOM 4065 N N . GLU B 1 230 ? 19.953 -16.781 7.645 1 91.38 230 GLU B N 1
ATOM 4066 C CA . GLU B 1 230 ? 20.094 -17.172 9.047 1 91.38 230 GLU B CA 1
ATOM 4067 C C . GLU B 1 230 ? 18.969 -18.094 9.477 1 91.38 230 GLU B C 1
ATOM 4069 O O . GLU B 1 230 ? 17.922 -18.156 8.828 1 91.38 230 GLU B O 1
ATOM 4074 N N . LEU B 1 231 ? 19.109 -18.75 10.547 1 90.44 231 LEU B N 1
ATOM 4075 C CA . LEU B 1 231 ? 18.234 -19.812 11.023 1 90.44 231 LEU B CA 1
ATOM 4076 C C . LEU B 1 231 ? 16.828 -19.281 11.289 1 90.44 231 LEU B C 1
ATOM 4078 O O . LEU B 1 231 ? 15.844 -19.938 10.984 1 90.44 231 LEU B O 1
ATOM 4082 N N . TRP B 1 232 ? 16.828 -18.078 11.758 1 90.44 232 TRP B N 1
ATOM 4083 C CA . TRP B 1 232 ? 15.523 -17.562 12.18 1 90.44 232 TRP B CA 1
ATOM 4084 C C . TRP B 1 232 ? 14.648 -17.25 10.969 1 90.44 232 TRP B C 1
ATOM 4086 O O . TRP B 1 232 ? 13.422 -17.203 11.078 1 90.44 232 TRP B O 1
ATOM 4096 N N . VAL B 1 233 ? 15.227 -17.125 9.844 1 91.81 233 VAL B N 1
ATOM 4097 C CA . VAL B 1 233 ? 14.484 -16.797 8.633 1 91.81 233 VAL B CA 1
ATOM 4098 C C . VAL B 1 233 ? 13.695 -18.016 8.164 1 91.81 233 VAL B C 1
ATOM 4100 O O . VAL B 1 233 ? 12.688 -17.875 7.469 1 91.81 233 VAL B O 1
ATOM 4103 N N . TRP B 1 234 ? 14.109 -19.172 8.586 1 95.56 234 TRP B N 1
ATOM 4104 C CA . TRP B 1 234 ? 13.406 -20.406 8.227 1 95.56 234 TRP B CA 1
ATOM 4105 C C . TRP B 1 234 ? 12.031 -20.453 8.883 1 95.56 234 TRP B C 1
ATOM 4107 O O . TRP B 1 234 ? 11.18 -21.25 8.484 1 95.56 234 TRP B O 1
ATOM 4117 N N . LEU B 1 235 ? 11.859 -19.562 9.867 1 95.81 235 LEU B N 1
ATOM 4118 C CA . LEU B 1 235 ? 10.555 -19.469 10.516 1 95.81 235 LEU B CA 1
ATOM 4119 C C . LEU B 1 235 ? 9.492 -19 9.531 1 95.81 235 LEU B C 1
ATOM 4121 O O . LEU B 1 235 ? 8.312 -19.344 9.672 1 95.81 235 LEU B O 1
ATOM 4125 N N . ALA B 1 236 ? 9.922 -18.234 8.57 1 96.75 236 ALA B N 1
ATOM 4126 C CA . ALA B 1 236 ? 8.977 -17.812 7.539 1 96.75 236 ALA B CA 1
ATOM 4127 C C . ALA B 1 236 ? 8.438 -19.016 6.77 1 96.75 236 ALA B C 1
ATOM 4129 O O . ALA B 1 236 ? 7.238 -19.078 6.469 1 96.75 236 ALA B O 1
ATOM 4130 N N . LEU B 1 237 ? 9.281 -19.984 6.465 1 97.12 237 LEU B N 1
ATOM 4131 C CA . LEU B 1 237 ? 8.852 -21.188 5.754 1 97.12 237 LEU B CA 1
ATOM 4132 C C . LEU B 1 237 ? 7.926 -22.031 6.621 1 97.12 237 LEU B C 1
ATOM 4134 O O . LEU B 1 237 ? 6.969 -22.625 6.117 1 97.12 237 LEU B O 1
ATOM 4138 N N . ALA B 1 238 ? 8.281 -22.078 7.906 1 97.88 238 ALA B N 1
ATOM 4139 C CA . ALA B 1 238 ? 7.418 -22.797 8.836 1 97.88 238 ALA B CA 1
ATOM 4140 C C . ALA B 1 238 ? 6.035 -22.156 8.906 1 97.88 238 ALA B C 1
ATOM 4142 O O . ALA B 1 238 ? 5.02 -22.859 8.945 1 97.88 238 ALA B O 1
ATOM 4143 N N . ALA B 1 239 ? 6.039 -20.875 8.914 1 98.06 239 ALA B N 1
ATOM 4144 C CA . ALA B 1 239 ? 4.77 -20.156 8.938 1 98.06 239 ALA B CA 1
ATOM 4145 C C . ALA B 1 239 ? 3.963 -20.422 7.672 1 98.06 239 ALA B C 1
ATOM 4147 O O . ALA B 1 239 ? 2.744 -20.609 7.734 1 98.06 239 ALA B O 1
ATOM 4148 N N . ILE B 1 240 ? 4.602 -20.438 6.566 1 98.38 240 ILE B N 1
ATOM 4149 C CA . ILE B 1 240 ? 3.934 -20.703 5.297 1 98.38 240 ILE B CA 1
ATOM 4150 C C . ILE B 1 240 ? 3.35 -22.125 5.309 1 98.38 240 ILE B C 1
ATOM 4152 O O . ILE B 1 240 ? 2.227 -22.344 4.848 1 98.38 240 ILE B O 1
ATOM 4156 N N . PHE B 1 241 ? 4.09 -23.078 5.824 1 98.31 241 PHE B N 1
ATOM 4157 C CA . PHE B 1 241 ? 3.6 -24.438 5.945 1 98.31 241 PHE B CA 1
ATOM 4158 C C . PHE B 1 241 ? 2.307 -24.484 6.75 1 98.31 241 PHE B C 1
ATOM 4160 O O . PHE B 1 241 ? 1.346 -25.156 6.355 1 98.31 241 PHE B O 1
ATOM 4167 N N . LEU B 1 242 ? 2.309 -23.766 7.859 1 98.25 242 LEU B N 1
ATOM 4168 C CA . LEU B 1 242 ? 1.12 -23.734 8.703 1 98.25 242 LEU B CA 1
ATOM 4169 C C . LEU B 1 242 ? -0.045 -23.062 7.98 1 98.25 242 LEU B C 1
ATOM 4171 O O . LEU B 1 242 ? -1.194 -23.484 8.125 1 98.25 242 LEU B O 1
ATOM 4175 N N . LEU B 1 243 ? 0.231 -22.016 7.223 1 98.31 243 LEU B N 1
ATOM 4176 C CA . LEU B 1 243 ? -0.814 -21.344 6.457 1 98.31 243 LEU B CA 1
ATOM 4177 C C . LEU B 1 243 ? -1.373 -22.266 5.379 1 98.31 243 LEU B C 1
ATOM 4179 O O . LEU B 1 243 ? -2.582 -22.281 5.137 1 98.31 243 LEU B O 1
ATOM 4183 N N . PHE B 1 244 ? -0.496 -23.031 4.691 1 98.38 244 PHE B N 1
ATOM 4184 C CA . PHE B 1 244 ? -0.945 -24 3.709 1 98.38 244 PHE B CA 1
ATOM 4185 C C . PHE B 1 244 ? -1.826 -25.062 4.363 1 98.38 244 PHE B C 1
ATOM 4187 O O . PHE B 1 244 ? -2.842 -25.469 3.797 1 98.38 244 PHE B O 1
ATOM 4194 N N . ALA B 1 245 ? -1.429 -25.516 5.57 1 97.88 245 ALA B N 1
ATOM 4195 C CA . ALA B 1 245 ? -2.234 -26.484 6.305 1 97.88 245 ALA B CA 1
ATOM 4196 C C . ALA B 1 245 ? -3.619 -25.922 6.621 1 97.88 245 ALA B C 1
ATOM 4198 O O . ALA B 1 245 ? -4.621 -26.641 6.512 1 97.88 245 ALA B O 1
ATOM 4199 N N . TYR B 1 246 ? -3.646 -24.719 6.973 1 97.81 246 TYR B N 1
ATOM 4200 C CA . TYR B 1 246 ? -4.918 -24.062 7.242 1 97.81 246 TYR B CA 1
ATOM 4201 C C . TYR B 1 246 ? -5.781 -24 5.984 1 97.81 246 TYR B C 1
ATOM 4203 O O . TYR B 1 246 ? -6.984 -24.25 6.039 1 97.81 246 TYR B O 1
ATOM 4211 N N . GLN B 1 247 ? -5.18 -23.641 4.918 1 97.62 247 GLN B N 1
ATOM 4212 C CA . GLN B 1 247 ? -5.91 -23.625 3.656 1 97.62 247 GLN B CA 1
ATOM 4213 C C . GLN B 1 247 ? -6.484 -25 3.328 1 97.62 247 GLN B C 1
ATOM 4215 O O . GLN B 1 247 ? -7.617 -25.094 2.854 1 97.62 247 GLN B O 1
ATOM 4220 N N . HIS B 1 248 ? -5.652 -25.969 3.559 1 96.44 248 HIS B N 1
ATOM 4221 C CA . HIS B 1 248 ? -6.117 -27.328 3.314 1 96.44 248 HIS B CA 1
ATOM 4222 C C . HIS B 1 248 ? -7.301 -27.672 4.207 1 96.44 248 HIS B C 1
ATOM 4224 O O . HIS B 1 248 ? -8.203 -28.406 3.797 1 96.44 248 HIS B O 1
ATOM 4230 N N . TRP B 1 249 ? -7.266 -27.203 5.398 1 97.19 249 TRP B N 1
ATOM 4231 C CA . TRP B 1 249 ? -8.398 -27.391 6.305 1 97.19 249 TRP B CA 1
ATOM 4232 C C . TRP B 1 249 ? -9.633 -26.672 5.781 1 97.19 249 TRP B C 1
ATOM 4234 O O . TRP B 1 249 ? -10.75 -27.203 5.883 1 97.19 249 TRP B O 1
ATOM 4244 N N . LEU B 1 250 ? -9.484 -25.562 5.23 1 96.62 250 LEU B N 1
ATOM 4245 C CA . LEU B 1 250 ? -10.609 -24.797 4.691 1 96.62 250 LEU B CA 1
ATOM 4246 C C . LEU B 1 250 ? -11.258 -25.531 3.529 1 96.62 250 LEU B C 1
ATOM 4248 O O . LEU B 1 250 ? -12.484 -25.547 3.414 1 96.62 250 LEU B O 1
ATOM 4252 N N . ILE B 1 251 ? -10.484 -26.172 2.709 1 96.75 251 ILE B N 1
ATOM 4253 C CA . ILE B 1 251 ? -11.023 -26.734 1.475 1 96.75 251 ILE B CA 1
ATOM 4254 C C . ILE B 1 251 ? -11.398 -28.188 1.688 1 96.75 251 ILE B C 1
ATOM 4256 O O . ILE B 1 251 ? -11.727 -28.906 0.735 1 96.75 251 ILE B O 1
ATOM 4260 N N . ARG B 1 252 ? -11.383 -28.688 2.883 1 95.5 252 ARG B N 1
ATOM 4261 C CA . ARG B 1 252 ? -11.516 -30.109 3.191 1 95.5 252 ARG B CA 1
ATOM 4262 C C . ARG B 1 252 ? -12.883 -30.641 2.756 1 95.5 252 ARG B C 1
ATOM 4264 O O . ARG B 1 252 ? -13 -31.797 2.33 1 95.5 252 ARG B O 1
ATOM 4271 N N . HIS B 1 253 ? -13.984 -29.844 2.764 1 95.06 253 HIS B N 1
ATOM 4272 C CA . HIS B 1 253 ? -15.32 -30.281 2.385 1 95.06 253 HIS B CA 1
ATOM 4273 C C . HIS B 1 253 ? -15.719 -29.734 1.018 1 95.06 253 HIS B C 1
ATOM 4275 O O . HIS B 1 253 ? -16.844 -29.953 0.559 1 95.06 253 HIS B O 1
ATOM 4281 N N . ARG B 1 254 ? -14.844 -29 0.441 1 94.31 254 ARG B N 1
ATOM 4282 C CA . ARG B 1 254 ? -15.016 -28.484 -0.913 1 94.31 254 ARG B CA 1
ATOM 4283 C C . ARG B 1 254 ? -16.219 -27.562 -0.994 1 94.31 254 ARG B C 1
ATOM 4285 O O . ARG B 1 254 ? -16.953 -27.562 -1.989 1 94.31 254 ARG B O 1
ATOM 4292 N N . GLU B 1 255 ? -16.469 -26.875 0.136 1 94.62 255 GLU B N 1
ATOM 4293 C CA . GLU B 1 255 ? -17.516 -25.844 0.119 1 94.62 255 GLU B CA 1
ATOM 4294 C C . GLU B 1 255 ? -17.047 -24.609 -0.656 1 94.62 255 GLU B C 1
ATOM 4296 O O . GLU B 1 255 ? -15.977 -24.078 -0.387 1 94.62 255 GLU B O 1
ATOM 4301 N N . PRO B 1 256 ? -17.844 -24.188 -1.565 1 91.81 256 PRO B N 1
ATOM 4302 C CA . PRO B 1 256 ? -17.422 -23.094 -2.445 1 91.81 256 PRO B CA 1
ATOM 4303 C C . PRO B 1 256 ? -16.953 -21.859 -1.672 1 91.81 256 PRO B C 1
ATOM 4305 O O . PRO B 1 256 ? -15.898 -21.297 -1.983 1 91.81 256 PRO B O 1
ATOM 4308 N N . GLY B 1 257 ? -17.656 -21.438 -0.704 1 93.5 257 GLY B N 1
ATOM 4309 C CA . GLY B 1 257 ? -17.281 -20.266 0.079 1 93.5 257 GLY B CA 1
ATOM 4310 C C . GLY B 1 257 ? -15.938 -20.422 0.772 1 93.5 257 GLY B C 1
ATOM 4311 O O . GLY B 1 257 ? -15.133 -19.484 0.786 1 93.5 257 GLY B O 1
ATOM 4312 N N . LYS B 1 258 ? -15.703 -21.562 1.31 1 95.62 258 LYS B N 1
ATOM 4313 C CA . LYS B 1 258 ? -14.453 -21.844 2.02 1 95.62 258 LYS B CA 1
ATOM 4314 C C . LYS B 1 258 ? -13.289 -21.984 1.047 1 95.62 258 LYS B C 1
ATOM 4316 O O . LYS B 1 258 ? -12.156 -21.609 1.365 1 95.62 258 LYS B O 1
ATOM 4321 N N . CYS B 1 259 ? -13.586 -22.531 -0.077 1 95.06 259 CYS B N 1
ATOM 4322 C CA . CYS B 1 259 ? -12.555 -22.609 -1.109 1 95.06 259 CYS B CA 1
ATOM 4323 C C . CYS B 1 259 ? -12.125 -21.219 -1.554 1 95.06 259 CYS B C 1
ATOM 4325 O O . CYS B 1 259 ? -10.93 -20.969 -1.727 1 95.06 259 CYS B O 1
ATOM 4327 N N . PHE B 1 260 ? -13.047 -20.375 -1.697 1 93.75 260 PHE B N 1
ATOM 4328 C CA . PHE B 1 260 ? -12.742 -19 -2.062 1 93.75 260 PHE B CA 1
ATOM 4329 C C . PHE B 1 260 ? -11.953 -18.312 -0.96 1 93.75 260 PHE B C 1
ATOM 4331 O O . PHE B 1 260 ? -11.023 -17.547 -1.239 1 93.75 260 PHE B O 1
ATOM 4338 N N . GLN B 1 261 ? -12.312 -18.578 0.245 1 95.44 261 GLN B N 1
ATOM 4339 C CA . GLN B 1 261 ? -11.578 -18.031 1.381 1 95.44 261 GLN B CA 1
ATOM 4340 C C . GLN B 1 261 ? -10.125 -18.5 1.371 1 95.44 261 GLN B C 1
ATOM 4342 O O . GLN B 1 261 ? -9.219 -17.734 1.681 1 95.44 261 GLN B O 1
ATOM 4347 N N . ALA B 1 262 ? -9.961 -19.703 1.051 1 96.62 262 ALA B N 1
ATOM 4348 C CA . ALA B 1 262 ? -8.609 -20.234 0.953 1 96.62 262 ALA B CA 1
ATOM 4349 C C . ALA B 1 262 ? -7.809 -19.531 -0.13 1 96.62 262 ALA B C 1
ATOM 4351 O O . ALA B 1 262 ? -6.637 -19.188 0.071 1 96.62 262 ALA B O 1
ATOM 4352 N N . PHE B 1 263 ? -8.461 -19.297 -1.212 1 96.44 263 PHE B N 1
ATOM 4353 C CA . PHE B 1 263 ? -7.824 -18.562 -2.293 1 96.44 263 PHE B CA 1
ATOM 4354 C C . PHE B 1 263 ? -7.383 -17.172 -1.818 1 96.44 263 PHE B C 1
ATOM 4356 O O . PHE B 1 263 ? -6.234 -16.781 -2.029 1 96.44 263 PHE B O 1
ATOM 4363 N N . LEU B 1 264 ? -8.219 -16.516 -1.126 1 95.75 264 LEU B N 1
ATOM 4364 C CA . LEU B 1 264 ? -7.93 -15.164 -0.644 1 95.75 264 LEU B CA 1
ATOM 4365 C C . LEU B 1 264 ? -6.781 -15.18 0.363 1 95.75 264 LEU B C 1
ATOM 4367 O O . LEU B 1 264 ? -5.977 -14.25 0.407 1 95.75 264 LEU B O 1
ATOM 4371 N N . HIS B 1 265 ? -6.707 -16.188 1.084 1 96.56 265 HIS B N 1
ATOM 4372 C CA . HIS B 1 265 ? -5.742 -16.328 2.168 1 96.56 265 HIS B CA 1
ATOM 4373 C C . HIS B 1 265 ? -4.316 -16.406 1.632 1 96.56 265 HIS B C 1
ATOM 4375 O O . HIS B 1 265 ? -3.355 -16.203 2.375 1 96.56 265 HIS B O 1
ATOM 4381 N N . ASN B 1 266 ? -4.125 -16.641 0.373 1 98 266 ASN B N 1
ATOM 4382 C CA . ASN B 1 266 ? -2.799 -16.797 -0.217 1 98 266 ASN B CA 1
ATOM 4383 C C . ASN B 1 266 ? -2.029 -15.477 -0.209 1 98 266 ASN B C 1
ATOM 4385 O O . ASN B 1 266 ? -0.808 -15.469 -0.37 1 98 266 ASN B O 1
ATOM 4389 N N . HIS B 1 267 ? -2.746 -14.391 -0.02 1 96.75 267 HIS B N 1
ATOM 4390 C CA . HIS B 1 267 ? -2.092 -13.109 0.194 1 96.75 267 HIS B CA 1
ATOM 4391 C C . HIS B 1 267 ? -1.067 -13.195 1.321 1 96.75 267 HIS B C 1
ATOM 4393 O O . HIS B 1 267 ? 0.034 -12.648 1.208 1 96.75 267 HIS B O 1
ATOM 4399 N N . TYR B 1 268 ? -1.388 -13.922 2.311 1 97.25 268 TYR B N 1
ATOM 4400 C CA . TYR B 1 268 ? -0.544 -13.992 3.5 1 97.25 268 TYR B CA 1
ATOM 4401 C C . TYR B 1 268 ? 0.69 -14.852 3.244 1 97.25 268 TYR B C 1
ATOM 4403 O O . TYR B 1 268 ? 1.746 -14.625 3.84 1 97.25 268 TYR B O 1
ATOM 4411 N N . ILE B 1 269 ? 0.54 -15.773 2.342 1 97.88 269 ILE B N 1
ATOM 4412 C CA . ILE B 1 269 ? 1.703 -16.562 1.954 1 97.88 269 ILE B CA 1
ATOM 4413 C C . ILE B 1 269 ? 2.758 -15.656 1.323 1 97.88 269 ILE B C 1
ATOM 4415 O O . ILE B 1 269 ? 3.926 -15.688 1.717 1 97.88 269 ILE B O 1
ATOM 4419 N N . GLY B 1 270 ? 2.271 -14.891 0.359 1 98.12 270 GLY B N 1
ATOM 4420 C CA . GLY B 1 270 ? 3.184 -13.953 -0.283 1 98.12 270 GLY B CA 1
ATOM 4421 C C . GLY B 1 270 ? 3.807 -12.969 0.686 1 98.12 270 GLY B C 1
ATOM 4422 O O . GLY B 1 270 ? 5.008 -12.695 0.62 1 98.12 270 GLY B O 1
ATOM 4423 N N . MET B 1 271 ? 3.057 -12.484 1.582 1 97.88 271 MET B N 1
ATOM 4424 C CA . MET B 1 271 ? 3.5 -11.5 2.561 1 97.88 271 MET B CA 1
ATOM 4425 C C . MET B 1 271 ? 4.547 -12.086 3.496 1 97.88 271 MET B C 1
ATOM 4427 O O . MET B 1 271 ? 5.562 -11.453 3.779 1 97.88 271 MET B O 1
ATOM 4431 N N . VAL B 1 272 ? 4.309 -13.266 3.961 1 98.06 272 VAL B N 1
ATOM 4432 C CA . VAL B 1 272 ? 5.188 -13.898 4.941 1 98.06 272 VAL B CA 1
ATOM 4433 C C . VAL B 1 272 ? 6.559 -14.148 4.32 1 98.06 272 VAL B C 1
ATOM 4435 O O . VAL B 1 272 ? 7.586 -13.922 4.965 1 98.06 272 VAL B O 1
ATOM 4438 N N . PHE B 1 273 ? 6.578 -14.664 3.088 1 98.44 273 PHE B N 1
ATOM 4439 C CA . PHE B 1 273 ? 7.875 -14.898 2.459 1 98.44 273 PHE B CA 1
ATOM 4440 C C . PHE B 1 273 ? 8.609 -13.578 2.24 1 98.44 273 PHE B C 1
ATOM 4442 O O . PHE B 1 273 ? 9.828 -13.508 2.42 1 98.44 273 PHE B O 1
ATOM 4449 N N . ALA B 1 274 ? 7.902 -12.516 1.884 1 98.12 274 ALA B N 1
ATOM 4450 C CA . ALA B 1 274 ? 8.5 -11.195 1.73 1 98.12 274 ALA B CA 1
ATOM 4451 C C . ALA B 1 274 ? 9.102 -10.711 3.049 1 98.12 274 ALA B C 1
ATOM 4453 O O . ALA B 1 274 ? 10.195 -10.148 3.07 1 98.12 274 ALA B O 1
ATOM 4454 N N . ILE B 1 275 ? 8.391 -10.906 4.098 1 96.88 275 ILE B N 1
ATOM 4455 C CA . ILE B 1 275 ? 8.867 -10.516 5.418 1 96.88 275 ILE B CA 1
ATOM 4456 C C . ILE B 1 275 ? 10.125 -11.305 5.766 1 96.88 275 ILE B C 1
ATOM 4458 O O . ILE B 1 275 ? 11.094 -10.75 6.293 1 96.88 275 ILE B O 1
ATOM 4462 N N . GLY B 1 276 ? 10.086 -12.586 5.473 1 97.25 276 GLY B N 1
ATOM 4463 C CA . GLY B 1 276 ? 11.273 -13.398 5.688 1 97.25 276 GLY B CA 1
ATOM 4464 C C . GLY B 1 276 ? 12.492 -12.867 4.953 1 97.25 276 GLY B C 1
ATOM 4465 O O . GLY B 1 276 ? 13.586 -12.797 5.523 1 97.25 276 GLY B O 1
ATOM 4466 N N . LEU B 1 277 ? 12.336 -12.492 3.723 1 97.5 277 LEU B N 1
ATOM 4467 C CA . LEU B 1 277 ? 13.43 -11.938 2.934 1 97.5 277 LEU B CA 1
ATOM 4468 C C . LEU B 1 277 ? 13.891 -10.602 3.51 1 97.5 277 LEU B C 1
ATOM 4470 O O . LEU B 1 277 ? 15.094 -10.336 3.574 1 97.5 277 LEU B O 1
ATOM 4474 N N . ALA B 1 278 ? 12.945 -9.789 3.893 1 96.44 278 ALA B N 1
ATOM 4475 C CA . ALA B 1 278 ? 13.289 -8.508 4.488 1 96.44 278 ALA B CA 1
ATOM 4476 C C . ALA B 1 278 ? 14.133 -8.688 5.75 1 96.44 278 ALA B C 1
ATOM 4478 O O . ALA B 1 278 ? 15.133 -7.992 5.945 1 96.44 278 ALA B O 1
ATOM 4479 N N . VAL B 1 279 ? 13.695 -9.617 6.586 1 94.69 279 VAL B N 1
ATOM 4480 C CA . VAL B 1 279 ? 14.438 -9.891 7.812 1 94.69 279 VAL B CA 1
ATOM 4481 C C . VAL B 1 279 ? 15.844 -10.367 7.473 1 94.69 279 VAL B C 1
ATOM 4483 O O . VAL B 1 279 ? 16.812 -9.961 8.109 1 94.69 279 VAL B O 1
ATOM 4486 N N . HIS B 1 280 ? 15.969 -11.172 6.465 1 95.81 280 HIS B N 1
ATOM 4487 C CA . HIS B 1 280 ? 17.266 -11.672 6.043 1 95.81 280 HIS B CA 1
ATOM 4488 C C . HIS B 1 280 ? 18.188 -10.539 5.598 1 95.81 280 HIS B C 1
ATOM 4490 O O . HIS B 1 280 ? 19.328 -10.445 6.051 1 95.81 280 HIS B O 1
ATOM 4496 N N . TYR B 1 281 ? 17.688 -9.672 4.805 1 96.12 281 TYR B N 1
ATOM 4497 C CA . TYR B 1 281 ? 18.531 -8.688 4.152 1 96.12 281 TYR B CA 1
ATOM 4498 C C . TYR B 1 281 ? 18.734 -7.465 5.039 1 96.12 281 TYR B C 1
ATOM 4500 O O . TYR B 1 281 ? 19.75 -6.762 4.922 1 96.12 281 TYR B O 1
ATOM 4508 N N . TRP B 1 282 ? 17.797 -7.246 5.965 1 93.94 282 TRP B N 1
ATOM 4509 C CA . TRP B 1 282 ? 17.828 -5.977 6.688 1 93.94 282 TRP B CA 1
ATOM 4510 C C . TRP B 1 282 ? 18.328 -6.18 8.117 1 93.94 282 TRP B C 1
ATOM 4512 O O . TRP B 1 282 ? 18.609 -5.211 8.828 1 93.94 282 TRP B O 1
ATOM 4522 N N . PHE B 1 283 ? 18.453 -7.445 8.555 1 88.38 283 PHE B N 1
ATOM 4523 C CA . PHE B 1 283 ? 18.969 -7.742 9.891 1 88.38 283 PHE B CA 1
ATOM 4524 C C . PHE B 1 283 ? 19.953 -8.906 9.844 1 88.38 283 PHE B C 1
ATOM 4526 O O . PHE B 1 283 ? 20.922 -8.93 10.602 1 88.38 283 PHE B O 1
#

Secondary structure (DSSP, 8-state):
-HHHHHHHHHTTTT-THHHHHHHHHHHHHHHHHTTT---HHHHHHHHHHHHHHHHHHHHHHHHHTHHHHTTSTTTTTSTTTTTSS-HHHHHHHHHHHHHHHHHHHTTS-HHHHHHHHHHHHHHHHHHHHHHH-S-HHHHHHHHHHTHHHHHHHHTT---HHHHHHHHHHHHHHHHHHHHHHHHHTHHHHHHHT---HHHHHGGGHHHHHHHHHHHHHHHHHHHHHHTT--GGGHHHHHHHHHHHHHHHHHTTT--HHHHHHHHHHHHHHHHHHHHHHHHHHH-/-HHHHHHHHHTTTT-THHHHHHHHHHHHHHHHHTTT---HHHHHHHHHHHHHHHHHHHHHHHHHTHHHHTTSTTTTTSTTTTTSS-HHHHHHHHHHHHHHHHHHHTTS-HHHHHHHHHHHHHHHHHHHHHHH-S-HHHHHHHHHHTHHHHHHHHTT---HHHHHHHHHHHHHHHHHHHHHHHHHTHHHHHHHT---HHHHHGGGHHHHHHHHHHHHHHHHHHHHHHTT--GGGHHHHHHHHHHHHHHHHHTTT--HHHHHHHHHHHHHHHHHHHHHHHHHHH-

Organism: Idiomarina loihiensis (strain ATCC BAA-735 / DSM 15497 / L2-TR) (NCBI:txid283942)

InterPro domains:
  IPR000537 UbiA prenyltransferase [PF01040] (23-265)
  IPR006370 4-hydroxybenzoate polyprenyltransferase-like [MF_01635] (1-282)
  IPR006370 4-hydroxybenzoate polyprenyltransferase-like [TIGR01474] (5-282)
  IPR030470 UbiA prenyltransferase conserved site [PS00943] (61-83)
  IPR039653 Prenyltransferase [PTHR11048] (2-281)
  IPR039653 Prenyltransferase [cd13959] (11-279)
  IPR044878 UbiA prenyltransferase superfamily [G3DSA:1.10.357.140] (17-162)